Protein AF-A0A7X1JCR2-F1 (afdb_monomer_lite)

Organism: NCBI:txid2759956

InterPro domains:
  IPR043760 Pycsar effector protein domain [PF18967] (11-191)

Radius of gyration: 27.64 Å; chains: 1; bounding box: 79×39×82 Å

Secondary structure (DSSP, 8-state):
------HHHHHHHHHHHHHHHHHHHHHHHHHHHHHHHHHHHHHHHHHHSTTGGGGGPEEEETTEEE-HHHHHHHHHHHHHHHHHHHHHHHHTPPP--TTTSS-TTS-GGGSS-S--PPPSS-HHHHHH--HHHHHHHHTS-HHHHHHHHHHHHHHHHHHHHHHHHHHHHHHHHHHHHHHHHHHHHHHHHHHHHHHHHHS-TT-TT-PSPPEEE--HHHHHHHHHHHHHHHHHHHHHHHHHHHHS------THHHHHHHHHHHHHHHHHHHHHHHHHHHHGGGS-HHHHHHHHHHHHHHHHHHTHHHHTT-TTHHHHHHHHHHHHHHHHHHHHHHHHTT-HHHHHHHHHHHHHHHHHHHHHHHHHHHHHHHHHHHHH-

Sequence (377 aa):
EQKALSKFTLLEDSFDEVLDAIKHMDDKIGRLLTSVAFLTTAMLALGSLSAAQYLGYDFQVTPYELPVVLISITVFLLGVFMAVMLLLAGRAAPIGVPGVSGDPASNPLNSAGHPRKMSQLWFLKIAEATQDEWEGEWNRSIDEIREDRESDLRKETQNLARRATFKHDRIREAVAVLALALLAFSVAVVFASAAAGSCPAGADSCKLPITVPIETFHRFLLGALFAVYVFVQVGIPARHVNQSITPTVNEEECKVKKLIRFTSLYALFAALLVGALLLHPGLPDWIWLLLVSIFAAASMAIFPFSIRRGGGRGAMTCVVIALTCAVTVPAAYFGIDGKYAWQLTCAAGASGALLLSSLLRPTFDLLERQNRVAAAQ

Foldseek 3Di:
DPPPCPPLNVLVVLLVVLVVLVVVLLVVLVVVLVVLVVVVVVLVVCCVDPLVVLQPEWAPQPPDTHSLLVVLLVLLVVLSVVLNVLSVVLVPQDQPPVPPPPDPVVPPPVPDDDPDDQQPPDPVSVVPDDPVNVVVLVPDDPVVVVVSNSVSSVVNSVSSNVSSLSSVLSNQLSVLSNLSSVLSNVLSVLSSVQSCVVDPPPPPPPDPHDHRYCDLVSLLVNLLSLLVSLLCLQLVVLVVVVVPPDDDDDPVVVLSVVLSVLSNVLSNLLSNLLSCLSNLVVDDLVVNVVSLVVNLVSLVVNLVSQPVPDDPRNVVSVVLNVQLCVLSVVSSVVSVVSSSVSSVVSSCSNSVSSSVCVSCVSVVVVVVVVVVVVVVD

Structure (mmCIF, N/CA/C/O backbone):
data_AF-A0A7X1JCR2-F1
#
_entry.id   AF-A0A7X1JCR2-F1
#
loop_
_atom_site.group_PDB
_atom_site.id
_atom_site.type_symbol
_atom_site.label_atom_id
_atom_site.label_alt_id
_atom_site.label_comp_id
_atom_site.label_asym_id
_atom_site.label_entity_id
_atom_site.label_seq_id
_atom_site.pdbx_PDB_ins_code
_atom_site.Cartn_x
_atom_site.Cartn_y
_atom_site.Cartn_z
_atom_site.occupancy
_atom_site.B_iso_or_equiv
_atom_site.auth_seq_id
_atom_site.auth_comp_id
_atom_site.auth_asym_id
_atom_site.auth_atom_id
_atom_site.pdbx_PDB_model_num
ATOM 1 N N . GLU A 1 1 ? -43.286 -18.211 19.568 1.00 40.16 1 GLU A N 1
ATOM 2 C CA . GLU A 1 1 ? -42.828 -17.197 20.539 1.00 40.16 1 GLU A CA 1
ATOM 3 C C . GLU A 1 1 ? -41.505 -16.608 20.074 1.00 40.16 1 GLU A C 1
ATOM 5 O O . GLU A 1 1 ? -40.504 -17.313 20.033 1.00 40.16 1 GLU A O 1
ATOM 10 N N . GLN A 1 2 ? -41.499 -15.343 19.651 1.00 40.94 2 GLN A N 1
ATOM 11 C CA . GLN A 1 2 ? -40.256 -14.589 19.491 1.00 40.94 2 GLN A CA 1
ATOM 12 C C . GLN A 1 2 ? -39.737 -14.298 20.897 1.00 40.94 2 GLN A C 1
ATOM 14 O O . GLN A 1 2 ? -40.298 -13.462 21.602 1.00 40.94 2 GLN A O 1
ATOM 19 N N . LYS A 1 3 ? -38.704 -15.027 21.328 1.00 46.34 3 LYS A N 1
ATOM 20 C CA . LYS A 1 3 ? -37.957 -14.708 22.545 1.00 46.34 3 LYS A CA 1
ATOM 21 C C . LYS A 1 3 ? -37.415 -13.295 22.338 1.00 46.34 3 LYS A C 1
ATOM 23 O O . LYS A 1 3 ? -36.527 -13.109 21.510 1.00 46.34 3 LYS A O 1
ATOM 28 N N . ALA A 1 4 ? -38.026 -12.301 22.982 1.00 50.16 4 ALA A N 1
ATOM 29 C CA . ALA A 1 4 ? -37.570 -10.922 22.898 1.00 50.16 4 ALA A CA 1
ATOM 30 C C . ALA A 1 4 ? -36.086 -10.920 23.280 1.00 50.16 4 ALA A C 1
ATOM 32 O O . ALA A 1 4 ? -35.740 -11.260 24.413 1.00 50.16 4 ALA A O 1
ATOM 33 N N . LEU A 1 5 ? -35.218 -10.651 22.301 1.00 56.91 5 LEU A N 1
ATOM 34 C CA . LEU A 1 5 ? -33.778 -10.622 22.506 1.00 56.91 5 LEU A CA 1
ATOM 35 C C . LEU A 1 5 ? -33.513 -9.568 23.575 1.00 56.91 5 LEU A C 1
ATOM 37 O O . LEU A 1 5 ? -33.782 -8.381 23.378 1.00 56.91 5 LEU A O 1
ATOM 41 N N . SER A 1 6 ? -33.075 -10.018 24.750 1.00 76.44 6 SER A N 1
ATOM 42 C CA . SER A 1 6 ? -32.748 -9.093 25.822 1.00 76.44 6 SER A CA 1
ATOM 43 C C . SER A 1 6 ? -31.582 -8.226 25.344 1.00 76.44 6 SER A C 1
ATOM 45 O O . SER A 1 6 ? -30.675 -8.727 24.678 1.00 76.44 6 SER A O 1
ATOM 47 N N . LYS A 1 7 ? -31.595 -6.926 25.662 1.00 77.81 7 LYS A N 1
ATOM 48 C CA . LYS A 1 7 ? -30.511 -5.996 25.283 1.00 77.81 7 LYS A CA 1
ATOM 49 C C . LYS A 1 7 ? -29.128 -6.522 25.682 1.00 77.81 7 LYS A C 1
ATOM 51 O O . LYS A 1 7 ? -28.161 -6.295 24.969 1.00 77.81 7 LYS A O 1
ATOM 56 N N . PHE A 1 8 ? -29.073 -7.262 26.787 1.00 78.06 8 PHE A N 1
ATOM 57 C CA . PHE A 1 8 ? -27.877 -7.934 27.275 1.00 78.06 8 PHE A CA 1
ATOM 58 C C . PHE A 1 8 ? -27.354 -9.002 26.302 1.00 78.06 8 PHE A C 1
ATOM 60 O O . PHE A 1 8 ? -26.171 -9.009 25.999 1.00 78.06 8 PHE A O 1
ATOM 67 N N . THR A 1 9 ? -28.231 -9.844 25.749 1.00 81.94 9 THR A N 1
ATOM 68 C CA . THR A 1 9 ? -27.855 -10.880 24.768 1.00 81.94 9 THR A CA 1
ATOM 69 C C . THR A 1 9 ? -27.312 -10.259 23.480 1.00 81.94 9 THR A C 1
ATOM 71 O O . THR A 1 9 ? -26.286 -10.691 22.984 1.00 81.94 9 THR A O 1
ATOM 74 N N . LEU A 1 10 ? -27.934 -9.178 22.989 1.00 82.44 10 LEU A N 1
ATOM 75 C CA . LEU A 1 10 ? -27.420 -8.437 21.825 1.00 82.44 10 LEU A CA 1
ATOM 76 C C . LEU A 1 10 ? -26.024 -7.848 22.071 1.00 82.44 10 LEU A C 1
ATOM 78 O O . LEU A 1 10 ? -25.205 -7.771 21.157 1.00 82.44 10 LEU A O 1
ATOM 82 N N . LEU A 1 11 ? -25.777 -7.382 23.294 1.00 79.69 11 LEU A N 1
ATOM 83 C CA . LEU A 1 11 ? -24.492 -6.831 23.705 1.00 79.69 11 LEU A CA 1
ATOM 84 C C . LEU A 1 11 ? -23.421 -7.925 23.810 1.00 79.69 11 LEU A C 1
ATOM 86 O O . LEU A 1 11 ? -22.307 -7.704 23.346 1.00 79.69 11 LEU A O 1
ATOM 90 N N . GLU A 1 12 ? -23.762 -9.088 24.366 1.00 82.88 12 GLU A N 1
ATOM 91 C CA . GLU A 1 12 ? -22.891 -10.269 24.436 1.00 82.88 12 GLU A CA 1
ATOM 92 C C . GLU A 1 12 ? -22.517 -10.769 23.033 1.00 82.88 12 GLU A C 1
ATOM 94 O O . GLU A 1 12 ? -21.331 -10.866 22.723 1.00 82.88 12 GLU A O 1
ATOM 99 N N . ASP A 1 13 ? -23.502 -10.924 22.142 1.00 84.44 13 ASP A N 1
ATOM 100 C CA . ASP A 1 13 ? -23.270 -11.295 20.740 1.00 84.44 13 ASP A CA 1
ATOM 101 C C . ASP A 1 13 ? -22.346 -10.279 20.033 1.00 84.44 13 ASP A C 1
ATOM 103 O O . ASP A 1 13 ? -21.427 -10.652 19.303 1.00 84.44 13 ASP A O 1
ATOM 107 N N . SER A 1 14 ? -22.548 -8.978 20.284 1.00 81.75 14 SER A N 1
ATOM 108 C CA . SER A 1 14 ? -21.704 -7.913 19.716 1.00 81.75 14 SER A CA 1
ATOM 109 C C . SER A 1 14 ? -20.273 -7.951 20.259 1.00 81.75 14 SER A C 1
ATOM 111 O O . SER A 1 14 ? -19.321 -7.658 19.534 1.00 81.75 14 SER A O 1
ATOM 113 N N . PHE A 1 15 ? -20.107 -8.270 21.544 1.00 84.06 15 PHE A N 1
ATOM 114 C CA . PHE A 1 15 ? -18.798 -8.399 22.174 1.00 84.06 15 PHE A CA 1
ATOM 115 C C . PHE A 1 15 ? -18.012 -9.560 21.557 1.00 84.06 15 PHE A C 1
ATOM 117 O O . PHE A 1 15 ? -16.859 -9.369 21.161 1.00 84.06 15 PHE A O 1
ATOM 124 N N . ASP A 1 16 ? -18.651 -10.721 21.409 1.00 84.88 16 ASP A N 1
ATOM 125 C CA . ASP A 1 16 ? -18.048 -11.909 20.806 1.00 84.88 16 ASP A CA 1
ATOM 126 C C . ASP A 1 16 ? -17.671 -11.678 19.337 1.00 84.88 16 ASP A C 1
ATOM 128 O O . ASP A 1 16 ? -16.571 -12.049 18.919 1.00 84.88 16 ASP A O 1
ATOM 132 N N . GLU A 1 17 ? -18.518 -10.989 18.563 1.00 83.06 17 GLU A N 1
ATOM 133 C CA . GLU A 1 17 ? -18.213 -10.632 17.172 1.00 83.06 17 GLU A CA 1
ATOM 134 C C . GLU A 1 17 ? -16.964 -9.741 17.070 1.00 83.06 17 GLU A C 1
ATOM 136 O O . GLU A 1 17 ? -16.073 -9.979 16.247 1.00 83.06 17 GLU A O 1
ATOM 141 N N . VAL A 1 18 ? -16.851 -8.723 17.929 1.00 81.12 18 VAL A N 1
ATOM 142 C CA . VAL A 1 18 ? -15.681 -7.834 17.940 1.00 81.12 18 VAL A CA 1
ATOM 143 C C . VAL A 1 18 ? -14.428 -8.579 18.408 1.00 81.12 18 VAL A C 1
ATOM 145 O O . VAL A 1 18 ? -13.338 -8.354 17.870 1.00 81.12 18 VAL A O 1
ATOM 148 N N . LEU A 1 19 ? -14.560 -9.471 19.390 1.00 83.81 19 LEU A N 1
ATOM 149 C CA . LEU A 1 19 ? -13.455 -10.282 19.887 1.00 83.81 19 LEU A CA 1
ATOM 150 C C . LEU A 1 19 ? -12.924 -11.229 18.799 1.00 83.81 19 LEU A C 1
ATOM 152 O O . LEU A 1 19 ? -11.709 -11.283 18.575 1.00 83.81 19 LEU A O 1
ATOM 156 N N . ASP A 1 20 ? -13.816 -11.915 18.080 1.00 86.81 20 ASP A N 1
ATOM 157 C CA . ASP A 1 20 ? -13.447 -12.777 16.954 1.00 86.81 20 ASP A CA 1
ATOM 158 C C . ASP A 1 20 ? -12.802 -11.970 15.819 1.00 86.81 20 ASP A C 1
ATOM 160 O O . ASP A 1 20 ? -11.748 -12.348 15.298 1.00 86.81 20 ASP A O 1
ATOM 164 N N . ALA A 1 21 ? -13.338 -10.784 15.511 1.00 81.19 21 ALA A N 1
ATOM 165 C CA . ALA A 1 21 ? -12.742 -9.887 14.528 1.00 81.19 21 ALA A CA 1
ATOM 166 C C . ALA A 1 21 ? -11.300 -9.497 14.899 1.00 81.19 21 ALA A C 1
ATOM 168 O O . ALA A 1 21 ? -10.415 -9.515 14.039 1.00 81.19 21 ALA A O 1
ATOM 169 N N . ILE A 1 22 ? -11.018 -9.184 16.169 1.00 84.44 22 ILE A N 1
ATOM 170 C CA . ILE A 1 22 ? -9.654 -8.868 16.627 1.00 84.44 22 ILE A CA 1
ATOM 171 C C . ILE A 1 22 ? -8.732 -10.078 16.476 1.00 84.44 22 ILE A C 1
ATOM 173 O O . ILE A 1 22 ? -7.619 -9.929 15.963 1.00 84.44 22 ILE A O 1
ATOM 177 N N . LYS A 1 23 ? -9.188 -11.264 16.886 1.00 88.00 23 LYS A N 1
ATOM 178 C CA . LYS A 1 23 ? -8.419 -12.507 16.761 1.00 88.00 23 LYS A CA 1
ATOM 179 C C . LYS A 1 23 ? -8.079 -12.801 15.301 1.00 88.00 23 LYS A C 1
ATOM 181 O O . LYS A 1 23 ? -6.919 -13.032 14.963 1.00 88.00 23 LYS A O 1
ATOM 186 N N . HIS A 1 24 ? -9.066 -12.696 14.416 1.00 89.06 24 HIS A N 1
ATOM 187 C CA . HIS A 1 24 ? -8.880 -12.880 12.982 1.00 89.06 24 HIS A CA 1
ATOM 188 C C . HIS A 1 24 ? -7.870 -11.881 12.388 1.00 89.06 24 HIS A C 1
ATOM 190 O O . HIS A 1 24 ? -7.113 -12.209 11.470 1.00 89.06 24 HIS A O 1
ATOM 196 N N . MET A 1 25 ? -7.818 -10.656 12.916 1.00 83.00 25 MET A N 1
ATOM 197 C CA . MET A 1 25 ? -6.839 -9.650 12.502 1.00 83.00 25 MET A CA 1
ATOM 198 C C . MET A 1 25 ? -5.422 -9.958 13.000 1.00 83.00 25 MET A C 1
ATOM 200 O O . MET A 1 25 ? -4.465 -9.769 12.246 1.00 83.00 25 MET A O 1
ATOM 204 N N . ASP A 1 26 ? -5.264 -10.493 14.211 1.00 85.44 26 ASP A N 1
ATOM 205 C CA . ASP A 1 26 ? -3.956 -10.924 14.721 1.00 85.44 26 ASP A CA 1
ATOM 206 C C . ASP A 1 26 ? -3.386 -12.114 13.933 1.00 85.44 26 ASP A C 1
ATOM 208 O O . ASP A 1 26 ? -2.179 -12.134 13.645 1.00 85.44 26 ASP A O 1
ATOM 212 N N . ASP A 1 27 ? -4.249 -13.039 13.505 1.00 89.44 27 ASP A N 1
ATOM 213 C CA . ASP A 1 27 ? -3.905 -14.137 12.596 1.00 89.44 27 ASP A CA 1
ATOM 214 C C . ASP A 1 27 ? -3.438 -13.615 11.230 1.00 89.44 27 ASP A C 1
ATOM 216 O O . ASP A 1 27 ? -2.429 -14.080 10.691 1.00 89.44 27 ASP A O 1
ATOM 220 N N . LYS A 1 28 ? -4.124 -12.607 10.669 1.00 86.38 28 LYS A N 1
ATOM 221 C CA . LYS A 1 28 ? -3.699 -11.952 9.419 1.00 86.38 28 LYS A CA 1
ATOM 222 C C . LYS A 1 28 ? -2.333 -11.294 9.552 1.00 86.38 28 LYS A C 1
ATOM 224 O O . LYS A 1 28 ? -1.506 -11.470 8.660 1.00 86.38 28 LYS A O 1
ATOM 229 N N . ILE A 1 29 ? -2.075 -10.579 10.653 1.00 85.94 29 ILE A N 1
ATOM 230 C CA . ILE A 1 29 ? -0.750 -10.000 10.921 1.00 85.94 29 ILE A CA 1
ATOM 231 C C . ILE A 1 29 ? 0.309 -11.105 10.945 1.00 85.94 29 ILE A C 1
ATOM 233 O O . ILE A 1 29 ? 1.359 -10.948 10.328 1.00 85.94 29 ILE A O 1
ATOM 237 N N . GLY A 1 30 ? 0.026 -12.232 11.607 1.00 85.00 30 GLY A N 1
ATOM 238 C CA . GLY A 1 30 ? 0.935 -13.379 11.648 1.00 85.00 30 GLY A CA 1
ATOM 239 C C . GLY A 1 30 ? 1.284 -13.890 10.249 1.00 85.00 30 GLY A C 1
ATOM 240 O O . GLY A 1 30 ? 2.459 -13.981 9.902 1.00 85.00 30 GLY A O 1
ATOM 241 N N . ARG A 1 31 ? 0.271 -14.126 9.405 1.00 89.25 31 ARG A N 1
ATOM 242 C CA . ARG A 1 31 ? 0.462 -14.579 8.014 1.00 89.25 31 ARG A CA 1
ATOM 243 C C . ARG A 1 31 ? 1.237 -13.569 7.162 1.00 89.25 31 ARG A C 1
ATOM 245 O O . ARG A 1 31 ? 2.079 -13.970 6.355 1.00 89.25 31 ARG A O 1
ATOM 252 N N . LEU A 1 32 ? 0.974 -12.271 7.339 1.00 87.75 32 LEU A N 1
ATOM 253 C CA . LEU A 1 32 ? 1.703 -11.206 6.646 1.00 87.75 32 LEU A CA 1
ATOM 254 C C . LEU A 1 32 ? 3.178 -11.190 7.055 1.00 87.75 32 LEU A C 1
ATOM 256 O O . LEU A 1 32 ? 4.036 -11.200 6.180 1.00 87.75 32 LEU A O 1
ATOM 260 N N . LEU A 1 33 ? 3.483 -11.244 8.354 1.00 87.06 33 LEU A N 1
ATOM 261 C CA . LEU A 1 33 ? 4.862 -11.279 8.851 1.00 87.06 33 LEU A CA 1
ATOM 262 C C . LEU A 1 33 ? 5.632 -12.499 8.331 1.00 87.06 33 LEU A C 1
ATOM 264 O O . LEU A 1 33 ? 6.770 -12.357 7.891 1.00 87.06 33 LEU A O 1
ATOM 268 N N . THR A 1 34 ? 5.010 -13.680 8.310 1.00 89.81 34 THR A N 1
ATOM 269 C CA . THR A 1 34 ? 5.627 -14.882 7.728 1.00 89.81 34 THR A CA 1
ATOM 270 C C . THR A 1 34 ? 5.915 -14.705 6.237 1.00 89.81 34 THR A C 1
ATOM 272 O O . THR A 1 34 ? 7.005 -15.036 5.778 1.00 89.81 34 THR A O 1
ATOM 275 N N . SER A 1 35 ? 4.973 -14.138 5.479 1.00 88.56 35 SER A N 1
ATOM 276 C CA . SER A 1 35 ? 5.161 -13.871 4.045 1.00 88.56 35 SER A CA 1
ATOM 277 C C . SER A 1 35 ? 6.305 -12.882 3.800 1.00 88.56 35 SER A C 1
ATOM 279 O O . SER A 1 35 ? 7.118 -13.082 2.901 1.00 88.56 35 SER A O 1
ATOM 281 N N . VAL A 1 36 ? 6.404 -11.841 4.633 1.00 89.12 36 VAL A N 1
ATOM 282 C CA . VAL A 1 36 ? 7.502 -10.868 4.597 1.00 89.12 36 VAL A CA 1
ATOM 283 C C . VAL A 1 36 ? 8.843 -11.539 4.879 1.00 89.12 36 VAL A C 1
ATOM 285 O O . VAL A 1 36 ? 9.790 -11.304 4.137 1.00 89.12 36 VAL A O 1
ATOM 288 N N . ALA A 1 37 ? 8.918 -12.421 5.878 1.00 88.50 37 ALA A N 1
ATOM 289 C CA . ALA A 1 37 ? 10.140 -13.167 6.171 1.00 88.50 37 ALA A CA 1
ATOM 290 C C . ALA A 1 37 ? 10.598 -14.004 4.964 1.00 88.50 37 ALA A C 1
ATOM 292 O O . ALA A 1 37 ? 11.763 -13.920 4.579 1.00 88.50 37 ALA A O 1
ATOM 293 N N . PHE A 1 38 ? 9.682 -14.727 4.305 1.00 90.31 38 PHE A N 1
ATOM 294 C CA . PHE A 1 38 ? 9.996 -15.474 3.079 1.00 90.31 38 PHE A CA 1
ATOM 295 C C . PHE A 1 38 ? 10.503 -14.573 1.947 1.00 90.31 38 PHE A C 1
ATOM 297 O O . PHE A 1 38 ? 11.463 -14.930 1.267 1.00 90.31 38 PHE A O 1
ATOM 304 N N . LEU A 1 39 ? 9.898 -13.397 1.757 1.00 87.12 39 LEU A N 1
ATOM 305 C CA . LEU A 1 39 ? 10.335 -12.424 0.751 1.00 87.12 39 LEU A CA 1
ATOM 306 C C . LEU A 1 39 ? 11.732 -11.876 1.053 1.00 87.12 39 LEU A C 1
ATOM 308 O O . LEU A 1 39 ? 12.556 -11.757 0.147 1.00 87.12 39 LEU A O 1
ATOM 312 N N . THR A 1 40 ? 12.029 -11.579 2.318 1.00 87.06 40 THR A N 1
ATOM 313 C CA . THR A 1 40 ? 13.371 -11.164 2.738 1.00 87.06 40 THR A CA 1
ATOM 314 C C . THR A 1 40 ? 14.386 -12.279 2.509 1.00 87.06 40 THR A C 1
ATOM 316 O O . THR A 1 40 ? 15.457 -12.012 1.976 1.00 87.06 40 THR A O 1
ATOM 319 N N . THR A 1 41 ? 14.053 -13.535 2.825 1.00 87.50 41 THR A N 1
ATOM 320 C CA . THR A 1 41 ? 14.924 -14.684 2.535 1.00 87.50 41 THR A CA 1
ATOM 321 C C . THR A 1 41 ? 15.161 -14.856 1.036 1.00 87.50 41 THR A C 1
ATOM 323 O O . THR A 1 41 ? 16.301 -15.061 0.631 1.00 87.50 41 THR A O 1
ATOM 326 N N . ALA A 1 42 ? 14.126 -14.725 0.201 1.00 83.94 42 ALA A N 1
ATOM 327 C CA . ALA A 1 42 ? 14.264 -14.795 -1.253 1.00 83.94 42 ALA A CA 1
ATOM 328 C C . ALA A 1 42 ? 15.179 -13.685 -1.795 1.00 83.94 42 ALA A C 1
ATOM 330 O O . ALA A 1 42 ? 16.016 -13.932 -2.661 1.00 83.94 42 ALA A O 1
ATOM 331 N N . MET A 1 43 ? 15.066 -12.473 -1.248 1.00 83.88 43 MET A N 1
ATOM 332 C CA . MET A 1 43 ? 15.938 -11.358 -1.607 1.00 83.88 43 MET A CA 1
ATOM 333 C C . MET A 1 43 ? 17.385 -11.579 -1.152 1.00 83.88 43 MET A C 1
ATOM 335 O O . MET A 1 43 ? 18.308 -11.342 -1.929 1.00 83.88 43 MET A O 1
ATOM 339 N N . LEU A 1 44 ? 17.597 -12.084 0.066 1.00 83.62 44 LEU A N 1
ATOM 340 C CA . LEU A 1 44 ? 18.932 -12.438 0.548 1.00 83.62 44 LEU A CA 1
ATOM 341 C C . LEU A 1 44 ? 19.552 -13.560 -0.285 1.00 83.62 44 LEU A C 1
ATOM 343 O O . LEU A 1 44 ? 20.732 -13.477 -0.595 1.00 83.62 44 LEU A O 1
ATOM 347 N N . ALA A 1 45 ? 18.767 -14.554 -0.710 1.00 82.50 45 ALA A N 1
ATOM 348 C CA . ALA A 1 45 ? 19.232 -15.599 -1.618 1.00 82.50 45 ALA A CA 1
ATOM 349 C C . ALA A 1 45 ? 19.668 -15.017 -2.972 1.00 82.50 45 ALA A C 1
ATOM 351 O O . ALA A 1 45 ? 20.712 -15.395 -3.500 1.00 82.50 45 ALA A O 1
ATOM 352 N N . LEU A 1 46 ? 18.916 -14.048 -3.504 1.00 74.38 46 LEU A N 1
ATOM 353 C CA . LEU A 1 46 ? 19.295 -13.320 -4.716 1.00 74.38 46 LEU A CA 1
ATOM 354 C C . LEU A 1 46 ? 20.593 -12.518 -4.513 1.00 74.38 46 LEU A C 1
ATOM 356 O O . LEU A 1 46 ? 21.410 -12.446 -5.424 1.00 74.38 46 LEU A O 1
ATOM 360 N N . GLY A 1 47 ? 20.817 -11.966 -3.318 1.00 69.94 47 GLY A N 1
ATOM 361 C CA . GLY A 1 47 ? 22.045 -11.246 -2.970 1.00 69.94 47 GLY A CA 1
ATOM 362 C C . GLY A 1 47 ? 23.251 -12.126 -2.610 1.00 69.94 47 GLY A C 1
ATOM 363 O O . GLY A 1 47 ? 24.380 -11.671 -2.758 1.00 69.94 47 GLY A O 1
ATOM 364 N N . SER A 1 48 ? 23.045 -13.362 -2.140 1.00 72.94 48 SER A N 1
ATOM 365 C CA . SER A 1 48 ? 24.116 -14.253 -1.663 1.00 72.94 48 SER A CA 1
ATOM 366 C C . SER A 1 48 ? 24.672 -15.190 -2.736 1.00 72.94 48 SER A C 1
ATOM 368 O O . SER A 1 48 ? 25.762 -15.732 -2.574 1.00 72.94 48 SER A O 1
ATOM 370 N N . LEU A 1 49 ? 23.909 -15.445 -3.801 1.00 60.09 49 LEU A N 1
ATOM 371 C CA . LEU A 1 49 ? 24.324 -16.290 -4.921 1.00 60.09 49 LEU A CA 1
ATOM 372 C C . LEU A 1 49 ? 25.138 -15.497 -5.954 1.00 60.09 49 LEU A C 1
ATOM 374 O O . LEU A 1 49 ? 25.338 -14.291 -5.827 1.00 60.09 49 LEU A O 1
ATOM 378 N N . SER A 1 50 ? 25.565 -16.184 -7.016 1.00 58.91 50 SER A N 1
ATOM 379 C CA . SER A 1 50 ? 26.243 -15.672 -8.222 1.00 58.91 50 SER A CA 1
ATOM 380 C C . SER A 1 50 ? 25.620 -14.423 -8.871 1.00 58.91 50 SER A C 1
ATOM 382 O O . SER A 1 50 ? 26.168 -13.918 -9.844 1.00 58.91 50 SER A O 1
ATOM 384 N N . ALA A 1 51 ? 24.505 -13.905 -8.357 1.00 60.16 51 ALA A N 1
ATOM 385 C CA . ALA A 1 51 ? 23.913 -12.638 -8.744 1.00 60.16 51 ALA A CA 1
ATOM 386 C C . ALA A 1 51 ? 24.466 -11.409 -7.998 1.00 60.16 51 ALA A C 1
ATOM 388 O O . ALA A 1 51 ? 24.233 -10.294 -8.457 1.00 60.16 51 ALA A O 1
ATOM 389 N N . ALA A 1 52 ? 25.268 -11.578 -6.937 1.00 65.38 52 ALA A N 1
ATOM 390 C CA . ALA A 1 52 ? 25.965 -10.472 -6.268 1.00 65.38 52 ALA A CA 1
ATOM 391 C C . ALA A 1 52 ? 26.812 -9.635 -7.243 1.00 65.38 52 ALA A C 1
ATOM 393 O O . ALA A 1 52 ? 26.865 -8.411 -7.132 1.00 65.38 52 ALA A O 1
ATOM 394 N N . GLN A 1 53 ? 27.411 -10.287 -8.248 1.00 70.12 53 GLN A N 1
ATOM 395 C CA . GLN A 1 53 ? 28.155 -9.602 -9.305 1.00 70.12 53 GLN A CA 1
ATOM 396 C C . GLN A 1 53 ? 27.262 -8.632 -10.093 1.00 70.12 53 GLN A C 1
ATOM 398 O O . GLN A 1 53 ? 27.712 -7.544 -10.426 1.00 70.12 53 GLN A O 1
ATOM 403 N N . TYR A 1 54 ? 25.987 -8.972 -10.316 1.00 71.38 54 TYR A N 1
ATOM 404 C CA . TYR A 1 54 ? 25.027 -8.165 -11.078 1.00 71.38 54 TYR A CA 1
ATOM 405 C C . TYR A 1 54 ? 24.479 -6.960 -10.303 1.00 71.38 54 TYR A C 1
ATOM 407 O O . TYR A 1 54 ? 23.908 -6.053 -10.902 1.00 71.38 54 TYR A O 1
ATOM 415 N N . LEU A 1 55 ? 24.670 -6.918 -8.980 1.00 71.25 55 LEU A N 1
ATOM 416 C CA . LEU A 1 55 ? 24.198 -5.816 -8.136 1.00 71.25 55 LEU A CA 1
ATOM 417 C C . LEU A 1 55 ? 24.995 -4.523 -8.342 1.00 71.25 55 LEU A C 1
ATOM 419 O O . LEU A 1 55 ? 24.459 -3.441 -8.110 1.00 71.25 55 LEU A O 1
ATOM 423 N N . GLY A 1 56 ? 26.262 -4.642 -8.752 1.00 70.00 56 GLY A N 1
ATOM 424 C CA . GLY A 1 56 ? 27.173 -3.516 -8.966 1.00 70.00 56 GLY A CA 1
ATOM 425 C C . GLY A 1 56 ? 27.157 -2.939 -10.382 1.00 70.00 56 GLY A C 1
ATOM 426 O O . GLY A 1 56 ? 27.994 -2.096 -10.680 1.00 70.00 56 GLY A O 1
ATOM 427 N N . TYR A 1 57 ? 26.268 -3.410 -11.261 1.00 76.81 57 TYR A N 1
ATOM 428 C CA . TYR A 1 57 ? 26.185 -2.912 -12.634 1.00 76.81 57 TYR A CA 1
ATOM 429 C C . TYR A 1 57 ? 25.420 -1.591 -12.688 1.00 76.81 57 TYR A C 1
ATOM 431 O O . TYR A 1 57 ? 24.335 -1.459 -12.110 1.00 76.81 57 TYR A O 1
ATOM 439 N N . ASP A 1 58 ? 25.969 -0.649 -13.449 1.00 81.50 58 ASP A N 1
ATOM 440 C CA . ASP A 1 58 ? 25.323 0.623 -13.723 1.00 81.50 58 ASP A CA 1
ATOM 441 C C . ASP A 1 58 ? 24.401 0.493 -14.939 1.00 81.50 58 ASP A C 1
ATOM 443 O O . ASP A 1 58 ? 24.749 -0.054 -15.988 1.00 81.50 58 ASP A O 1
ATOM 447 N N . PHE A 1 59 ? 23.183 1.004 -14.801 1.00 78.69 59 PHE A N 1
ATOM 448 C CA . PHE A 1 59 ? 22.213 1.048 -15.888 1.00 78.69 59 PHE A CA 1
ATOM 449 C C . PHE A 1 59 ? 22.216 2.428 -16.517 1.00 78.69 59 PHE A C 1
ATOM 451 O O . PHE A 1 59 ? 22.159 3.441 -15.812 1.00 78.69 59 PHE A O 1
ATOM 458 N N . GLN A 1 60 ? 22.230 2.466 -17.850 1.00 79.25 60 GLN A N 1
ATOM 459 C CA . GLN A 1 60 ? 22.168 3.721 -18.585 1.00 79.25 60 GLN A CA 1
ATOM 460 C C . GLN A 1 60 ? 20.721 4.230 -18.596 1.00 79.25 60 GLN A C 1
ATOM 462 O O . GLN A 1 60 ? 19.884 3.839 -19.413 1.00 79.25 60 GLN A O 1
ATOM 467 N N . VAL A 1 61 ? 20.419 5.113 -17.649 1.00 71.31 61 VAL A N 1
ATOM 468 C CA . VAL A 1 61 ? 19.133 5.791 -17.491 1.00 71.31 61 VAL A CA 1
ATOM 469 C C . VAL A 1 61 ? 19.337 7.237 -17.932 1.00 71.31 61 VAL A C 1
ATOM 471 O O . VAL A 1 61 ? 19.547 8.116 -17.102 1.00 71.31 61 VAL A O 1
ATOM 474 N N . THR A 1 62 ? 19.296 7.505 -19.241 1.00 69.38 62 THR A N 1
ATOM 475 C CA . THR A 1 62 ? 19.639 8.821 -19.810 1.00 69.38 62 THR A CA 1
ATOM 476 C C . THR A 1 62 ? 19.011 9.985 -19.018 1.00 69.38 62 THR A C 1
ATOM 478 O O . THR A 1 62 ? 17.782 10.009 -18.849 1.00 69.38 62 THR A O 1
ATOM 481 N N . PRO A 1 63 ? 19.814 10.959 -18.540 1.00 65.38 63 PRO A N 1
ATOM 482 C CA . PRO A 1 63 ? 21.245 11.177 -18.818 1.00 65.38 63 PRO A CA 1
ATOM 483 C C . PRO A 1 63 ? 22.234 10.545 -17.813 1.00 65.38 63 PRO A C 1
ATOM 485 O O . PRO A 1 63 ? 23.423 10.827 -17.899 1.00 65.38 63 PRO A O 1
ATOM 488 N N . TYR A 1 64 ? 21.771 9.747 -16.853 1.00 75.12 64 TYR A N 1
ATOM 489 C CA . TYR A 1 64 ? 22.578 9.241 -15.742 1.00 75.12 64 TYR A CA 1
ATOM 490 C C . TYR A 1 64 ? 22.938 7.759 -15.887 1.00 75.12 64 TYR A C 1
ATOM 492 O O . TYR A 1 64 ? 22.243 6.983 -16.543 1.00 75.12 64 TYR A O 1
ATOM 500 N N . GLU A 1 65 ? 24.002 7.367 -15.200 1.00 79.44 65 GLU A N 1
ATOM 501 C CA . GLU A 1 65 ? 24.377 5.977 -14.957 1.00 79.44 65 GLU A CA 1
ATOM 502 C C . GLU A 1 65 ? 24.126 5.703 -13.478 1.00 79.44 65 GLU A C 1
ATOM 504 O O . GLU A 1 65 ? 24.607 6.441 -12.615 1.00 79.44 65 GLU A O 1
ATOM 509 N N . LEU A 1 66 ? 23.260 4.733 -13.186 1.00 79.75 66 LEU A N 1
ATOM 510 C CA . LEU A 1 66 ? 22.782 4.495 -11.826 1.00 79.75 66 LEU A CA 1
ATOM 511 C C . LEU A 1 66 ? 22.819 3.000 -11.489 1.00 79.75 66 LEU A C 1
ATOM 513 O O . LEU A 1 66 ? 22.340 2.193 -12.294 1.00 79.75 66 LEU A O 1
ATOM 517 N N . PRO A 1 67 ? 23.241 2.624 -10.267 1.00 83.44 67 PRO A N 1
ATOM 518 C CA . PRO A 1 67 ? 23.141 1.255 -9.772 1.00 83.44 67 PRO A CA 1
ATOM 519 C C . PRO A 1 67 ? 21.697 0.972 -9.326 1.00 83.44 67 PRO A C 1
ATOM 521 O O . PRO A 1 67 ? 21.378 0.855 -8.138 1.00 83.44 67 PRO A O 1
ATOM 524 N N . VAL A 1 68 ? 20.778 0.910 -10.297 1.00 82.62 68 VAL A N 1
ATOM 525 C CA . VAL A 1 68 ? 19.324 0.834 -10.066 1.00 82.62 68 VAL A CA 1
ATOM 526 C C . VAL A 1 68 ? 18.942 -0.390 -9.233 1.00 82.62 68 VAL A C 1
ATOM 528 O O . VAL A 1 68 ? 18.045 -0.302 -8.392 1.00 82.62 68 VAL A O 1
ATOM 531 N N . VAL A 1 69 ? 19.638 -1.515 -9.416 1.00 83.88 69 VAL A N 1
ATOM 532 C CA . VAL A 1 69 ? 19.401 -2.751 -8.655 1.00 83.88 69 VAL A CA 1
ATOM 533 C C . VAL A 1 69 ? 19.679 -2.531 -7.166 1.00 83.88 69 VAL A C 1
ATOM 535 O O . VAL A 1 69 ? 18.826 -2.840 -6.334 1.00 83.88 69 VAL A O 1
ATOM 538 N N . LEU A 1 70 ? 20.826 -1.933 -6.827 1.00 85.00 70 LEU A N 1
ATOM 539 C CA . LEU A 1 70 ? 21.223 -1.657 -5.444 1.00 85.00 70 LEU A CA 1
ATOM 540 C C . LEU A 1 70 ? 20.268 -0.668 -4.762 1.00 85.00 70 LEU A C 1
ATOM 542 O O . LEU A 1 70 ? 19.837 -0.896 -3.628 1.00 85.00 70 LEU A O 1
ATOM 546 N N . ILE A 1 71 ? 19.896 0.406 -5.465 1.00 85.38 71 ILE A N 1
ATOM 547 C CA . ILE A 1 71 ? 18.928 1.393 -4.967 1.00 85.38 71 ILE A CA 1
ATOM 548 C C . ILE A 1 71 ? 17.583 0.710 -4.690 1.00 85.38 71 ILE A C 1
ATOM 550 O O . ILE A 1 71 ? 17.019 0.860 -3.607 1.00 85.38 71 ILE A O 1
ATOM 554 N N . SER A 1 72 ? 17.092 -0.092 -5.636 1.00 86.88 72 SER A N 1
ATOM 555 C CA . SER A 1 72 ? 15.796 -0.770 -5.533 1.00 86.88 72 SER A CA 1
ATOM 556 C C . SER A 1 72 ? 15.762 -1.793 -4.394 1.00 86.88 72 SER A C 1
ATOM 558 O O . SER A 1 72 ? 14.787 -1.857 -3.646 1.00 86.88 72 SER A O 1
ATOM 560 N N . ILE A 1 73 ? 16.850 -2.541 -4.197 1.00 87.31 73 ILE A N 1
ATOM 561 C CA . ILE A 1 73 ? 17.024 -3.444 -3.052 1.00 87.31 73 ILE A CA 1
ATOM 562 C C . ILE A 1 73 ? 17.009 -2.677 -1.729 1.00 87.31 73 ILE A C 1
ATOM 564 O O . ILE A 1 73 ? 16.346 -3.098 -0.782 1.00 87.31 73 ILE A O 1
ATOM 568 N N . THR A 1 74 ? 17.710 -1.545 -1.658 1.00 84.94 74 THR A N 1
ATOM 569 C CA . THR A 1 74 ? 17.767 -0.722 -0.443 1.00 84.94 74 THR A CA 1
ATOM 570 C C . THR A 1 74 ? 16.378 -0.198 -0.079 1.00 84.94 74 THR A C 1
ATOM 572 O O . THR A 1 74 ? 15.956 -0.299 1.073 1.00 84.94 74 THR A O 1
ATOM 575 N N . VAL A 1 75 ? 15.629 0.292 -1.073 1.00 86.50 75 VAL A N 1
ATOM 576 C CA . VAL A 1 75 ? 14.237 0.731 -0.899 1.00 86.50 75 VAL A CA 1
ATOM 577 C C . VAL A 1 75 ? 13.342 -0.429 -0.458 1.00 86.50 75 VAL A C 1
ATOM 579 O O . VAL A 1 75 ? 12.526 -0.250 0.444 1.00 86.50 75 VAL A O 1
ATOM 582 N N . PHE A 1 76 ? 13.508 -1.623 -1.036 1.00 89.69 76 PHE A N 1
ATOM 583 C CA . PHE A 1 76 ? 12.779 -2.817 -0.607 1.00 89.69 76 PHE A CA 1
ATOM 584 C C . PHE A 1 76 ? 13.056 -3.162 0.861 1.00 89.69 76 PHE A C 1
ATOM 586 O O . PHE A 1 76 ? 12.109 -3.326 1.627 1.00 89.69 76 PHE A O 1
ATOM 593 N N . LEU A 1 77 ? 14.325 -3.233 1.275 1.00 88.50 77 LEU A N 1
ATOM 594 C CA . LEU A 1 77 ? 14.704 -3.578 2.648 1.00 88.50 77 LEU A CA 1
ATOM 595 C C . LEU A 1 77 ? 14.180 -2.553 3.658 1.00 88.50 77 LEU A C 1
ATOM 597 O O . LEU A 1 77 ? 13.609 -2.933 4.682 1.00 88.50 77 LEU A O 1
ATOM 601 N N . LEU A 1 78 ? 14.313 -1.260 3.349 1.00 86.44 78 LEU A N 1
ATOM 602 C CA . LEU A 1 78 ? 13.775 -0.190 4.185 1.00 86.44 78 LEU A CA 1
ATOM 603 C C . LEU A 1 78 ? 12.244 -0.265 4.268 1.00 86.44 78 LEU A C 1
ATOM 605 O O . LEU A 1 78 ? 11.675 -0.151 5.353 1.00 86.44 78 LEU A O 1
ATOM 609 N N . GLY A 1 79 ? 11.570 -0.505 3.142 1.00 86.00 79 GLY A N 1
ATOM 610 C CA . GLY A 1 79 ? 10.118 -0.666 3.090 1.00 86.00 79 GLY A CA 1
ATOM 611 C C . GLY A 1 79 ? 9.633 -1.872 3.897 1.00 86.00 79 GLY A C 1
ATOM 612 O O . GLY A 1 79 ? 8.691 -1.748 4.676 1.00 86.00 79 GLY A O 1
ATOM 613 N N . VAL A 1 80 ? 10.309 -3.018 3.785 1.00 89.25 80 VAL A N 1
ATOM 614 C CA . VAL A 1 80 ? 10.032 -4.212 4.597 1.00 89.25 80 VAL A CA 1
ATOM 615 C C . VAL A 1 80 ? 10.204 -3.912 6.083 1.00 89.25 80 VAL A C 1
ATOM 617 O O . VAL A 1 80 ? 9.307 -4.217 6.868 1.00 89.25 80 VAL A O 1
ATOM 620 N N . PHE A 1 81 ? 11.308 -3.273 6.473 1.00 86.56 81 PHE A N 1
ATOM 621 C CA . PHE A 1 81 ? 11.552 -2.891 7.862 1.00 86.56 81 PHE A CA 1
ATOM 622 C C . PHE A 1 81 ? 10.433 -1.992 8.407 1.00 86.56 81 PHE A C 1
ATOM 624 O O . PHE A 1 81 ? 9.869 -2.274 9.465 1.00 86.56 81 PHE A O 1
ATOM 631 N N . MET A 1 82 ? 10.045 -0.960 7.654 1.00 82.88 82 MET A N 1
ATOM 632 C CA . MET A 1 82 ? 8.950 -0.064 8.031 1.00 82.88 82 MET A CA 1
ATOM 633 C C . MET A 1 82 ? 7.604 -0.795 8.119 1.00 82.88 82 MET A C 1
ATOM 635 O O . MET A 1 82 ? 6.854 -0.577 9.069 1.00 82.88 82 MET A O 1
ATOM 639 N N . ALA A 1 83 ? 7.302 -1.694 7.178 1.00 86.88 83 ALA A N 1
ATOM 640 C CA . ALA A 1 83 ? 6.083 -2.501 7.209 1.00 86.88 83 ALA A CA 1
ATOM 641 C C . ALA A 1 83 ? 6.041 -3.416 8.443 1.00 86.88 83 ALA A C 1
ATOM 643 O O . ALA A 1 83 ? 5.010 -3.496 9.110 1.00 86.88 83 ALA A O 1
ATOM 644 N N . VAL A 1 84 ? 7.161 -4.056 8.798 1.00 87.88 84 VAL A N 1
ATOM 645 C CA . VAL A 1 84 ? 7.274 -4.869 10.019 1.00 87.88 84 VAL A CA 1
ATOM 646 C C . VAL A 1 84 ? 7.068 -4.007 11.261 1.00 87.88 84 VAL A C 1
ATOM 648 O O . VAL A 1 84 ? 6.280 -4.385 12.125 1.00 87.88 84 VAL A O 1
ATOM 651 N N . MET A 1 85 ? 7.693 -2.829 11.337 1.00 84.38 85 MET A N 1
ATOM 652 C CA . MET A 1 85 ? 7.503 -1.911 12.465 1.00 84.38 85 MET A CA 1
ATOM 653 C C . MET A 1 85 ? 6.046 -1.456 12.602 1.00 84.38 85 MET A C 1
ATOM 655 O O . MET A 1 85 ? 5.516 -1.440 13.712 1.00 84.38 85 MET A O 1
ATOM 659 N N . LEU A 1 86 ? 5.357 -1.173 11.492 1.00 80.38 86 LEU A N 1
ATOM 660 C CA . LEU A 1 86 ? 3.926 -0.849 11.496 1.00 80.38 86 LEU A CA 1
ATOM 661 C C . LEU A 1 86 ? 3.055 -2.032 11.947 1.00 80.38 86 LEU A C 1
ATOM 663 O O . LEU A 1 86 ? 2.110 -1.833 12.711 1.00 80.38 86 LEU A O 1
ATOM 667 N N . LEU A 1 87 ? 3.371 -3.262 11.526 1.00 84.62 87 LEU A N 1
ATOM 668 C CA . LEU A 1 87 ? 2.659 -4.472 11.961 1.00 84.62 87 LEU A CA 1
ATOM 669 C C . LEU A 1 87 ? 2.876 -4.759 13.454 1.00 84.62 87 LEU A C 1
ATOM 671 O O . LEU A 1 87 ? 1.924 -5.110 14.155 1.00 84.62 87 LEU A O 1
ATOM 675 N N . LEU A 1 88 ? 4.100 -4.572 13.959 1.00 83.50 88 LEU A N 1
ATOM 676 C CA . LEU A 1 88 ? 4.422 -4.703 15.383 1.00 83.50 88 LEU A CA 1
ATOM 677 C C . LEU A 1 88 ? 3.720 -3.623 16.215 1.00 83.50 88 LEU A C 1
ATOM 679 O O . LEU A 1 88 ? 3.102 -3.944 17.230 1.00 83.50 88 LEU A O 1
ATOM 683 N N . ALA A 1 89 ? 3.719 -2.373 15.747 1.00 76.94 89 ALA A N 1
ATOM 684 C CA . ALA A 1 89 ? 2.957 -1.289 16.363 1.00 76.94 89 ALA A CA 1
ATOM 685 C C . ALA A 1 89 ? 1.444 -1.579 16.361 1.00 76.94 89 ALA A C 1
ATOM 687 O O . ALA A 1 89 ? 0.757 -1.301 17.341 1.00 76.94 89 ALA A O 1
ATOM 688 N N . GLY A 1 90 ? 0.927 -2.203 15.296 1.00 75.31 90 GLY A N 1
ATOM 689 C CA . GLY A 1 90 ? -0.454 -2.682 15.222 1.00 75.31 90 GLY A CA 1
ATOM 690 C C . GLY A 1 90 ? -0.776 -3.739 16.284 1.00 75.31 90 GLY A C 1
ATOM 691 O O . GLY A 1 90 ? -1.842 -3.689 16.898 1.00 75.31 90 GLY A O 1
ATOM 692 N N . ARG A 1 91 ? 0.150 -4.662 16.580 1.00 77.62 91 ARG A N 1
ATOM 693 C CA . ARG A 1 91 ? -0.026 -5.620 17.689 1.00 77.62 91 ARG A CA 1
ATOM 694 C C . ARG A 1 91 ? 0.011 -4.951 19.060 1.00 77.62 91 ARG A C 1
ATOM 696 O O . ARG A 1 91 ? -0.780 -5.319 19.928 1.00 77.62 91 ARG A O 1
ATOM 703 N N . ALA A 1 92 ? 0.865 -3.943 19.222 1.00 73.75 92 ALA A N 1
ATOM 704 C CA . ALA A 1 92 ? 1.019 -3.171 20.452 1.00 73.75 92 ALA A CA 1
ATOM 705 C C . ALA A 1 92 ? -0.094 -2.128 20.690 1.00 73.75 92 ALA A C 1
ATOM 707 O O . ALA A 1 92 ? 0.041 -1.308 21.596 1.00 73.75 92 ALA A O 1
ATOM 708 N N . ALA A 1 93 ? -1.184 -2.143 19.907 1.00 64.62 93 ALA A N 1
ATOM 709 C CA . ALA A 1 93 ? -2.294 -1.201 20.046 1.00 64.62 93 ALA A CA 1
ATOM 710 C C . ALA A 1 93 ? -2.752 -1.098 21.519 1.00 64.62 93 ALA A C 1
ATOM 712 O O . ALA A 1 93 ? -3.197 -2.119 22.070 1.00 64.62 93 ALA A O 1
ATOM 713 N N . PRO A 1 94 ? -2.636 0.091 22.146 1.00 57.06 94 PRO A N 1
ATOM 714 C CA . PRO A 1 94 ? -2.826 0.250 23.580 1.00 57.06 94 PRO A CA 1
ATOM 715 C C . PRO A 1 94 ? -4.260 -0.102 23.974 1.00 57.06 94 PRO A C 1
ATOM 717 O O . PRO A 1 94 ? -5.223 0.290 23.312 1.00 57.06 94 PRO A O 1
ATOM 720 N N . ILE A 1 95 ? -4.395 -0.859 25.060 1.00 54.03 95 ILE A N 1
ATOM 721 C CA . ILE A 1 95 ? -5.685 -1.148 25.683 1.00 54.03 95 ILE A CA 1
ATOM 722 C C . ILE A 1 95 ? -6.028 0.071 26.538 1.00 54.03 95 ILE A C 1
ATOM 724 O O . ILE A 1 95 ? -5.294 0.398 27.470 1.00 54.03 95 ILE A O 1
ATOM 728 N N . GLY A 1 96 ? -7.118 0.765 26.208 1.00 51.81 96 GLY A N 1
ATOM 729 C CA . GLY A 1 96 ? -7.668 1.780 27.101 1.00 51.81 96 GLY A CA 1
ATOM 730 C C . GLY A 1 96 ? -8.121 1.086 28.377 1.00 51.81 96 GLY A C 1
ATOM 731 O O . GLY A 1 96 ? -9.055 0.292 28.330 1.00 51.81 96 GLY A O 1
ATOM 732 N N . VAL A 1 97 ? -7.436 1.328 29.496 1.00 50.00 97 VAL A N 1
ATOM 733 C CA . VAL A 1 97 ? -7.797 0.704 30.772 1.00 50.00 97 VAL A CA 1
ATOM 734 C C . VAL A 1 97 ? -9.160 1.263 31.198 1.00 50.00 97 VAL A C 1
ATOM 736 O O . VAL A 1 97 ? -9.283 2.486 31.371 1.00 50.00 97 VAL A O 1
ATOM 739 N N . PRO A 1 98 ? -10.190 0.416 31.386 1.00 45.66 98 PRO A N 1
ATOM 740 C CA . PRO A 1 98 ? -11.487 0.864 31.874 1.00 45.66 98 PRO A CA 1
ATOM 741 C C . PRO A 1 98 ? -11.322 1.550 33.240 1.00 45.66 98 PRO A C 1
ATOM 743 O O . PRO A 1 98 ? -10.963 0.911 34.234 1.00 45.66 98 PRO A O 1
ATOM 746 N N . GLY A 1 99 ? -11.554 2.866 33.282 1.00 45.06 99 GLY A N 1
ATOM 747 C CA . GLY A 1 99 ? -11.424 3.703 34.484 1.00 45.06 99 GLY A CA 1
ATOM 748 C C . GLY A 1 99 ? -10.246 4.689 34.499 1.00 45.06 99 GLY A C 1
ATOM 749 O O . GLY A 1 99 ? -10.235 5.555 35.364 1.00 45.06 99 GLY A O 1
ATOM 750 N N . VAL A 1 100 ? -9.302 4.610 33.550 1.00 46.44 100 VAL A N 1
ATOM 751 C CA . VAL A 1 100 ? -8.185 5.581 33.423 1.00 46.44 100 VAL A CA 1
ATOM 752 C C . VAL A 1 100 ? -8.362 6.504 32.211 1.00 46.44 100 VAL A C 1
ATOM 754 O O . VAL A 1 100 ? -7.922 7.646 32.230 1.00 46.44 100 VAL A O 1
ATOM 757 N N . SER A 1 101 ? -9.041 6.036 31.158 1.00 39.22 101 SER A N 1
ATOM 758 C CA . SER A 1 101 ? -9.278 6.800 29.916 1.00 39.22 101 SER A CA 1
ATOM 759 C C . SER A 1 101 ? -10.662 7.460 29.839 1.00 39.22 101 SER A C 1
ATOM 761 O O . SER A 1 101 ? -11.057 7.941 28.778 1.00 39.22 101 SER A O 1
ATOM 763 N N . GLY A 1 102 ? -11.420 7.434 30.938 1.00 38.00 102 GLY A N 1
ATOM 764 C CA . GLY A 1 102 ? -12.648 8.208 31.075 1.00 38.00 102 GLY A CA 1
ATOM 765 C C . GLY A 1 102 ? -12.298 9.659 31.372 1.00 38.00 102 GLY A C 1
ATOM 766 O O . GLY A 1 102 ? -11.437 9.920 32.205 1.00 38.00 102 GLY A O 1
ATOM 767 N N . ASP A 1 103 ? -12.952 10.562 30.655 1.00 37.94 103 ASP A N 1
ATOM 768 C CA . ASP A 1 103 ? -13.010 11.998 30.894 1.00 37.94 103 ASP A CA 1
ATOM 769 C C . ASP A 1 103 ? -12.795 12.367 32.384 1.00 37.94 103 ASP A C 1
ATOM 771 O O . ASP A 1 103 ? -13.606 11.965 33.228 1.00 37.94 103 ASP A O 1
ATOM 775 N N . PRO A 1 104 ? -11.729 13.111 32.750 1.00 40.72 104 PRO A N 1
ATOM 776 C CA . PRO A 1 104 ? -11.556 13.585 34.123 1.00 40.72 104 PRO A CA 1
ATOM 777 C C . PRO A 1 104 ? -12.724 14.479 34.574 1.00 40.72 104 PRO A C 1
ATOM 779 O O . PRO A 1 104 ? -12.897 14.676 35.775 1.00 40.72 104 PRO A O 1
ATOM 782 N N . ALA A 1 105 ? -13.551 14.978 33.643 1.00 40.28 105 ALA A N 1
ATOM 783 C CA . ALA A 1 105 ? -14.751 15.748 33.944 1.00 40.28 105 ALA A CA 1
ATOM 784 C C . ALA A 1 105 ? -16.017 14.890 34.154 1.00 40.28 105 ALA A C 1
ATOM 786 O O . ALA A 1 105 ? -16.944 15.356 34.815 1.00 40.28 105 ALA A O 1
ATOM 787 N N . SER A 1 106 ? -16.076 13.638 33.674 1.00 38.56 106 SER A N 1
ATOM 788 C CA . SER A 1 106 ? -17.295 12.811 33.768 1.00 38.56 106 SER A CA 1
ATOM 789 C C . SER A 1 106 ? -17.337 11.878 34.983 1.00 38.56 106 SER A C 1
ATOM 791 O O . SER A 1 106 ? -18.290 11.113 35.122 1.00 38.56 106 SER A O 1
ATOM 793 N N . ASN A 1 107 ? -16.320 11.891 35.849 1.00 39.00 107 ASN A N 1
ATOM 794 C CA . ASN A 1 107 ? -16.345 11.162 37.120 1.00 39.00 107 ASN A CA 1
ATOM 795 C C . ASN A 1 107 ? -15.598 11.926 38.233 1.00 39.00 107 ASN A C 1
ATOM 797 O O . ASN A 1 107 ? -14.515 11.517 38.658 1.00 39.00 107 ASN A O 1
ATOM 801 N N . PRO A 1 108 ? -16.200 12.988 38.804 1.00 37.38 108 PRO A N 1
ATOM 802 C CA . PRO A 1 108 ? -15.722 13.588 40.057 1.00 37.38 108 PRO A CA 1
ATOM 803 C C . PRO A 1 108 ? -15.814 12.630 41.272 1.00 37.38 108 PRO A C 1
ATOM 805 O O . PRO A 1 108 ? -15.416 12.977 42.38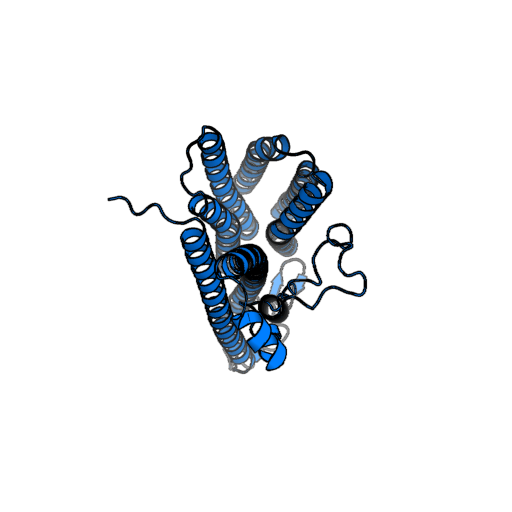2 1.00 37.38 108 PRO A O 1
ATOM 808 N N . LEU A 1 109 ? -16.304 11.399 41.078 1.00 40.16 109 LEU A N 1
ATOM 809 C CA . LEU A 1 109 ? -16.489 10.371 42.108 1.00 40.16 109 LEU A CA 1
ATOM 810 C C . LEU A 1 109 ? -15.252 9.504 42.405 1.00 40.16 109 LEU A C 1
ATOM 812 O O . LEU A 1 109 ? -15.307 8.694 43.323 1.00 40.16 109 LEU A O 1
ATOM 816 N N . ASN A 1 110 ? -14.103 9.742 41.759 1.00 39.38 110 ASN A N 1
ATOM 817 C CA . ASN A 1 110 ? -12.804 9.282 42.291 1.00 39.38 110 ASN A CA 1
ATOM 818 C C . ASN A 1 110 ? -12.320 10.137 43.490 1.00 39.38 110 ASN A C 1
ATOM 820 O O . ASN A 1 110 ? -11.154 10.086 43.882 1.00 39.38 110 ASN A O 1
ATOM 824 N N . SER A 1 111 ? -13.227 10.911 44.093 1.00 35.03 111 SER A N 1
ATOM 825 C CA . SER A 1 111 ? -13.079 11.519 45.412 1.00 35.03 111 SER A CA 1
ATOM 826 C C . SER A 1 111 ? -13.016 10.426 46.486 1.00 35.03 111 SER A C 1
ATOM 828 O O . SER A 1 111 ? -14.046 9.929 46.918 1.00 35.03 111 SER A O 1
ATOM 830 N N . ALA A 1 112 ? -11.803 10.028 46.876 1.00 37.25 112 ALA A N 1
ATOM 831 C CA . ALA A 1 112 ? -11.375 9.582 48.215 1.00 37.25 112 ALA A CA 1
ATOM 832 C C . ALA A 1 112 ? -12.267 8.642 49.079 1.00 37.25 112 ALA A C 1
ATOM 834 O O . ALA A 1 112 ? -12.021 8.543 50.278 1.00 37.25 112 ALA A O 1
ATOM 835 N N . GLY A 1 113 ? -13.261 7.931 48.537 1.00 35.41 113 GLY A N 1
ATOM 836 C CA . GLY A 1 113 ? -14.177 7.139 49.372 1.00 35.41 113 GLY A CA 1
ATOM 837 C C . GLY A 1 113 ? -15.094 6.137 48.671 1.00 35.41 113 GLY A C 1
ATOM 838 O O . GLY A 1 113 ? -15.863 5.471 49.360 1.00 35.41 113 GLY A O 1
ATOM 839 N N . HIS A 1 114 ? -15.029 5.980 47.344 1.00 37.41 114 HIS A N 1
ATOM 840 C CA . HIS A 1 114 ? -15.747 4.893 46.674 1.00 37.41 114 HIS A CA 1
ATOM 841 C C . HIS A 1 114 ? -14.838 3.678 46.453 1.00 37.41 114 HIS A C 1
ATOM 843 O O . HIS A 1 114 ? -13.732 3.841 45.928 1.00 37.41 114 HIS A O 1
ATOM 849 N N . PRO A 1 115 ? -15.280 2.467 46.848 1.00 44.22 115 PRO A N 1
ATOM 850 C CA . PRO A 1 115 ? -14.514 1.248 46.632 1.00 44.22 115 PRO A CA 1
ATOM 851 C C . PRO A 1 115 ? -14.253 1.073 45.135 1.00 44.22 115 PRO A C 1
ATOM 853 O O . PRO A 1 115 ? -15.125 1.338 44.301 1.00 44.22 115 PRO A O 1
ATOM 856 N N . ARG A 1 116 ? -13.029 0.657 44.787 1.00 51.38 116 ARG A N 1
ATOM 857 C CA . ARG A 1 116 ? -12.657 0.293 43.414 1.00 51.38 116 ARG A CA 1
ATOM 858 C C . ARG A 1 116 ? -13.679 -0.726 42.905 1.00 51.38 116 ARG A C 1
ATOM 860 O O . ARG A 1 116 ? -13.661 -1.870 43.338 1.00 51.38 116 ARG A O 1
ATOM 867 N N . LYS A 1 117 ? -14.565 -0.324 41.987 1.00 54.50 117 LYS A N 1
ATOM 868 C CA . LYS A 1 117 ? -15.500 -1.266 41.362 1.00 54.50 117 LYS A CA 1
ATOM 869 C C . LYS A 1 117 ? -14.707 -2.315 40.580 1.00 54.50 117 LYS A C 1
ATOM 871 O O . LYS A 1 117 ? -13.969 -1.984 39.641 1.00 54.50 117 LYS A O 1
ATOM 876 N N . MET A 1 118 ? -14.853 -3.563 41.005 1.00 51.34 118 MET A N 1
ATOM 877 C CA . MET A 1 118 ? -14.298 -4.739 40.354 1.00 51.34 118 MET A CA 1
ATOM 878 C C . MET A 1 118 ? -14.925 -4.879 38.963 1.00 51.34 118 MET A C 1
ATOM 880 O O . MET A 1 118 ? -16.144 -4.845 38.828 1.00 51.34 118 MET A O 1
ATOM 884 N N . SER A 1 119 ? -14.104 -4.997 37.915 1.00 55.66 119 SER A N 1
ATOM 885 C CA . SER A 1 119 ? -14.632 -5.243 36.569 1.00 55.66 119 SER A CA 1
ATOM 886 C C . SER A 1 119 ? -14.722 -6.740 36.329 1.00 55.66 119 SER A C 1
ATOM 888 O O . SER A 1 119 ? -13.712 -7.435 36.411 1.00 55.66 119 SER A O 1
ATOM 890 N N . GLN A 1 120 ? -15.916 -7.227 35.999 1.00 57.06 120 GLN A N 1
ATOM 891 C CA . GLN A 1 120 ? -16.205 -8.660 35.838 1.00 57.06 120 GLN A CA 1
ATOM 892 C C . GLN A 1 120 ? -15.723 -9.243 34.498 1.00 57.06 120 GLN A C 1
ATOM 894 O O . GLN A 1 120 ? -15.804 -10.448 34.280 1.00 57.06 120 GLN A O 1
ATOM 899 N N . LEU A 1 121 ? -15.232 -8.399 33.587 1.00 61.28 121 LEU A N 1
ATOM 900 C CA . LEU A 1 121 ? -14.768 -8.791 32.249 1.00 61.28 121 LEU A CA 1
ATOM 901 C C . LEU A 1 121 ? -13.254 -8.629 32.077 1.00 61.28 121 LEU A C 1
ATOM 903 O O . LEU A 1 121 ? -12.673 -9.165 31.134 1.00 61.28 121 LEU A O 1
ATOM 907 N N . TRP A 1 122 ? -12.594 -7.897 32.978 1.00 59.16 122 TRP A N 1
ATOM 908 C CA . TRP A 1 122 ? -11.184 -7.561 32.832 1.00 59.16 122 TRP A CA 1
ATOM 909 C C . TRP A 1 122 ? -10.313 -8.449 33.717 1.00 59.16 122 TRP A C 1
ATOM 911 O O . TRP A 1 122 ? -10.198 -8.226 34.920 1.00 59.16 122 TRP A O 1
ATOM 921 N N . PHE A 1 123 ? -9.658 -9.431 33.093 1.00 64.38 123 PHE A N 1
ATOM 922 C CA . PHE A 1 123 ? -8.852 -10.463 33.757 1.00 64.38 123 PHE A CA 1
ATOM 923 C C . PHE A 1 123 ? -7.898 -9.927 34.837 1.00 64.38 123 PHE A C 1
ATOM 925 O O . PHE A 1 123 ? -7.798 -10.516 35.905 1.00 64.38 123 PHE A O 1
ATOM 932 N N . LEU A 1 124 ? -7.233 -8.793 34.596 1.00 61.69 124 LEU A N 1
ATOM 933 C CA . LEU A 1 124 ? -6.301 -8.207 35.565 1.00 61.69 124 LEU A CA 1
ATOM 934 C C . LEU A 1 124 ? -7.007 -7.651 36.813 1.00 61.69 124 LEU A C 1
ATOM 936 O O . LEU A 1 124 ? -6.520 -7.869 37.912 1.00 61.69 124 LEU A O 1
ATOM 940 N N . LYS A 1 125 ? -8.189 -7.029 36.684 1.00 65.62 125 LYS A N 1
ATOM 941 C CA . LYS A 1 125 ? -8.987 -6.586 37.851 1.00 65.62 125 LYS A CA 1
ATOM 942 C C . LYS A 1 125 ? -9.565 -7.767 38.612 1.00 65.62 125 LYS A C 1
ATOM 944 O O . LYS A 1 125 ? -9.735 -7.677 39.818 1.00 65.62 125 LYS A O 1
ATOM 949 N N . ILE A 1 126 ? -9.869 -8.851 37.905 1.00 67.62 126 ILE A N 1
ATOM 950 C CA . ILE A 1 126 ? -10.323 -10.096 38.520 1.00 67.62 126 ILE A CA 1
ATOM 951 C C . ILE A 1 126 ? -9.186 -10.738 39.327 1.00 67.62 126 ILE A C 1
ATOM 953 O O . ILE A 1 126 ? -9.413 -11.204 40.438 1.00 67.62 126 ILE A O 1
ATOM 957 N N . ALA A 1 127 ? -7.968 -10.735 38.780 1.00 71.31 127 ALA A N 1
ATOM 958 C CA . ALA A 1 127 ? -6.781 -11.293 39.424 1.00 71.31 127 ALA A CA 1
ATOM 959 C C . ALA A 1 127 ? -6.252 -10.437 40.589 1.00 71.31 127 ALA A C 1
ATOM 961 O O . ALA A 1 127 ? -5.662 -10.980 41.517 1.00 71.31 127 ALA A O 1
ATOM 962 N N . GLU A 1 128 ? -6.440 -9.115 40.541 1.00 75.38 128 GLU A N 1
ATOM 963 C CA . GLU A 1 128 ? -6.046 -8.186 41.611 1.00 75.38 128 GLU A CA 1
ATOM 964 C C . GLU A 1 128 ? -7.029 -8.159 42.792 1.00 75.38 128 GLU A C 1
ATOM 966 O O . GLU A 1 128 ? -6.675 -7.642 43.852 1.00 75.38 128 GLU A O 1
ATOM 971 N N . ALA A 1 129 ? -8.243 -8.690 42.622 1.00 74.81 129 ALA A N 1
ATOM 972 C CA . ALA A 1 129 ? -9.274 -8.655 43.651 1.00 74.81 129 ALA A CA 1
ATOM 973 C C . ALA A 1 129 ? -8.950 -9.593 44.820 1.00 74.81 129 ALA A C 1
ATOM 975 O O . ALA A 1 129 ? -8.573 -10.755 44.642 1.00 74.81 129 ALA A O 1
ATOM 976 N N . THR A 1 130 ? -9.134 -9.083 46.032 1.00 80.62 130 THR A N 1
ATOM 977 C CA . THR A 1 130 ? -8.990 -9.849 47.273 1.00 80.62 130 THR A CA 1
ATOM 978 C C . THR A 1 130 ? -10.187 -10.776 47.498 1.00 80.62 130 THR A C 1
ATOM 980 O O . THR A 1 130 ? -11.258 -10.594 46.917 1.00 80.62 130 THR A O 1
ATOM 983 N N . GLN A 1 131 ? -10.020 -11.789 48.354 1.00 82.38 131 GLN A N 1
ATOM 984 C CA . GLN A 1 131 ? -11.108 -12.711 48.692 1.00 82.38 131 GLN A CA 1
ATOM 985 C C . GLN A 1 131 ? -12.311 -11.976 49.312 1.00 82.38 131 GLN A C 1
ATOM 987 O O . GLN A 1 131 ? -13.446 -12.265 48.949 1.00 82.38 131 GLN A O 1
ATOM 992 N N . ASP A 1 132 ? -12.063 -10.981 50.168 1.00 81.44 132 ASP A N 1
ATOM 993 C CA . ASP A 1 132 ? -13.116 -10.194 50.822 1.00 81.44 132 ASP A CA 1
ATOM 994 C C . ASP A 1 132 ? -13.923 -9.352 49.814 1.00 81.44 132 ASP A C 1
ATOM 996 O O . ASP A 1 132 ? -15.141 -9.225 49.936 1.00 81.44 132 ASP A O 1
ATOM 1000 N N . GLU A 1 133 ? -13.270 -8.804 48.781 1.00 79.50 133 GLU A N 1
ATOM 1001 C CA . GLU A 1 133 ? -13.943 -8.093 47.682 1.00 79.50 133 GLU A CA 1
ATOM 1002 C C . GLU A 1 133 ? -14.814 -9.043 46.849 1.00 79.50 133 GLU A C 1
ATOM 1004 O O . GLU A 1 133 ? -15.941 -8.698 46.491 1.00 79.50 133 GLU A O 1
ATOM 1009 N N . TRP A 1 134 ? -14.324 -10.258 46.589 1.00 78.81 134 TRP A N 1
ATOM 1010 C CA . TRP A 1 134 ? -15.079 -11.308 45.904 1.00 78.81 134 TRP A CA 1
ATOM 1011 C C . TRP A 1 134 ? -16.309 -11.761 46.698 1.00 78.81 134 TRP A C 1
ATOM 1013 O O . TRP A 1 134 ? -17.390 -11.899 46.125 1.00 78.81 134 TRP A O 1
ATOM 1023 N N . GLU A 1 135 ? -16.165 -11.978 48.006 1.00 80.75 135 GLU A N 1
ATOM 1024 C CA . GLU A 1 135 ? -17.276 -12.346 48.891 1.00 80.75 135 GLU A CA 1
ATOM 1025 C C . GLU A 1 135 ? -18.290 -11.201 49.024 1.00 80.75 135 GLU A C 1
ATOM 1027 O O . GLU A 1 135 ? -19.500 -11.438 49.022 1.00 80.75 135 GLU A O 1
ATOM 1032 N N . GLY A 1 136 ? -17.824 -9.950 49.070 1.00 80.81 136 GLY A N 1
ATOM 1033 C CA . GLY A 1 136 ? -18.681 -8.766 49.029 1.00 80.81 136 GLY A CA 1
ATOM 1034 C C . GLY A 1 136 ? -19.515 -8.689 47.749 1.00 80.81 136 GLY A C 1
ATOM 1035 O O . GLY A 1 136 ? -20.724 -8.466 47.816 1.00 80.81 136 GLY A O 1
ATOM 1036 N N . GLU A 1 137 ? -18.898 -8.942 46.595 1.00 75.19 137 GLU A N 1
ATOM 1037 C CA . GLU A 1 137 ? -19.578 -8.916 45.298 1.00 75.19 137 GLU A CA 1
ATOM 1038 C C . GLU A 1 137 ? -20.566 -10.081 45.134 1.00 75.19 137 GLU A C 1
ATOM 1040 O O . GLU A 1 137 ? -21.646 -9.903 44.572 1.00 75.19 137 GLU A O 1
ATOM 1045 N N . TRP A 1 138 ? -20.248 -11.256 45.691 1.00 81.06 138 TRP A N 1
ATOM 1046 C CA . TRP A 1 138 ? -21.137 -12.424 45.694 1.00 81.06 138 TRP A CA 1
ATOM 1047 C C . TRP A 1 138 ? -22.422 -12.206 46.506 1.00 81.06 138 TRP A C 1
ATOM 1049 O O . TRP A 1 138 ? -23.456 -12.805 46.213 1.00 81.06 138 TRP A O 1
ATOM 1059 N N . ASN A 1 139 ? -22.369 -11.330 47.513 1.00 84.31 139 ASN A N 1
ATOM 1060 C CA . ASN A 1 139 ? -23.504 -10.993 48.372 1.00 84.31 139 ASN A CA 1
ATOM 1061 C C . ASN A 1 139 ? -24.382 -9.850 47.823 1.00 84.31 139 ASN A C 1
ATOM 1063 O O . ASN A 1 139 ? -25.400 -9.518 48.438 1.00 84.31 139 ASN A O 1
ATOM 1067 N N . ARG A 1 140 ? -24.019 -9.233 46.687 1.00 81.25 140 ARG A N 1
ATOM 1068 C CA . ARG A 1 140 ? -24.821 -8.172 46.051 1.00 81.25 140 ARG A CA 1
ATOM 1069 C C . ARG A 1 140 ? -26.078 -8.720 45.378 1.00 81.25 140 ARG A C 1
ATOM 1071 O O . ARG A 1 140 ? -26.188 -9.901 45.054 1.00 81.25 140 ARG A O 1
ATOM 1078 N N . SER A 1 141 ? -27.045 -7.833 45.141 1.00 85.62 141 SER A N 1
ATOM 1079 C CA . SER A 1 141 ? -28.269 -8.196 44.430 1.00 85.62 141 SER A CA 1
ATOM 1080 C C . SER A 1 141 ? -27.977 -8.535 42.959 1.00 85.62 141 SER A C 1
ATOM 1082 O O . SER A 1 141 ? -27.140 -7.912 42.304 1.00 85.62 141 SER A O 1
ATOM 1084 N N . ILE A 1 142 ? -28.692 -9.529 42.418 1.00 81.75 142 ILE A N 1
ATOM 1085 C CA . ILE A 1 142 ? -28.516 -9.982 41.026 1.00 81.75 142 ILE A CA 1
ATOM 1086 C C . ILE A 1 142 ? -28.781 -8.840 40.032 1.00 81.75 142 ILE A C 1
ATOM 1088 O O . ILE A 1 142 ? -28.108 -8.750 39.005 1.00 81.75 142 ILE A O 1
ATOM 1092 N N . ASP A 1 143 ? -29.736 -7.960 40.336 1.00 80.75 143 ASP A N 1
ATOM 1093 C CA . ASP A 1 143 ? -30.092 -6.836 39.467 1.00 80.75 143 ASP A CA 1
ATOM 1094 C C . ASP A 1 143 ? -28.980 -5.778 39.405 1.00 80.75 143 ASP A C 1
ATOM 1096 O O . ASP A 1 143 ? -28.645 -5.314 38.315 1.00 80.75 143 ASP A O 1
ATOM 1100 N N . GLU A 1 144 ? -28.330 -5.468 40.531 1.00 77.88 144 GLU A N 1
ATOM 1101 C CA . GLU A 1 144 ? -27.167 -4.572 40.557 1.00 77.88 144 GLU A CA 1
ATOM 1102 C C . GLU A 1 144 ? -25.969 -5.152 39.799 1.00 77.88 144 GLU A C 1
ATOM 1104 O O . GLU A 1 144 ? -25.323 -4.448 39.021 1.00 77.88 144 GLU A O 1
ATOM 1109 N N . ILE A 1 145 ? -25.692 -6.447 39.991 1.00 77.56 145 ILE A N 1
ATOM 1110 C CA . ILE A 1 145 ? -24.634 -7.168 39.271 1.00 77.56 145 ILE A CA 1
ATOM 1111 C C . ILE A 1 145 ? -24.900 -7.115 37.764 1.00 77.56 145 ILE A C 1
ATOM 1113 O O . ILE A 1 145 ? -23.984 -6.901 36.969 1.00 77.56 145 ILE A O 1
ATOM 1117 N N . ARG A 1 146 ? -26.159 -7.294 37.352 1.00 77.69 146 ARG A N 1
ATOM 1118 C CA . ARG A 1 146 ? -26.560 -7.262 35.945 1.00 77.69 146 ARG A CA 1
ATOM 1119 C C . ARG A 1 146 ? -26.371 -5.880 35.323 1.00 77.69 146 ARG A C 1
ATOM 1121 O O . ARG A 1 146 ? -25.884 -5.802 34.196 1.00 77.69 146 ARG A O 1
ATOM 1128 N N . GLU A 1 147 ? -26.740 -4.813 36.028 1.00 79.00 147 GLU A N 1
ATOM 1129 C CA . GLU A 1 147 ? -26.578 -3.437 35.547 1.00 79.00 147 GLU A CA 1
ATOM 1130 C C . GLU A 1 147 ? -25.096 -3.047 35.426 1.00 79.00 147 GLU A C 1
ATOM 1132 O O . GLU A 1 147 ? -24.673 -2.523 34.389 1.00 79.00 147 GLU A O 1
ATOM 1137 N N . ASP A 1 148 ? -24.285 -3.377 36.437 1.00 75.25 148 ASP A N 1
ATOM 1138 C CA . ASP A 1 148 ? -22.837 -3.149 36.404 1.00 75.25 148 ASP A CA 1
ATOM 1139 C C . ASP A 1 148 ? -22.180 -3.953 35.262 1.00 75.25 148 ASP A C 1
ATOM 1141 O O . ASP A 1 148 ? -21.391 -3.398 34.490 1.00 75.25 148 ASP A O 1
ATOM 1145 N N . ARG A 1 149 ? -22.574 -5.221 35.063 1.00 76.81 149 ARG A N 1
ATOM 1146 C CA . ARG A 1 149 ? -22.076 -6.065 33.964 1.00 76.81 149 ARG A CA 1
ATOM 1147 C C . ARG A 1 149 ? -22.462 -5.523 32.589 1.00 76.81 149 ARG A C 1
ATOM 1149 O O . ARG A 1 149 ? -21.631 -5.540 31.684 1.00 76.81 149 ARG A O 1
ATOM 1156 N N . GLU A 1 150 ? -23.686 -5.026 32.406 1.00 79.94 150 GLU A N 1
ATOM 1157 C CA . GLU A 1 150 ? -24.110 -4.419 31.136 1.00 79.94 150 GLU A CA 1
ATOM 1158 C C . GLU A 1 150 ? -23.305 -3.142 30.827 1.00 79.94 150 GLU A C 1
ATOM 1160 O O . GLU A 1 150 ? -22.883 -2.922 29.686 1.00 79.94 150 GLU A O 1
ATOM 1165 N N . SER A 1 151 ? -23.062 -2.309 31.843 1.00 78.50 151 SER A N 1
ATOM 1166 C CA . SER A 1 151 ? -22.263 -1.083 31.727 1.00 78.50 151 SER A CA 1
ATOM 1167 C C . SER A 1 151 ? -20.810 -1.378 31.346 1.00 78.50 151 SER A C 1
ATOM 1169 O O . SER A 1 151 ? -20.270 -0.757 30.421 1.00 78.50 151 SER A O 1
ATOM 1171 N N . ASP A 1 152 ? -20.190 -2.355 32.008 1.00 76.25 152 ASP A N 1
ATOM 1172 C CA . ASP A 1 152 ? -18.825 -2.792 31.718 1.00 76.25 152 ASP A CA 1
ATOM 1173 C C . ASP A 1 152 ? -18.714 -3.412 30.324 1.00 76.25 152 ASP A C 1
ATOM 1175 O O . ASP A 1 152 ? -17.819 -3.043 29.560 1.00 76.25 152 ASP A O 1
ATOM 1179 N N . LEU A 1 153 ? -19.661 -4.274 29.940 1.00 78.50 153 LEU A N 1
ATOM 1180 C CA . LEU A 1 153 ? -19.655 -4.915 28.627 1.00 78.50 153 LEU A CA 1
ATOM 1181 C C . LEU A 1 153 ? -19.819 -3.893 27.498 1.00 78.50 153 LEU A C 1
ATOM 1183 O O . LEU A 1 153 ? -19.141 -3.983 26.474 1.00 78.50 153 LEU A O 1
ATOM 1187 N N . ARG A 1 154 ? -20.640 -2.856 27.694 1.00 77.94 154 ARG A N 1
ATOM 1188 C CA . ARG A 1 154 ? -20.778 -1.752 26.734 1.00 77.94 154 ARG A CA 1
ATOM 1189 C C . ARG A 1 154 ? -19.468 -0.983 26.553 1.00 77.94 154 ARG A C 1
ATOM 1191 O O . ARG A 1 154 ? -19.071 -0.719 25.417 1.00 77.94 154 ARG A O 1
ATOM 1198 N N . LYS A 1 155 ? -18.799 -0.618 27.653 1.00 75.56 155 LYS A N 1
ATOM 1199 C CA . LYS A 1 155 ? -17.516 0.108 27.616 1.00 75.56 155 LYS A CA 1
ATOM 1200 C C . LYS A 1 155 ? -16.423 -0.736 26.970 1.00 75.56 155 LYS A C 1
ATOM 1202 O O . LYS A 1 155 ? -15.689 -0.234 26.120 1.00 75.56 155 LYS A O 1
ATOM 1207 N N . GLU A 1 156 ? -16.350 -2.014 27.322 1.00 75.12 156 GLU A N 1
ATOM 1208 C CA . GLU A 1 156 ? -15.329 -2.911 26.792 1.00 75.12 156 GLU A CA 1
ATOM 1209 C C . GLU A 1 156 ? -15.556 -3.218 25.311 1.00 75.12 156 GLU A C 1
ATOM 1211 O O . GLU A 1 156 ? -14.619 -3.127 24.523 1.00 75.12 156 GLU A O 1
ATOM 1216 N N . THR A 1 157 ? -16.804 -3.444 24.888 1.00 77.50 157 THR A N 1
ATOM 1217 C CA . THR A 1 157 ? -17.143 -3.603 23.462 1.00 77.50 157 THR A CA 1
ATOM 1218 C C . THR A 1 157 ? -16.714 -2.375 22.657 1.00 77.50 157 THR A C 1
ATOM 1220 O O . THR A 1 157 ? -16.117 -2.502 21.589 1.00 77.50 157 THR A O 1
ATOM 1223 N N . GLN A 1 158 ? -16.940 -1.163 23.179 1.00 75.44 158 GLN A N 1
ATOM 1224 C CA . GLN A 1 158 ? -16.483 0.069 22.528 1.00 75.44 158 GLN A CA 1
ATOM 1225 C C . GLN A 1 158 ? -14.952 0.181 22.482 1.00 75.44 158 GLN A C 1
ATOM 1227 O O . GLN A 1 158 ? -14.402 0.583 21.453 1.00 75.44 158 GLN A O 1
ATOM 1232 N N . ASN A 1 159 ? -14.253 -0.182 23.560 1.00 73.19 159 ASN A N 1
ATOM 1233 C CA . ASN A 1 159 ? -12.789 -0.195 23.601 1.00 73.19 159 ASN A CA 1
ATOM 1234 C C . ASN A 1 159 ? -12.204 -1.201 22.602 1.00 73.19 159 ASN A C 1
ATOM 1236 O O . ASN A 1 159 ? -11.296 -0.859 21.838 1.00 73.19 159 ASN A O 1
ATOM 1240 N N . LEU A 1 160 ? -12.757 -2.413 22.552 1.00 75.75 160 LEU A N 1
ATOM 1241 C CA . LEU A 1 160 ? -12.367 -3.449 21.604 1.00 75.75 160 LEU A CA 1
ATOM 1242 C C . LEU A 1 160 ? -12.654 -3.016 20.164 1.00 75.75 160 LEU A C 1
ATOM 1244 O O . LEU A 1 160 ? -11.772 -3.127 19.316 1.00 75.75 160 LEU A O 1
ATOM 1248 N N . ALA A 1 161 ? -13.815 -2.422 19.882 1.00 73.94 161 ALA A N 1
ATOM 1249 C CA . ALA A 1 161 ? -14.144 -1.928 18.545 1.00 73.94 161 ALA A CA 1
ATOM 1250 C C . ALA A 1 161 ? -13.184 -0.812 18.087 1.00 73.94 161 ALA A C 1
ATOM 1252 O O . ALA A 1 161 ? -12.711 -0.809 16.943 1.00 73.94 161 ALA A O 1
ATOM 1253 N N . ARG A 1 162 ? -12.821 0.114 18.989 1.00 71.00 162 ARG A N 1
ATOM 1254 C CA . ARG A 1 162 ? -11.796 1.141 18.724 1.00 71.00 162 ARG A CA 1
ATOM 1255 C C . ARG A 1 162 ? -10.438 0.504 18.429 1.00 71.00 162 ARG A C 1
ATOM 1257 O O . ARG A 1 162 ? -9.785 0.886 17.458 1.00 71.00 162 ARG A O 1
ATOM 1264 N N . ARG A 1 163 ? -10.039 -0.505 19.207 1.00 77.06 163 ARG A N 1
ATOM 1265 C CA . ARG A 1 163 ? -8.791 -1.250 19.000 1.00 77.06 163 ARG A CA 1
ATOM 1266 C C . ARG A 1 163 ? -8.782 -2.003 17.671 1.00 77.06 163 ARG A C 1
ATOM 1268 O O . ARG A 1 163 ? -7.786 -1.944 16.956 1.00 77.06 163 ARG A O 1
ATOM 1275 N N . ALA A 1 164 ? -9.876 -2.675 17.324 1.00 78.50 164 ALA A N 1
ATOM 1276 C CA . ALA A 1 164 ? -10.033 -3.383 16.058 1.00 78.50 164 ALA A CA 1
ATOM 1277 C C . ALA A 1 164 ? -9.873 -2.426 14.869 1.00 78.50 164 ALA A C 1
ATOM 1279 O O . ALA A 1 164 ? -9.139 -2.724 13.928 1.00 78.50 164 ALA A O 1
ATOM 1280 N N . THR A 1 165 ? -10.481 -1.239 14.958 1.00 74.31 165 THR A N 1
ATOM 1281 C CA . THR A 1 165 ? -10.356 -0.190 13.936 1.00 74.31 165 THR A CA 1
ATOM 1282 C C . THR A 1 165 ? -8.908 0.285 13.804 1.00 74.31 165 THR A C 1
ATOM 1284 O O . THR A 1 165 ? -8.364 0.285 12.703 1.00 74.31 165 THR A O 1
ATOM 1287 N N . PHE A 1 166 ? -8.241 0.595 14.921 1.00 71.38 166 PHE A N 1
ATOM 1288 C CA . PHE A 1 166 ? -6.835 1.009 14.909 1.00 71.38 166 PHE A CA 1
ATOM 1289 C C . PHE A 1 166 ? -5.914 -0.068 14.313 1.00 71.38 166 PHE A C 1
ATOM 1291 O O . PHE A 1 166 ? -5.064 0.235 13.475 1.00 71.38 166 PHE A O 1
ATOM 1298 N N . LYS A 1 167 ? -6.103 -1.341 14.693 1.00 79.50 167 LYS A N 1
ATOM 1299 C CA . LYS A 1 167 ? -5.362 -2.474 14.116 1.00 79.50 167 LYS A CA 1
ATOM 1300 C C . LYS A 1 167 ? -5.565 -2.562 12.607 1.00 79.50 167 LYS A C 1
ATOM 1302 O O . LYS A 1 167 ? -4.599 -2.738 11.868 1.00 79.50 167 LYS A O 1
ATOM 1307 N N . HIS A 1 168 ? -6.806 -2.424 12.150 1.00 81.50 168 HIS A N 1
ATOM 1308 C CA . HIS A 1 168 ? -7.147 -2.469 10.731 1.00 81.50 168 HIS A CA 1
ATOM 1309 C C . HIS A 1 168 ? -6.466 -1.360 9.931 1.00 81.50 168 HIS A C 1
ATOM 1311 O O . HIS A 1 168 ? -5.903 -1.631 8.870 1.00 81.50 168 HIS A O 1
ATOM 1317 N N . ASP A 1 169 ? -6.450 -0.139 10.461 1.00 73.81 169 ASP A N 1
ATOM 1318 C CA . ASP A 1 169 ? -5.789 0.995 9.815 1.00 73.81 169 ASP A CA 1
ATOM 1319 C C . ASP A 1 169 ? -4.268 0.788 9.740 1.00 73.81 169 ASP A C 1
ATOM 1321 O O . ASP A 1 169 ? -3.678 0.936 8.668 1.00 73.81 169 ASP A O 1
ATOM 1325 N N . ARG A 1 170 ? -3.634 0.321 10.826 1.00 77.69 170 ARG A N 1
ATOM 1326 C CA . ARG A 1 170 ? -2.196 -0.013 10.831 1.00 77.69 170 ARG A CA 1
ATOM 1327 C C . ARG A 1 170 ? -1.847 -1.136 9.853 1.00 77.69 170 ARG A C 1
ATOM 1329 O O . ARG A 1 170 ? -0.835 -1.045 9.163 1.00 77.69 170 ARG A O 1
ATOM 1336 N N . ILE A 1 171 ? -2.677 -2.178 9.757 1.00 83.75 171 ILE A N 1
ATOM 1337 C CA . ILE A 1 171 ? -2.484 -3.262 8.781 1.00 83.75 171 ILE A CA 1
ATOM 1338 C C . ILE A 1 171 ? -2.588 -2.723 7.357 1.00 83.75 171 ILE A C 1
ATOM 1340 O O . ILE A 1 171 ? -1.767 -3.079 6.517 1.00 83.75 171 ILE A O 1
ATOM 1344 N N . ARG A 1 172 ? -3.562 -1.854 7.068 1.00 81.25 172 ARG A N 1
ATOM 1345 C CA . ARG A 1 172 ? -3.700 -1.238 5.741 1.00 81.25 172 ARG A CA 1
ATOM 1346 C C . ARG A 1 172 ? -2.478 -0.411 5.366 1.00 81.25 172 ARG A C 1
ATOM 1348 O O . ARG A 1 172 ? -1.986 -0.541 4.248 1.00 81.25 172 ARG A O 1
ATOM 1355 N N . GLU A 1 173 ? -1.970 0.392 6.295 1.00 75.69 173 GLU A N 1
ATOM 1356 C CA . GLU A 1 173 ? -0.744 1.162 6.081 1.00 75.69 173 GLU A CA 1
ATOM 1357 C C . GLU A 1 173 ? 0.459 0.251 5.841 1.00 75.69 173 GLU A C 1
ATOM 1359 O O . GLU A 1 173 ? 1.191 0.441 4.870 1.00 75.69 173 GLU A O 1
ATOM 1364 N N . ALA A 1 174 ? 0.626 -0.787 6.662 1.00 84.19 174 ALA A N 1
ATOM 1365 C CA . ALA A 1 174 ? 1.703 -1.753 6.492 1.00 84.19 174 ALA A CA 1
ATOM 1366 C C . ALA A 1 174 ? 1.623 -2.487 5.147 1.00 84.19 174 ALA A C 1
ATOM 1368 O O . ALA A 1 174 ? 2.643 -2.657 4.485 1.00 84.19 174 ALA A O 1
ATOM 1369 N N . VAL A 1 175 ? 0.426 -2.889 4.711 1.00 85.00 175 VAL A N 1
ATOM 1370 C CA . VAL A 1 175 ? 0.210 -3.528 3.404 1.00 85.00 175 VAL A CA 1
ATOM 1371 C C . VAL A 1 175 ? 0.557 -2.573 2.262 1.00 85.00 175 VAL A C 1
ATOM 1373 O O . VAL A 1 175 ? 1.180 -3.000 1.293 1.00 85.00 175 VAL A O 1
ATOM 1376 N N . ALA A 1 176 ? 0.214 -1.288 2.367 1.00 79.44 176 ALA A N 1
ATOM 1377 C CA . ALA A 1 176 ? 0.574 -0.294 1.357 1.00 79.44 176 ALA A CA 1
ATOM 1378 C C . ALA A 1 176 ? 2.097 -0.074 1.277 1.00 79.44 176 ALA A C 1
ATOM 1380 O O . ALA A 1 176 ? 2.657 -0.064 0.180 1.00 79.44 176 ALA A O 1
ATOM 1381 N N . VAL A 1 177 ? 2.779 0.031 2.424 1.00 81.12 177 VAL A N 1
ATOM 1382 C CA . VAL A 1 177 ? 4.249 0.122 2.485 1.00 81.12 177 VAL A CA 1
ATOM 1383 C C . VAL A 1 177 ? 4.902 -1.147 1.930 1.00 81.12 177 VAL A C 1
ATOM 1385 O O . VAL A 1 177 ? 5.830 -1.065 1.128 1.00 81.12 177 VAL A O 1
ATOM 1388 N N . LEU A 1 178 ? 4.388 -2.325 2.294 1.00 86.94 178 LEU A N 1
ATOM 1389 C CA . LEU A 1 178 ? 4.887 -3.608 1.801 1.00 86.94 178 LEU A CA 1
ATOM 1390 C C . LEU A 1 178 ? 4.707 -3.746 0.287 1.00 86.94 178 LEU A C 1
ATOM 1392 O O . LEU A 1 178 ? 5.588 -4.254 -0.397 1.00 86.94 178 LEU A O 1
ATOM 1396 N N . ALA A 1 179 ? 3.588 -3.276 -0.254 1.00 85.50 179 ALA A N 1
ATOM 1397 C CA . ALA A 1 179 ? 3.351 -3.294 -1.687 1.00 85.50 179 ALA A CA 1
ATOM 1398 C C . ALA A 1 179 ? 4.348 -2.392 -2.439 1.00 85.50 179 ALA A C 1
ATOM 1400 O O . ALA A 1 179 ? 4.836 -2.789 -3.496 1.00 85.50 179 ALA A O 1
ATOM 1401 N N . LEU A 1 180 ? 4.708 -1.226 -1.887 1.00 81.38 180 LEU A N 1
ATOM 1402 C CA . LEU A 1 180 ? 5.775 -0.384 -2.443 1.00 81.38 180 LEU A CA 1
ATOM 1403 C C . LEU A 1 180 ? 7.139 -1.079 -2.367 1.00 81.38 180 LEU A C 1
ATOM 1405 O O . LEU A 1 180 ? 7.912 -1.025 -3.321 1.00 81.38 180 LEU A O 1
ATOM 1409 N N . ALA A 1 181 ? 7.424 -1.775 -1.267 1.00 87.00 181 ALA A N 1
ATOM 1410 C CA . ALA A 1 181 ? 8.638 -2.571 -1.157 1.00 87.00 181 ALA A CA 1
ATOM 1411 C C . ALA A 1 181 ? 8.674 -3.660 -2.246 1.00 87.00 181 ALA A C 1
ATOM 1413 O O . ALA A 1 181 ? 9.665 -3.787 -2.960 1.00 87.00 181 ALA A O 1
ATOM 1414 N N . LEU A 1 182 ? 7.579 -4.401 -2.435 1.00 88.81 182 LEU A N 1
ATOM 1415 C CA . LEU A 1 182 ? 7.453 -5.431 -3.471 1.00 88.81 182 LEU A CA 1
ATOM 1416 C C . LEU A 1 182 ? 7.602 -4.874 -4.891 1.00 88.81 182 LEU A C 1
ATOM 1418 O O . LEU A 1 182 ? 8.193 -5.536 -5.747 1.00 88.81 182 LEU A O 1
ATOM 1422 N N . LEU A 1 183 ? 7.105 -3.660 -5.139 1.00 87.44 183 LEU A N 1
ATOM 1423 C CA . LEU A 1 183 ? 7.327 -2.941 -6.391 1.00 87.44 183 LEU A CA 1
ATOM 1424 C C . LEU A 1 183 ? 8.829 -2.728 -6.621 1.00 87.44 183 LEU A C 1
ATOM 1426 O O . LEU A 1 183 ? 9.347 -3.118 -7.664 1.00 87.44 183 LEU A O 1
ATOM 1430 N N . ALA A 1 184 ? 9.537 -2.186 -5.626 1.00 86.69 184 ALA A N 1
ATOM 1431 C CA . ALA A 1 184 ? 10.981 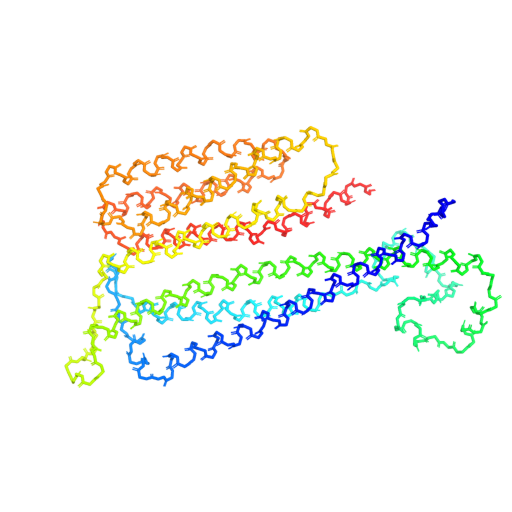-1.976 -5.696 1.00 86.69 184 ALA A CA 1
ATOM 1432 C C . ALA A 1 184 ? 11.751 -3.297 -5.873 1.00 86.69 184 ALA A C 1
ATOM 1434 O O . ALA A 1 184 ? 12.654 -3.382 -6.702 1.00 86.69 184 ALA A O 1
ATOM 1435 N N . PHE A 1 185 ? 11.353 -4.363 -5.176 1.00 88.69 185 PHE A N 1
ATOM 1436 C CA . PHE A 1 185 ? 11.945 -5.688 -5.360 1.00 88.69 185 PHE A CA 1
ATOM 1437 C C . PHE A 1 185 ? 11.750 -6.216 -6.783 1.00 88.69 185 PHE A C 1
ATOM 1439 O O . PHE A 1 185 ? 12.691 -6.712 -7.395 1.00 88.69 185 PHE A O 1
ATOM 1446 N N . SER A 1 186 ? 10.553 -6.058 -7.347 1.00 87.31 186 SER A N 1
ATOM 1447 C CA . SER A 1 186 ? 10.276 -6.490 -8.718 1.00 87.31 186 SER A CA 1
ATOM 1448 C C . SER A 1 186 ? 11.120 -5.716 -9.732 1.00 87.31 186 SER A C 1
ATOM 1450 O O . SER A 1 186 ? 11.676 -6.313 -10.650 1.00 87.31 186 SER A O 1
ATOM 1452 N N . VAL A 1 187 ? 11.285 -4.403 -9.531 1.00 86.75 187 VAL A N 1
ATOM 1453 C CA . VAL A 1 187 ? 12.200 -3.570 -10.325 1.00 86.75 187 VAL A CA 1
ATOM 1454 C C . VAL A 1 187 ? 13.635 -4.100 -10.228 1.00 86.75 187 VAL A C 1
ATOM 1456 O O . VAL A 1 187 ? 14.285 -4.281 -11.256 1.00 86.75 187 VAL A O 1
ATOM 1459 N N . ALA A 1 188 ? 14.109 -4.428 -9.021 1.00 87.19 188 ALA A N 1
ATOM 1460 C CA . ALA A 1 188 ? 15.437 -5.005 -8.822 1.00 87.19 188 ALA A CA 1
ATOM 1461 C C . ALA A 1 188 ? 15.623 -6.325 -9.589 1.00 87.19 188 ALA A C 1
ATOM 1463 O O . ALA A 1 188 ? 16.654 -6.508 -10.225 1.00 87.19 188 ALA A O 1
ATOM 1464 N N . VAL A 1 189 ? 14.625 -7.216 -9.582 1.00 86.44 189 VAL A N 1
ATOM 1465 C CA . VAL A 1 189 ? 14.664 -8.494 -10.318 1.00 86.44 189 VAL A CA 1
ATOM 1466 C C . VAL A 1 189 ? 14.713 -8.274 -11.834 1.00 86.44 189 VAL A C 1
ATOM 1468 O O . VAL A 1 189 ? 15.500 -8.927 -12.522 1.00 86.44 189 VAL A O 1
ATOM 1471 N N . VAL A 1 190 ? 13.918 -7.340 -12.369 1.00 86.12 190 VAL A N 1
ATOM 1472 C CA . VAL A 1 190 ? 13.930 -7.006 -13.805 1.00 86.12 190 VAL A CA 1
ATOM 1473 C C . VAL A 1 190 ? 15.305 -6.499 -14.233 1.00 86.12 190 VAL A C 1
ATOM 1475 O O . VAL A 1 190 ? 15.851 -6.969 -15.225 1.00 86.12 190 VAL A O 1
ATOM 1478 N N . PHE A 1 191 ? 15.909 -5.594 -13.466 1.00 84.56 191 PHE A N 1
ATOM 1479 C CA . PHE A 1 191 ? 17.237 -5.087 -13.797 1.00 84.56 191 PHE A CA 1
ATOM 1480 C C . PHE A 1 191 ? 18.342 -6.129 -13.564 1.00 84.56 191 PHE A C 1
ATOM 1482 O O . PHE A 1 191 ? 19.205 -6.298 -14.418 1.00 84.56 191 PHE A O 1
ATOM 1489 N N . ALA A 1 192 ? 18.295 -6.907 -12.480 1.00 83.62 192 ALA A N 1
ATOM 1490 C CA . ALA A 1 192 ? 19.274 -7.967 -12.234 1.00 83.62 192 ALA A CA 1
ATOM 1491 C C . ALA A 1 192 ? 19.249 -9.049 -13.330 1.00 83.62 192 ALA A C 1
ATOM 1493 O O . ALA A 1 192 ? 20.302 -9.507 -13.771 1.00 83.62 192 ALA A O 1
ATOM 1494 N N . SER A 1 193 ? 18.061 -9.428 -13.812 1.00 83.56 193 SER A N 1
ATOM 1495 C CA . SER A 1 193 ? 17.923 -10.362 -14.939 1.00 83.56 193 SER A CA 1
ATOM 1496 C C . SER A 1 193 ? 18.416 -9.765 -16.262 1.00 83.56 193 SER A C 1
ATOM 1498 O O . SER A 1 193 ? 19.087 -10.464 -17.020 1.00 83.56 193 SER A O 1
ATOM 1500 N N . ALA A 1 194 ? 18.182 -8.472 -16.505 1.00 82.56 194 ALA A N 1
ATOM 1501 C CA . ALA A 1 194 ? 18.735 -7.758 -17.658 1.00 82.56 194 ALA A CA 1
ATOM 1502 C C . ALA A 1 194 ? 20.277 -7.736 -17.651 1.00 82.56 194 ALA A C 1
ATOM 1504 O O . ALA A 1 194 ? 20.913 -7.979 -18.681 1.00 82.56 194 ALA A O 1
ATOM 1505 N N . ALA A 1 195 ? 20.886 -7.510 -16.481 1.00 81.31 195 ALA A N 1
ATOM 1506 C CA . ALA A 1 195 ? 22.338 -7.586 -16.310 1.00 81.31 195 ALA A CA 1
ATOM 1507 C C . ALA A 1 195 ? 22.866 -9.007 -16.562 1.00 81.31 195 ALA A C 1
ATOM 1509 O O . ALA A 1 195 ? 23.846 -9.176 -17.286 1.00 81.31 195 ALA A O 1
ATOM 1510 N N . ALA A 1 196 ? 22.187 -10.030 -16.033 1.00 79.69 196 ALA A N 1
ATOM 1511 C CA . ALA A 1 196 ? 22.572 -11.425 -16.239 1.00 79.69 196 ALA A CA 1
ATOM 1512 C C . ALA A 1 196 ? 22.486 -11.862 -17.714 1.00 79.69 196 ALA A C 1
ATOM 1514 O O . ALA A 1 196 ? 23.335 -12.623 -18.175 1.00 79.69 196 ALA A O 1
ATOM 1515 N N . GLY A 1 197 ? 21.494 -11.364 -18.462 1.00 78.81 197 GLY A N 1
ATOM 1516 C CA . GLY A 1 197 ? 21.363 -11.616 -19.901 1.00 78.81 197 GLY A CA 1
ATOM 1517 C C . GLY A 1 197 ? 22.445 -10.930 -20.741 1.00 78.81 197 GLY A C 1
ATOM 1518 O O . GLY A 1 197 ? 22.896 -11.493 -21.734 1.00 78.81 197 GLY A O 1
ATOM 1519 N N . SER A 1 198 ? 22.890 -9.742 -20.322 1.00 75.25 198 SER A N 1
ATOM 1520 C CA . SER A 1 198 ? 23.937 -8.977 -21.015 1.00 75.25 198 SER A CA 1
ATOM 1521 C C . SER A 1 198 ? 25.352 -9.508 -20.750 1.00 75.25 198 SER A C 1
ATOM 1523 O O . SER A 1 198 ? 26.228 -9.370 -21.600 1.00 75.25 198 SER A O 1
ATOM 1525 N N . CYS A 1 199 ? 25.581 -10.126 -19.587 1.00 72.94 199 CYS A N 1
ATOM 1526 C CA . CYS A 1 199 ? 26.875 -10.676 -19.180 1.00 72.94 199 CYS A CA 1
ATOM 1527 C C . CYS A 1 199 ? 26.707 -12.046 -18.496 1.00 72.94 199 CYS A C 1
ATOM 1529 O O . CYS A 1 199 ? 26.521 -12.117 -17.273 1.00 72.94 199 CYS A O 1
ATOM 1531 N N . PRO A 1 200 ? 26.790 -13.161 -19.248 1.00 69.06 200 PRO A N 1
ATOM 1532 C CA . PRO A 1 200 ? 26.704 -14.491 -18.661 1.00 69.06 200 PRO A CA 1
ATOM 1533 C C . PRO A 1 200 ? 27.886 -14.753 -17.714 1.00 69.06 200 PRO A C 1
ATOM 1535 O O . PRO A 1 200 ? 29.033 -14.403 -18.002 1.00 69.06 200 PRO A O 1
ATOM 1538 N N . ALA A 1 201 ? 27.598 -15.367 -16.564 1.00 59.59 201 ALA A N 1
ATOM 1539 C CA . ALA A 1 201 ? 28.591 -15.683 -15.541 1.00 59.59 201 ALA A CA 1
ATOM 1540 C C . ALA A 1 201 ? 29.713 -16.565 -16.123 1.00 59.59 201 ALA A C 1
ATOM 1542 O O . ALA A 1 201 ? 29.455 -17.689 -16.549 1.00 59.59 201 ALA A O 1
ATOM 1543 N N . GLY A 1 202 ? 30.949 -16.053 -16.137 1.00 58.88 202 GLY A N 1
ATOM 1544 C CA . GLY A 1 202 ? 32.135 -16.766 -16.637 1.00 58.88 202 GLY A CA 1
ATOM 1545 C C . GLY A 1 202 ? 32.835 -16.118 -17.836 1.00 58.88 202 GLY A C 1
ATOM 1546 O O . GLY A 1 202 ? 33.877 -16.607 -18.259 1.00 58.88 202 GLY A O 1
ATOM 1547 N N . ALA A 1 203 ? 32.307 -15.019 -18.378 1.00 59.28 203 ALA A N 1
ATOM 1548 C CA . ALA A 1 203 ? 33.028 -14.238 -19.374 1.00 59.28 203 ALA A CA 1
ATOM 1549 C C . ALA A 1 203 ? 34.034 -13.296 -18.682 1.00 59.28 203 ALA A C 1
ATOM 1551 O O . ALA A 1 203 ? 33.651 -12.244 -18.171 1.00 59.28 203 ALA A O 1
ATOM 1552 N N . ASP A 1 204 ? 35.329 -13.636 -18.712 1.00 58.69 204 ASP A N 1
ATOM 1553 C CA . ASP A 1 204 ? 36.449 -12.793 -18.230 1.00 58.69 204 ASP A CA 1
ATOM 1554 C C . ASP A 1 204 ? 36.486 -11.382 -18.868 1.00 58.69 204 ASP A C 1
ATOM 1556 O O . ASP A 1 204 ? 37.229 -10.493 -18.440 1.00 58.69 204 ASP A O 1
ATOM 1560 N N . SER A 1 205 ? 35.672 -11.161 -19.904 1.00 55.47 205 SER A N 1
ATOM 1561 C CA . SER A 1 205 ? 35.474 -9.890 -20.593 1.00 55.47 205 SER A CA 1
ATOM 1562 C C . SER A 1 205 ? 34.518 -8.923 -19.889 1.00 55.47 205 SER A C 1
ATOM 1564 O O . SER A 1 205 ? 34.509 -7.749 -20.252 1.00 55.47 205 SER A O 1
ATOM 1566 N N . CYS A 1 206 ? 33.733 -9.353 -18.893 1.00 60.75 206 CYS A N 1
ATOM 1567 C CA . CYS A 1 206 ? 32.815 -8.459 -18.181 1.00 60.75 206 CYS A CA 1
ATOM 1568 C C . CYS A 1 206 ? 33.527 -7.711 -17.039 1.00 60.75 206 CYS A C 1
ATOM 1570 O O . CYS A 1 206 ? 33.256 -7.920 -15.858 1.00 60.75 206 CYS A O 1
ATOM 1572 N N . LYS A 1 207 ? 34.485 -6.842 -17.390 1.00 56.16 207 LYS A N 1
ATOM 1573 C CA . LYS A 1 207 ? 35.118 -5.912 -16.441 1.00 56.16 207 LYS A CA 1
ATOM 1574 C C . LYS A 1 207 ? 34.220 -4.688 -16.249 1.00 56.16 207 LYS A C 1
ATOM 1576 O O . LYS A 1 207 ? 33.841 -4.055 -17.228 1.00 56.16 207 LYS A O 1
ATOM 1581 N N . LEU A 1 208 ? 33.901 -4.357 -14.994 1.00 63.16 208 LEU A N 1
ATOM 1582 C CA . LEU A 1 208 ? 33.200 -3.119 -14.639 1.00 63.16 208 LEU A CA 1
ATOM 1583 C C . LEU A 1 208 ? 33.976 -1.870 -15.115 1.00 63.16 208 LEU A C 1
ATOM 1585 O O . LEU A 1 208 ? 35.210 -1.902 -15.123 1.00 63.16 208 LEU A O 1
ATOM 1589 N N . PRO A 1 209 ? 33.285 -0.751 -15.409 1.00 59.03 209 PRO A N 1
ATOM 1590 C CA . PRO A 1 209 ? 31.829 -0.578 -15.392 1.00 59.03 209 PRO A CA 1
ATOM 1591 C C . PRO A 1 209 ? 31.198 -0.955 -16.743 1.00 59.03 209 PRO A C 1
ATOM 1593 O O . PRO A 1 209 ? 31.594 -0.447 -17.789 1.00 59.03 209 PRO A O 1
ATOM 1596 N N . ILE A 1 210 ? 30.203 -1.847 -16.722 1.00 65.56 210 ILE A N 1
ATOM 1597 C CA . ILE A 1 210 ? 29.384 -2.160 -17.899 1.00 65.56 210 ILE A CA 1
ATOM 1598 C C . ILE A 1 210 ? 28.074 -1.412 -17.760 1.00 65.56 210 ILE A C 1
ATOM 1600 O O . ILE A 1 210 ? 27.330 -1.638 -16.807 1.00 65.56 210 ILE A O 1
ATOM 1604 N N . THR A 1 211 ? 27.798 -0.558 -18.735 1.00 69.06 211 THR A N 1
ATOM 1605 C CA . THR A 1 211 ? 26.530 0.142 -18.865 1.00 69.06 211 THR A CA 1
ATOM 1606 C C . THR A 1 211 ? 25.551 -0.718 -19.653 1.00 69.06 211 THR A C 1
ATOM 1608 O O . THR A 1 211 ? 25.751 -1.001 -20.834 1.00 69.06 211 THR A O 1
ATOM 1611 N N . VAL A 1 212 ? 24.481 -1.168 -18.994 1.00 73.56 212 VAL A N 1
ATOM 1612 C CA . VAL A 1 212 ? 23.426 -1.952 -19.657 1.00 73.56 212 VAL A CA 1
ATOM 1613 C C . VAL A 1 212 ? 22.386 -0.991 -20.248 1.00 73.56 212 VAL A C 1
ATOM 1615 O O . VAL A 1 212 ? 21.773 -0.224 -19.490 1.00 73.56 212 VAL A O 1
ATOM 1618 N N . PRO A 1 213 ? 22.161 -0.993 -21.579 1.00 77.50 213 PRO A N 1
ATOM 1619 C CA . PRO A 1 213 ? 21.130 -0.167 -22.189 1.00 77.50 213 PRO A CA 1
ATOM 1620 C C . PRO A 1 213 ? 19.739 -0.703 -21.835 1.00 77.50 213 PRO A C 1
ATOM 1622 O O . PRO A 1 213 ? 19.466 -1.901 -21.891 1.00 77.50 213 PRO A O 1
ATOM 1625 N N . ILE A 1 214 ? 18.821 0.198 -21.492 1.00 76.38 214 ILE A N 1
ATOM 1626 C CA . ILE A 1 214 ? 17.436 -0.177 -21.191 1.00 76.38 214 ILE A CA 1
ATOM 1627 C C . ILE A 1 214 ? 16.671 -0.377 -22.500 1.00 76.38 214 ILE A C 1
ATOM 1629 O O . ILE A 1 214 ? 16.231 0.590 -23.127 1.00 76.38 214 ILE A O 1
ATOM 1633 N N . GLU A 1 215 ? 16.482 -1.637 -22.892 1.00 80.44 215 GLU A N 1
ATOM 1634 C CA . GLU A 1 215 ? 15.684 -1.985 -24.072 1.00 80.44 215 GLU A CA 1
ATOM 1635 C C . GLU A 1 215 ? 14.187 -1.678 -23.894 1.00 80.44 215 GLU A C 1
ATOM 1637 O O . GLU A 1 215 ? 13.651 -1.641 -22.781 1.00 80.44 215 GLU A O 1
ATOM 1642 N N . THR A 1 216 ? 13.477 -1.540 -25.016 1.00 80.31 216 THR A N 1
ATOM 1643 C CA . THR A 1 216 ? 12.024 -1.300 -25.072 1.00 80.31 216 THR A CA 1
ATOM 1644 C C . THR A 1 216 ? 11.219 -2.334 -24.280 1.00 80.31 216 THR A C 1
ATOM 1646 O O . THR A 1 216 ? 10.221 -1.982 -23.653 1.00 80.31 216 THR A O 1
ATOM 1649 N N . PHE A 1 217 ? 11.668 -3.593 -24.246 1.00 81.25 217 PHE A N 1
ATOM 1650 C CA . PHE A 1 217 ? 11.019 -4.651 -23.470 1.00 81.25 217 PHE A CA 1
ATOM 1651 C C . PHE A 1 217 ? 11.030 -4.365 -21.958 1.00 81.25 217 PHE A C 1
ATOM 1653 O O . PHE A 1 217 ? 9.992 -4.466 -21.306 1.00 81.25 217 PHE A O 1
ATOM 1660 N N . HIS A 1 218 ? 12.165 -3.921 -21.406 1.00 79.88 218 HIS A N 1
ATOM 1661 C CA . HIS A 1 218 ? 12.284 -3.552 -19.991 1.00 79.88 218 HIS A CA 1
ATOM 1662 C C . HIS A 1 218 ? 11.375 -2.368 -19.642 1.00 79.88 218 HIS A C 1
ATOM 1664 O O . HIS A 1 218 ? 10.724 -2.370 -18.598 1.00 79.88 218 HIS A O 1
ATOM 1670 N N . ARG A 1 219 ? 11.275 -1.383 -20.544 1.00 81.00 219 ARG A N 1
ATOM 1671 C CA . ARG A 1 219 ? 10.364 -0.236 -20.399 1.00 81.00 219 ARG A CA 1
ATOM 1672 C C . ARG A 1 219 ? 8.901 -0.666 -20.388 1.00 81.00 219 ARG A C 1
ATOM 1674 O O . ARG A 1 219 ? 8.144 -0.216 -19.533 1.00 81.00 219 ARG A O 1
ATOM 1681 N N . PHE A 1 220 ? 8.516 -1.576 -21.284 1.00 83.44 220 PHE A N 1
ATOM 1682 C CA . PHE A 1 220 ? 7.169 -2.145 -21.309 1.00 83.44 220 PHE A CA 1
ATOM 1683 C C . PHE A 1 220 ? 6.855 -2.906 -20.021 1.00 83.44 220 PHE A C 1
ATOM 1685 O O . PHE A 1 220 ? 5.799 -2.691 -19.427 1.00 83.44 220 PHE A O 1
ATOM 1692 N N . LEU A 1 221 ? 7.781 -3.748 -19.555 1.00 83.25 221 LEU A N 1
ATOM 1693 C CA . LEU A 1 221 ? 7.594 -4.528 -18.337 1.00 83.25 221 LEU A CA 1
ATOM 1694 C C . LEU A 1 221 ? 7.455 -3.625 -17.105 1.00 83.25 221 LEU A C 1
ATOM 1696 O O . LEU A 1 221 ? 6.525 -3.807 -16.323 1.00 83.25 221 LEU A O 1
ATOM 1700 N N . LEU A 1 222 ? 8.316 -2.612 -16.964 1.00 81.50 222 LEU A N 1
ATOM 1701 C CA . LEU A 1 222 ? 8.220 -1.611 -15.897 1.00 81.50 222 LEU A CA 1
ATOM 1702 C C . LEU A 1 222 ? 6.913 -0.814 -15.987 1.00 81.50 222 LEU A C 1
ATOM 1704 O O . LEU A 1 222 ? 6.227 -0.651 -14.979 1.00 81.50 222 LEU A O 1
ATOM 1708 N N . GLY A 1 223 ? 6.529 -0.373 -17.188 1.00 81.38 223 GLY A N 1
ATOM 1709 C CA . GLY A 1 223 ? 5.270 0.326 -17.438 1.00 81.38 223 GLY A CA 1
ATOM 1710 C C . GLY A 1 223 ? 4.050 -0.490 -17.019 1.00 81.38 223 GLY A C 1
ATOM 1711 O O . GLY A 1 223 ? 3.205 -0.003 -16.267 1.00 81.38 223 GLY A O 1
ATOM 1712 N N . ALA A 1 224 ? 3.983 -1.754 -17.439 1.00 83.94 224 ALA A N 1
ATOM 1713 C CA . ALA A 1 224 ? 2.914 -2.671 -17.059 1.00 83.94 224 ALA A CA 1
ATOM 1714 C C . ALA A 1 224 ? 2.877 -2.899 -15.541 1.00 83.94 224 ALA A C 1
ATOM 1716 O O . ALA A 1 224 ? 1.808 -2.874 -14.933 1.00 83.94 224 ALA A O 1
ATOM 1717 N N . LEU A 1 225 ? 4.043 -3.070 -14.919 1.00 82.94 225 LEU A N 1
ATOM 1718 C CA . LEU A 1 225 ? 4.162 -3.344 -13.493 1.00 82.94 225 LEU A CA 1
ATOM 1719 C C . LEU A 1 225 ? 3.688 -2.150 -12.648 1.00 82.94 225 LEU A C 1
ATOM 1721 O O . LEU A 1 225 ? 2.872 -2.325 -11.742 1.00 82.94 225 LEU A O 1
ATOM 1725 N N . PHE A 1 226 ? 4.104 -0.928 -12.992 1.00 81.50 226 PHE A N 1
ATOM 1726 C CA . PHE A 1 226 ? 3.617 0.291 -12.341 1.00 81.50 226 PHE A CA 1
ATOM 1727 C C . PHE A 1 226 ? 2.126 0.547 -12.609 1.00 81.50 226 PHE A C 1
ATOM 1729 O O . PHE A 1 226 ? 1.406 0.953 -11.698 1.00 81.50 226 PHE A O 1
ATOM 1736 N N . ALA A 1 227 ? 1.633 0.279 -13.821 1.00 81.56 227 ALA A N 1
ATOM 1737 C CA . ALA A 1 22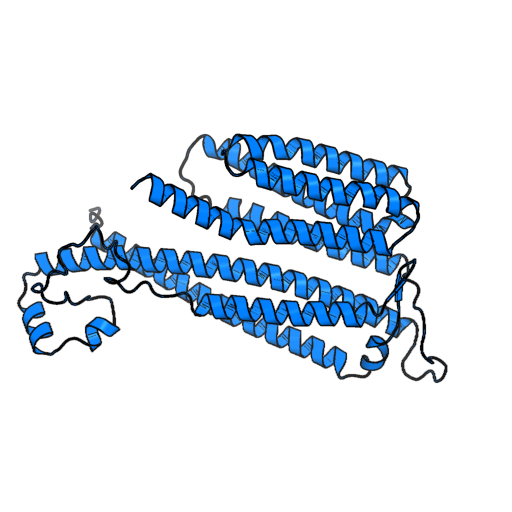7 ? 0.214 0.418 -14.143 1.00 81.56 227 ALA A CA 1
ATOM 1738 C C . ALA A 1 227 ? -0.650 -0.531 -13.297 1.00 81.56 227 ALA A C 1
ATOM 1740 O O . ALA A 1 227 ? -1.599 -0.095 -12.643 1.00 81.56 227 ALA A O 1
ATOM 1741 N N . VAL A 1 228 ? -0.295 -1.820 -13.249 1.00 83.62 228 VAL A N 1
ATOM 1742 C CA . VAL A 1 228 ? -0.977 -2.816 -12.406 1.00 83.62 228 VAL A CA 1
ATOM 1743 C C . VAL A 1 228 ? -0.911 -2.400 -10.941 1.00 83.62 228 VAL A C 1
ATOM 1745 O O . VAL A 1 228 ? -1.925 -2.449 -10.248 1.00 83.62 228 VAL A O 1
ATOM 1748 N N . TYR A 1 229 ? 0.247 -1.928 -10.480 1.00 81.50 229 TYR A N 1
ATOM 1749 C CA . TYR A 1 229 ? 0.415 -1.450 -9.115 1.00 81.50 229 TYR A CA 1
ATOM 1750 C C . TYR A 1 229 ? -0.537 -0.295 -8.777 1.00 81.50 229 TYR A C 1
ATOM 1752 O O . TYR A 1 229 ? -1.295 -0.387 -7.811 1.00 81.50 229 TYR A O 1
ATOM 1760 N N . VAL A 1 230 ? -0.562 0.764 -9.590 1.00 79.19 230 VAL A N 1
ATOM 1761 C CA . VAL A 1 230 ? -1.459 1.916 -9.396 1.00 79.19 230 VAL A CA 1
ATOM 1762 C C . VAL A 1 230 ? -2.924 1.482 -9.452 1.00 79.19 230 VAL A C 1
ATOM 1764 O O . VAL A 1 230 ? -3.724 1.896 -8.610 1.00 79.19 230 VAL A O 1
ATOM 1767 N N . PHE A 1 231 ? -3.278 0.600 -10.389 1.00 80.19 231 PHE A N 1
ATOM 1768 C CA . PHE A 1 231 ? -4.634 0.072 -10.505 1.00 80.19 231 PHE A CA 1
ATOM 1769 C C . PHE A 1 231 ? -5.063 -0.687 -9.247 1.00 80.19 231 PHE A C 1
ATOM 1771 O O . PHE A 1 231 ? -6.163 -0.475 -8.743 1.00 80.19 231 PHE A O 1
ATOM 1778 N N . VAL A 1 232 ? -4.198 -1.552 -8.717 1.00 76.75 232 VAL A N 1
ATOM 1779 C CA . VAL A 1 232 ? -4.454 -2.324 -7.495 1.00 76.75 232 VAL A CA 1
ATOM 1780 C C . VAL A 1 232 ? -4.583 -1.388 -6.292 1.00 76.75 232 VAL A C 1
ATOM 1782 O O . VAL A 1 232 ? -5.551 -1.497 -5.538 1.00 76.75 232 VAL A O 1
ATOM 1785 N N . GLN A 1 233 ? -3.671 -0.426 -6.148 1.00 77.31 233 GLN A N 1
ATOM 1786 C CA . GLN A 1 233 ? -3.646 0.495 -5.009 1.00 77.31 233 GLN A CA 1
ATOM 1787 C C . GLN A 1 233 ? -4.847 1.433 -4.963 1.00 77.31 233 GLN A C 1
ATOM 1789 O O . GLN A 1 233 ? -5.397 1.671 -3.893 1.00 77.31 233 GLN A O 1
ATOM 1794 N N . VAL A 1 234 ? -5.294 1.954 -6.106 1.00 73.56 234 VAL A N 1
ATOM 1795 C CA . VAL A 1 234 ? -6.455 2.857 -6.153 1.00 73.56 234 VAL A CA 1
ATOM 1796 C C . VAL A 1 234 ? -7.768 2.064 -6.273 1.00 73.56 234 VAL A C 1
ATOM 1798 O O . VAL A 1 234 ? -8.801 2.456 -5.725 1.00 73.56 234 VAL A O 1
ATOM 1801 N N . GLY A 1 235 ? -7.741 0.912 -6.946 1.00 70.31 235 GLY A N 1
ATOM 1802 C CA . GLY A 1 235 ? -8.911 0.081 -7.227 1.00 70.31 235 GLY A CA 1
ATOM 1803 C C . GLY A 1 235 ? -9.388 -0.774 -6.050 1.00 70.31 235 GLY A C 1
ATOM 1804 O O . GLY A 1 235 ? -10.599 -0.904 -5.854 1.00 70.31 235 GLY A O 1
ATOM 1805 N N . ILE A 1 236 ? -8.484 -1.340 -5.238 1.00 68.75 236 ILE A N 1
ATOM 1806 C CA . ILE A 1 236 ? -8.865 -2.169 -4.078 1.00 68.75 236 ILE A CA 1
ATOM 1807 C C . ILE A 1 236 ? -9.617 -1.360 -3.011 1.00 68.75 236 ILE A C 1
ATOM 1809 O O . ILE A 1 236 ? -10.679 -1.819 -2.583 1.00 68.75 236 ILE A O 1
ATOM 1813 N N . PRO A 1 237 ? -9.175 -0.155 -2.601 1.00 65.50 237 PRO A N 1
ATOM 1814 C CA . PRO A 1 237 ? -9.935 0.670 -1.667 1.00 65.50 237 PRO A CA 1
ATOM 1815 C C . PRO A 1 237 ? -11.341 0.992 -2.182 1.00 65.50 237 PRO A C 1
ATOM 1817 O O . PRO A 1 237 ? -12.304 0.904 -1.421 1.00 65.50 237 PRO A O 1
ATOM 1820 N N . ALA A 1 238 ? -11.491 1.279 -3.481 1.00 62.31 238 ALA A N 1
ATOM 1821 C CA . ALA A 1 238 ? -12.800 1.505 -4.096 1.00 62.31 238 ALA A CA 1
ATOM 1822 C C . ALA A 1 238 ? -13.708 0.261 -4.004 1.00 62.31 238 ALA A C 1
ATOM 1824 O O . ALA A 1 238 ? -14.905 0.382 -3.738 1.00 62.31 238 ALA A O 1
ATOM 1825 N N . ARG A 1 239 ? -13.142 -0.945 -4.159 1.00 59.62 239 ARG A N 1
ATOM 1826 C CA . ARG A 1 239 ? -13.870 -2.213 -3.974 1.00 59.62 239 ARG A CA 1
ATOM 1827 C C . ARG A 1 239 ? -14.221 -2.494 -2.517 1.00 59.62 239 ARG A C 1
ATOM 1829 O O . ARG A 1 239 ? -15.326 -2.955 -2.254 1.00 59.62 239 ARG A O 1
ATOM 1836 N N . HIS A 1 240 ? -13.334 -2.195 -1.575 1.00 60.19 240 HIS A N 1
ATOM 1837 C CA . HIS A 1 240 ? -13.626 -2.394 -0.157 1.00 60.19 240 HIS A CA 1
ATOM 1838 C C . HIS A 1 240 ? -14.763 -1.498 0.328 1.00 60.19 240 HIS A C 1
ATOM 1840 O O . HIS A 1 240 ? -15.623 -1.975 1.061 1.00 60.19 240 HIS A O 1
ATOM 1846 N N . VAL A 1 241 ? -14.826 -0.246 -0.136 1.00 57.06 241 VAL A N 1
ATOM 1847 C CA . VAL A 1 241 ? -15.963 0.641 0.154 1.00 57.06 241 VAL A CA 1
ATOM 1848 C C . VAL A 1 241 ? -17.271 0.067 -0.407 1.00 57.06 241 VAL A C 1
ATOM 1850 O O . VAL A 1 241 ? -18.296 0.161 0.254 1.00 57.06 241 VAL A O 1
ATOM 1853 N N . ASN A 1 242 ? -17.252 -0.592 -1.575 1.00 55.53 242 ASN A N 1
ATOM 1854 C CA . ASN A 1 242 ? -18.439 -1.282 -2.107 1.00 55.53 242 ASN A CA 1
ATOM 1855 C C . ASN A 1 242 ? -18.899 -2.463 -1.239 1.00 55.53 242 ASN A C 1
ATOM 1857 O O . ASN A 1 242 ? -20.079 -2.796 -1.267 1.00 55.53 242 ASN A O 1
ATOM 1861 N N . GLN A 1 243 ? -17.985 -3.118 -0.521 1.00 51.12 243 GLN A N 1
ATOM 1862 C CA . GLN A 1 243 ? -18.284 -4.307 0.283 1.00 51.12 243 GLN A CA 1
ATOM 1863 C C . GLN A 1 243 ? -18.651 -3.975 1.733 1.00 51.12 243 GLN A C 1
ATOM 1865 O O . GLN A 1 243 ? -19.348 -4.757 2.367 1.00 51.12 243 GLN A O 1
ATOM 1870 N N . SER A 1 244 ? -18.199 -2.833 2.263 1.00 49.22 244 SER A N 1
ATOM 1871 C CA . SER A 1 244 ? -18.480 -2.416 3.643 1.00 49.22 244 SER A CA 1
ATOM 1872 C C . SER A 1 244 ? -19.798 -1.658 3.815 1.00 49.22 244 SER A C 1
ATOM 1874 O O . SER A 1 244 ? -20.129 -1.279 4.934 1.00 49.22 244 SER A O 1
ATOM 1876 N N . ILE A 1 245 ? -20.529 -1.374 2.733 1.00 49.12 245 ILE A N 1
ATOM 1877 C CA . ILE A 1 245 ? -21.859 -0.765 2.823 1.00 49.12 245 ILE A CA 1
ATOM 1878 C C . ILE A 1 245 ? -22.852 -1.899 3.075 1.00 49.12 245 ILE A C 1
ATOM 1880 O O . ILE A 1 245 ? -23.333 -2.549 2.148 1.00 49.12 245 ILE A O 1
ATOM 1884 N N . THR A 1 246 ? -23.119 -2.159 4.353 1.00 44.31 246 THR A N 1
ATOM 1885 C CA . THR A 1 246 ? -24.285 -2.923 4.793 1.00 44.31 246 THR A CA 1
ATOM 1886 C C . THR A 1 246 ? -25.553 -2.254 4.241 1.00 44.31 246 THR A C 1
ATOM 1888 O O . THR A 1 246 ? -25.637 -1.023 4.237 1.00 44.31 246 THR A O 1
ATOM 1891 N N . PRO A 1 247 ? -26.533 -3.027 3.742 1.00 42.16 247 PRO A N 1
ATOM 1892 C CA . PRO A 1 247 ? -27.704 -2.497 3.056 1.00 42.16 247 PRO A CA 1
ATOM 1893 C C . PRO A 1 247 ? -28.682 -1.898 4.070 1.00 42.16 247 PRO A C 1
ATOM 1895 O O . PRO A 1 247 ? -29.624 -2.551 4.508 1.00 42.16 247 PRO A O 1
ATOM 1898 N N . THR A 1 248 ? -28.479 -0.642 4.449 1.00 43.88 248 THR A N 1
ATOM 1899 C CA . THR A 1 248 ? -29.503 0.159 5.130 1.00 43.88 248 THR A CA 1
ATOM 1900 C C . THR A 1 248 ? -29.880 1.333 4.235 1.00 43.88 248 THR A C 1
ATOM 1902 O O . THR A 1 248 ? -29.341 2.431 4.335 1.00 43.88 248 THR A O 1
ATOM 1905 N N . VAL A 1 249 ? -30.782 0.997 3.310 1.00 49.19 249 VAL A N 1
ATOM 1906 C CA . VAL A 1 249 ? -31.678 1.796 2.460 1.00 49.19 249 VAL A CA 1
ATOM 1907 C C . VAL A 1 249 ? -31.641 3.317 2.693 1.00 49.19 249 VAL A C 1
ATOM 1909 O O . VAL A 1 249 ? -32.187 3.796 3.682 1.00 49.19 249 VAL A O 1
ATOM 1912 N N . ASN A 1 250 ? -31.082 4.081 1.739 1.00 59.81 250 ASN A N 1
ATOM 1913 C CA . ASN A 1 250 ? -31.453 5.484 1.472 1.00 59.81 250 ASN A CA 1
ATOM 1914 C C . ASN A 1 250 ? -30.890 6.017 0.136 1.00 59.81 250 ASN A C 1
ATOM 1916 O O . ASN A 1 250 ? -29.884 5.521 -0.372 1.00 59.81 250 ASN A O 1
ATOM 1920 N N . GLU A 1 251 ? -31.506 7.074 -0.419 1.00 58.50 251 GLU A N 1
ATOM 1921 C CA . GLU A 1 251 ? -31.121 7.760 -1.678 1.00 58.50 251 GLU A CA 1
ATOM 1922 C C . GLU A 1 251 ? -29.642 8.190 -1.751 1.00 58.50 251 GLU A C 1
ATOM 1924 O O . GLU A 1 251 ? -29.075 8.356 -2.841 1.00 58.50 251 GLU A O 1
ATOM 1929 N N . GLU A 1 252 ? -28.981 8.333 -0.602 1.00 59.75 252 GLU A N 1
ATOM 1930 C CA . GLU A 1 252 ? -27.545 8.588 -0.527 1.00 59.75 252 GLU A CA 1
ATOM 1931 C C . GLU A 1 252 ? -26.704 7.465 -1.163 1.00 59.75 252 GLU A C 1
ATOM 1933 O O . GLU A 1 252 ? -25.638 7.749 -1.722 1.00 59.75 252 GLU A O 1
ATOM 1938 N N . GLU A 1 253 ? -27.203 6.223 -1.203 1.00 59.78 253 GLU A N 1
ATOM 1939 C CA . GLU A 1 253 ? -26.534 5.092 -1.855 1.00 59.78 253 GLU A CA 1
ATOM 1940 C C . GLU A 1 253 ? -26.366 5.285 -3.365 1.00 59.78 253 GLU A C 1
ATOM 1942 O O . GLU A 1 253 ? -25.350 4.874 -3.928 1.00 59.78 253 GLU A O 1
ATOM 1947 N N . CYS A 1 254 ? -27.321 5.924 -4.053 1.00 63.56 254 CYS A N 1
ATOM 1948 C CA . CYS A 1 254 ? -27.224 6.121 -5.504 1.00 63.56 254 CYS A CA 1
ATOM 1949 C C . CYS A 1 254 ? -26.076 7.083 -5.852 1.00 63.56 254 CYS A C 1
ATOM 1951 O O . CYS A 1 254 ? -25.307 6.851 -6.793 1.00 63.56 254 CYS A O 1
ATOM 1953 N N . LYS A 1 255 ? -25.893 8.130 -5.035 1.00 67.19 255 LYS A N 1
ATOM 1954 C CA . LYS A 1 255 ? -24.766 9.066 -5.162 1.00 67.19 255 LYS A CA 1
ATOM 1955 C C . LYS A 1 255 ? -23.437 8.384 -4.819 1.00 67.19 255 LYS A C 1
ATOM 1957 O O . LYS A 1 255 ? -22.453 8.596 -5.525 1.00 67.19 255 LYS A O 1
ATOM 1962 N N . VAL A 1 256 ? -23.413 7.527 -3.795 1.00 64.94 256 VAL A N 1
ATOM 1963 C CA . VAL A 1 256 ? -22.216 6.768 -3.390 1.00 64.94 256 VAL A CA 1
ATOM 1964 C C . VAL A 1 256 ? -21.815 5.731 -4.449 1.00 64.94 256 VAL A C 1
ATOM 1966 O O . VAL A 1 256 ? -20.655 5.703 -4.849 1.00 64.94 256 VAL A O 1
ATOM 1969 N N . LYS A 1 257 ? -22.756 4.961 -5.013 1.00 68.75 257 LYS A N 1
ATOM 1970 C CA . LYS A 1 257 ? -22.481 3.998 -6.100 1.00 68.75 257 LYS A CA 1
ATOM 1971 C C . LYS A 1 257 ? -21.918 4.673 -7.352 1.00 68.75 257 LYS A C 1
ATOM 1973 O O . LYS A 1 257 ? -20.975 4.153 -7.951 1.00 68.75 257 LYS A O 1
ATOM 1978 N N . LYS A 1 258 ? -22.454 5.840 -7.743 1.00 72.88 258 LYS A N 1
ATOM 1979 C CA . LYS A 1 258 ? -21.887 6.635 -8.848 1.00 72.88 258 LYS A CA 1
ATOM 1980 C C . LYS A 1 258 ? -20.453 7.064 -8.533 1.00 72.88 258 LYS A C 1
ATOM 1982 O O . LYS A 1 258 ? -19.571 6.834 -9.354 1.00 72.88 258 LYS A O 1
ATOM 1987 N N . LEU A 1 259 ? -20.203 7.602 -7.337 1.00 69.62 259 LEU A N 1
ATOM 1988 C CA . LEU A 1 259 ? -18.869 8.034 -6.906 1.00 69.62 259 LEU A CA 1
ATOM 1989 C C . LEU A 1 259 ? -17.845 6.887 -6.927 1.00 69.62 259 LEU A C 1
ATOM 1991 O O . LEU A 1 259 ? -16.709 7.076 -7.364 1.00 69.62 259 LEU A O 1
ATOM 1995 N N . ILE A 1 260 ? -18.246 5.683 -6.517 1.00 68.12 260 ILE A N 1
ATOM 1996 C CA . ILE A 1 260 ? -17.349 4.524 -6.510 1.00 68.12 260 ILE A CA 1
ATOM 1997 C C . ILE A 1 260 ? -17.004 4.080 -7.938 1.00 68.12 260 ILE A C 1
ATOM 1999 O O . ILE A 1 260 ? -15.833 3.833 -8.223 1.00 68.12 260 ILE A O 1
ATOM 2003 N N . ARG A 1 261 ? -17.974 4.066 -8.867 1.00 76.31 261 ARG A N 1
ATOM 2004 C CA . ARG A 1 261 ? -17.701 3.790 -10.292 1.00 76.31 261 ARG A CA 1
ATOM 2005 C C . ARG A 1 261 ? -16.704 4.786 -10.886 1.00 76.31 261 ARG A C 1
ATOM 2007 O O . ARG A 1 261 ? -15.769 4.365 -11.561 1.00 76.31 261 ARG A O 1
ATOM 2014 N N . PHE A 1 262 ? -16.862 6.079 -10.595 1.00 78.00 262 PHE A N 1
ATOM 2015 C CA . PHE A 1 262 ? -15.902 7.100 -11.026 1.00 78.00 262 PHE A CA 1
ATOM 2016 C C . PHE A 1 262 ? -14.514 6.885 -10.416 1.00 78.00 262 PHE A C 1
ATOM 2018 O O . PHE A 1 262 ? -13.518 7.028 -11.113 1.00 78.00 262 PHE A O 1
ATOM 2025 N N . THR A 1 263 ? -14.434 6.466 -9.152 1.00 72.94 263 THR A N 1
ATOM 2026 C CA . THR A 1 263 ? -13.150 6.183 -8.487 1.00 72.94 263 THR A CA 1
ATOM 2027 C C . THR A 1 263 ? -12.417 5.003 -9.135 1.00 72.94 263 THR A C 1
ATOM 2029 O O . THR A 1 263 ? -11.214 5.076 -9.371 1.00 72.94 263 THR A O 1
ATOM 2032 N N . SER A 1 264 ? -13.127 3.924 -9.485 1.00 76.94 264 SER A N 1
ATOM 2033 C CA . SER A 1 264 ? -12.533 2.797 -10.223 1.00 76.94 264 SER A CA 1
ATOM 2034 C C . SER A 1 264 ? -12.092 3.189 -11.636 1.00 76.94 264 SER A C 1
ATOM 2036 O O . SER A 1 264 ? -11.060 2.721 -12.108 1.00 76.94 264 SER A O 1
ATOM 2038 N N . LEU A 1 265 ? -12.845 4.069 -12.300 1.00 81.44 265 LEU A N 1
ATOM 2039 C CA . LEU A 1 265 ? -12.477 4.601 -13.610 1.00 81.44 265 LEU A CA 1
ATOM 2040 C C . LEU A 1 265 ? -11.219 5.485 -13.524 1.00 81.44 265 LEU A C 1
ATOM 2042 O O . LEU A 1 265 ? -10.324 5.362 -14.353 1.00 81.44 265 LEU A O 1
ATOM 2046 N N . TYR A 1 266 ? -11.107 6.316 -12.483 1.00 78.88 266 TYR A N 1
ATOM 2047 C CA . TYR A 1 266 ? -9.898 7.092 -12.193 1.00 78.88 266 TYR A CA 1
ATOM 2048 C C . TYR A 1 266 ? -8.678 6.197 -11.974 1.00 78.88 266 TYR A C 1
ATOM 2050 O O . TYR A 1 266 ? -7.624 6.464 -12.539 1.00 78.88 266 TYR A O 1
ATOM 2058 N N . ALA A 1 267 ? -8.827 5.118 -11.196 1.00 79.44 267 ALA A N 1
ATOM 2059 C CA . ALA A 1 267 ? -7.760 4.143 -10.968 1.00 79.44 267 ALA A CA 1
ATOM 2060 C C . ALA A 1 267 ? -7.219 3.576 -12.287 1.00 79.44 267 ALA A C 1
ATOM 2062 O O . ALA A 1 267 ? -6.008 3.482 -12.472 1.00 79.44 267 ALA A O 1
ATOM 2063 N N . LEU A 1 268 ? -8.124 3.235 -13.212 1.00 82.94 268 LEU A N 1
ATOM 2064 C CA . LEU A 1 268 ? -7.770 2.749 -14.541 1.00 82.94 268 LEU A CA 1
ATOM 2065 C C . LEU A 1 268 ? -7.021 3.815 -15.350 1.00 82.94 268 LEU A C 1
ATOM 2067 O O . LEU A 1 268 ? -5.973 3.520 -15.913 1.00 82.94 268 LEU A O 1
ATOM 2071 N N . PHE A 1 269 ? -7.512 5.056 -15.380 1.00 82.12 269 PHE A N 1
ATOM 2072 C CA . PHE A 1 269 ? -6.842 6.136 -16.108 1.00 82.12 269 PHE A CA 1
ATOM 2073 C C . PHE A 1 269 ? -5.475 6.496 -15.518 1.00 82.12 269 PHE A C 1
ATOM 2075 O O . PHE A 1 269 ? -4.533 6.713 -16.274 1.00 82.12 269 PHE A O 1
ATOM 2082 N N . ALA A 1 270 ? -5.337 6.513 -14.192 1.00 78.25 270 ALA A N 1
ATOM 2083 C CA . ALA A 1 270 ? -4.058 6.736 -13.522 1.00 78.25 270 ALA A CA 1
ATOM 2084 C C . ALA A 1 270 ? -3.055 5.620 -13.841 1.00 78.25 270 ALA A C 1
ATOM 2086 O O . ALA A 1 270 ? -1.900 5.900 -14.154 1.00 78.25 270 ALA A O 1
ATOM 2087 N N . ALA A 1 271 ? -3.503 4.362 -13.827 1.00 82.25 271 ALA A N 1
ATOM 2088 C CA . ALA A 1 271 ? -2.685 3.220 -14.216 1.00 82.25 271 ALA A CA 1
ATOM 2089 C C . ALA A 1 271 ? -2.215 3.316 -15.673 1.00 82.25 271 ALA A C 1
ATOM 2091 O O . ALA A 1 271 ? -1.026 3.159 -15.948 1.00 82.25 271 ALA A O 1
ATOM 2092 N N . LEU A 1 272 ? -3.132 3.623 -16.596 1.00 82.88 272 LEU A N 1
ATOM 2093 C CA . LEU A 1 272 ? -2.817 3.798 -18.015 1.00 82.88 272 LEU A CA 1
ATOM 2094 C C . LEU A 1 272 ? -1.835 4.949 -18.243 1.00 82.88 272 LEU A C 1
ATOM 2096 O O . LEU A 1 272 ? -0.906 4.794 -19.029 1.00 82.88 272 LEU A O 1
ATOM 2100 N N . LEU A 1 273 ? -2.000 6.070 -17.535 1.00 80.69 273 LEU A N 1
ATOM 2101 C CA . LEU A 1 273 ? -1.084 7.203 -17.620 1.00 80.69 273 LEU A CA 1
ATOM 2102 C C . LEU A 1 273 ? 0.324 6.811 -17.173 1.00 80.69 273 LEU A C 1
ATOM 2104 O O . LEU A 1 273 ? 1.275 7.043 -17.909 1.00 80.69 273 LEU A O 1
ATOM 2108 N N . VAL A 1 274 ? 0.464 6.218 -15.983 1.00 78.69 274 VAL A N 1
ATOM 2109 C CA . VAL A 1 274 ? 1.778 5.844 -15.440 1.00 78.69 274 VAL A CA 1
ATOM 2110 C C . VAL A 1 274 ? 2.452 4.793 -16.324 1.00 78.69 274 VAL A C 1
ATOM 2112 O O . VAL A 1 274 ? 3.646 4.907 -16.598 1.00 78.69 274 VAL A O 1
ATOM 2115 N N . GLY A 1 275 ? 1.693 3.818 -16.832 1.00 80.38 275 GLY A N 1
ATOM 2116 C CA . GLY A 1 275 ? 2.205 2.843 -17.793 1.00 80.38 275 GLY A CA 1
ATOM 2117 C C . GLY A 1 275 ? 2.689 3.502 -19.084 1.00 80.38 275 GLY A C 1
ATOM 2118 O O . GLY A 1 275 ? 3.808 3.246 -19.523 1.00 80.38 275 GLY A O 1
ATOM 2119 N N . ALA A 1 276 ? 1.888 4.402 -19.658 1.00 77.81 276 ALA A N 1
ATOM 2120 C CA . ALA A 1 276 ? 2.244 5.136 -20.868 1.00 77.81 276 ALA A CA 1
ATOM 2121 C C . ALA A 1 276 ? 3.482 6.031 -20.682 1.00 77.81 276 ALA A C 1
ATOM 2123 O O . ALA A 1 276 ? 4.286 6.154 -21.602 1.00 77.81 276 ALA A O 1
ATOM 2124 N N . LEU A 1 277 ? 3.663 6.607 -19.489 1.00 74.88 277 LEU A N 1
ATOM 2125 C CA . LEU A 1 277 ? 4.787 7.491 -19.144 1.00 74.88 277 LEU A CA 1
ATOM 2126 C C . LEU A 1 277 ? 6.125 6.759 -19.236 1.00 74.88 277 LEU A C 1
ATOM 2128 O O . LEU A 1 277 ? 7.116 7.325 -19.683 1.00 74.88 277 LEU A O 1
ATOM 2132 N N . LEU A 1 278 ? 6.129 5.478 -18.873 1.00 77.94 278 LEU A N 1
ATOM 2133 C CA . LEU A 1 278 ? 7.303 4.611 -18.956 1.00 77.94 278 LEU A CA 1
ATOM 2134 C C . LEU A 1 278 ? 7.505 4.013 -20.361 1.00 77.94 278 LEU A C 1
ATOM 2136 O O . LEU A 1 278 ? 8.607 3.581 -20.691 1.00 77.94 278 LEU A O 1
ATOM 2140 N N . LEU A 1 279 ? 6.469 4.031 -21.206 1.00 80.44 279 LEU A N 1
ATOM 2141 C CA . LEU A 1 279 ? 6.483 3.532 -22.587 1.00 80.44 279 LEU A CA 1
ATOM 2142 C C . LEU A 1 279 ? 6.897 4.584 -23.629 1.00 80.44 279 LEU A C 1
ATOM 2144 O O . LEU A 1 279 ? 7.104 4.220 -24.785 1.00 80.44 279 LEU A O 1
ATOM 2148 N N . HIS A 1 280 ? 7.016 5.862 -23.248 1.00 67.50 280 HIS A N 1
ATOM 2149 C CA . HIS A 1 280 ? 7.011 7.006 -24.170 1.00 67.50 280 HIS A CA 1
ATOM 2150 C C . HIS A 1 280 ? 8.000 6.957 -25.351 1.00 67.50 280 HIS A C 1
ATOM 2152 O O . HIS A 1 280 ? 7.605 7.364 -26.434 1.00 67.50 280 HIS A O 1
ATOM 2158 N N . PRO A 1 281 ? 9.222 6.398 -25.271 1.00 62.97 281 PRO A N 1
ATOM 2159 C CA . PRO A 1 281 ? 10.062 6.321 -26.471 1.00 62.97 281 PRO A CA 1
ATOM 2160 C C . PRO A 1 281 ? 9.517 5.366 -27.552 1.00 62.97 281 PRO A C 1
ATOM 2162 O O . PRO A 1 281 ? 9.970 5.413 -28.689 1.00 62.97 281 PRO A O 1
ATOM 2165 N N . GLY A 1 282 ? 8.585 4.471 -27.202 1.00 64.56 282 GLY A N 1
ATOM 2166 C CA . GLY A 1 282 ? 7.940 3.525 -28.118 1.00 64.56 282 GLY A CA 1
ATOM 2167 C C . GLY A 1 282 ? 6.544 3.946 -28.586 1.00 64.56 282 GLY A C 1
ATOM 2168 O O . GLY A 1 282 ? 5.929 3.211 -29.358 1.00 64.56 282 GLY A O 1
ATOM 2169 N N . LEU A 1 283 ? 6.025 5.088 -28.122 1.00 72.69 283 LEU A N 1
ATOM 2170 C CA . LEU A 1 283 ? 4.710 5.602 -28.505 1.00 72.69 283 LEU A CA 1
ATOM 2171 C C . LEU A 1 283 ? 4.862 6.865 -29.367 1.00 72.69 283 LEU A C 1
ATOM 2173 O O . LEU A 1 283 ? 5.700 7.705 -29.063 1.00 72.69 283 LEU A O 1
ATOM 2177 N N . PRO A 1 284 ? 4.040 7.044 -30.414 1.00 82.44 284 PRO A N 1
ATOM 2178 C CA . PRO A 1 284 ? 3.953 8.311 -31.129 1.00 82.44 284 PRO A CA 1
ATOM 2179 C C . PRO A 1 284 ? 3.543 9.469 -30.203 1.00 82.44 284 PRO A C 1
ATOM 2181 O O . PRO A 1 284 ? 2.596 9.325 -29.423 1.00 82.44 284 PRO A O 1
ATOM 2184 N N . ASP A 1 285 ? 4.162 10.641 -30.374 1.00 80.25 285 ASP A N 1
ATOM 2185 C CA . ASP A 1 285 ? 3.924 11.843 -29.551 1.00 80.25 285 ASP A CA 1
ATOM 2186 C C . ASP A 1 285 ? 2.439 12.244 -29.455 1.00 80.25 285 ASP A C 1
ATOM 2188 O O . ASP A 1 285 ? 1.969 12.744 -28.432 1.00 80.25 285 ASP A O 1
ATOM 2192 N N . TRP A 1 286 ? 1.650 11.995 -30.504 1.00 81.50 286 TRP A N 1
ATOM 2193 C CA . TRP A 1 286 ? 0.219 12.309 -30.505 1.00 81.50 286 TRP A CA 1
ATOM 2194 C C . TRP A 1 286 ? -0.600 11.390 -29.583 1.00 81.50 286 TRP A C 1
ATOM 2196 O O . TRP A 1 286 ? -1.555 11.856 -28.959 1.00 81.50 286 TRP A O 1
ATOM 2206 N N . ILE A 1 287 ? -0.224 10.108 -29.450 1.00 79.94 287 ILE A N 1
ATOM 2207 C CA . ILE A 1 287 ? -0.865 9.169 -28.510 1.00 79.94 287 ILE A CA 1
ATOM 2208 C C . ILE A 1 287 ? -0.569 9.611 -27.079 1.00 79.94 287 ILE A C 1
ATOM 2210 O O . ILE A 1 287 ? -1.448 9.587 -26.217 1.00 79.94 287 ILE A O 1
ATOM 2214 N N . TRP A 1 288 ? 0.663 10.059 -26.843 1.00 73.19 288 TRP A N 1
ATOM 2215 C CA . TRP A 1 288 ? 1.095 10.587 -25.560 1.00 73.19 288 TRP A CA 1
ATOM 2216 C C . TRP A 1 288 ? 0.311 11.832 -25.140 1.00 73.19 288 TRP A C 1
ATOM 2218 O O . TRP A 1 288 ? -0.283 11.853 -24.059 1.00 73.19 288 TRP A O 1
ATOM 2228 N N . LEU A 1 289 ? 0.235 12.838 -26.016 1.00 78.00 289 LEU A N 1
ATOM 2229 C CA . LEU A 1 289 ? -0.533 14.059 -25.764 1.00 78.00 289 LEU A CA 1
ATOM 2230 C C . LEU A 1 289 ? -2.012 13.752 -25.500 1.00 78.00 289 LEU A C 1
ATOM 2232 O O . LEU A 1 289 ? -2.594 14.297 -24.560 1.00 78.00 289 LEU A O 1
ATOM 2236 N N . LEU A 1 290 ? -2.601 12.832 -26.271 1.00 82.62 290 LEU A N 1
ATOM 2237 C CA . LEU A 1 290 ? -3.982 12.392 -26.086 1.00 82.62 290 LEU A CA 1
ATOM 2238 C C . LEU A 1 290 ? -4.199 11.742 -24.709 1.00 82.62 290 LEU A C 1
ATOM 2240 O O . LEU A 1 290 ? -5.160 12.088 -24.022 1.00 82.62 290 LEU A O 1
ATOM 2244 N N . LEU A 1 291 ? -3.305 10.853 -24.268 1.00 78.00 291 LEU A N 1
ATOM 2245 C CA . LEU A 1 291 ? -3.391 10.210 -22.951 1.00 78.00 291 LEU A CA 1
ATOM 2246 C C . LEU A 1 291 ? -3.274 11.218 -21.804 1.00 78.00 291 LEU A C 1
ATOM 2248 O O . LEU A 1 291 ? -4.072 11.168 -20.864 1.00 78.00 291 LEU A O 1
ATOM 2252 N N . VAL A 1 292 ? -2.337 12.166 -21.898 1.00 75.31 292 VAL A N 1
ATOM 2253 C CA . VAL A 1 292 ? -2.177 13.237 -20.904 1.00 75.31 292 VAL A CA 1
ATOM 2254 C C . VAL A 1 292 ? -3.422 14.133 -20.863 1.00 75.31 292 VAL A C 1
ATOM 2256 O O . VAL A 1 292 ? -3.916 14.440 -19.777 1.00 75.31 292 VAL A O 1
ATOM 2259 N N . SER A 1 293 ? -3.985 14.505 -22.019 1.00 78.44 293 SER A N 1
ATOM 2260 C CA . SER A 1 293 ? -5.218 15.304 -22.093 1.00 78.44 293 SER A CA 1
ATOM 2261 C C . SER A 1 293 ? -6.434 14.572 -21.521 1.00 78.44 293 SER A C 1
ATOM 2263 O O . SER A 1 293 ? -7.182 15.156 -20.735 1.00 78.44 293 SER A O 1
ATOM 2265 N N . ILE A 1 294 ? -6.623 13.291 -21.860 1.00 80.38 294 ILE A N 1
ATOM 2266 C CA . ILE A 1 294 ? -7.712 12.465 -21.315 1.00 80.38 294 ILE A CA 1
ATOM 2267 C C . ILE A 1 294 ? -7.582 12.364 -19.798 1.00 80.38 294 ILE A C 1
ATOM 2269 O O . ILE A 1 294 ? -8.571 12.521 -19.085 1.00 80.38 294 ILE A O 1
ATOM 2273 N N . PHE A 1 295 ? -6.372 12.142 -19.287 1.00 76.56 295 PHE A N 1
ATOM 2274 C CA . PHE A 1 295 ? -6.141 12.049 -17.853 1.00 76.56 295 PHE A CA 1
ATOM 2275 C C . PHE A 1 295 ? -6.393 13.379 -17.126 1.00 76.56 295 PHE A C 1
ATOM 2277 O O . PHE A 1 295 ? -7.024 13.389 -16.065 1.00 76.56 295 PHE A O 1
ATOM 2284 N N . ALA A 1 296 ? -5.956 14.506 -17.696 1.00 73.56 296 ALA A N 1
ATOM 2285 C CA . ALA A 1 296 ? -6.235 15.832 -17.150 1.00 73.56 296 ALA A CA 1
ATOM 2286 C C . ALA A 1 296 ? -7.749 16.104 -17.093 1.00 73.56 296 ALA A C 1
ATOM 2288 O O . ALA A 1 296 ? -8.265 16.522 -16.054 1.00 73.56 296 ALA A O 1
ATOM 2289 N N . ALA A 1 297 ? -8.477 15.776 -18.165 1.00 76.88 297 ALA A N 1
ATOM 2290 C CA . ALA A 1 297 ? -9.930 15.901 -18.222 1.00 76.88 297 ALA A CA 1
ATOM 2291 C C . ALA A 1 297 ? -10.638 14.966 -17.223 1.00 76.88 297 ALA A C 1
ATOM 2293 O O . ALA A 1 297 ? -11.543 15.397 -16.509 1.00 76.88 297 ALA A O 1
ATOM 2294 N N . ALA A 1 298 ? -10.203 13.706 -17.118 1.00 76.88 298 ALA A N 1
ATOM 2295 C CA . ALA A 1 298 ? -10.742 12.737 -16.165 1.00 76.88 298 ALA A CA 1
ATOM 2296 C C . ALA A 1 298 ? -10.514 13.183 -14.713 1.00 76.88 298 ALA A C 1
ATOM 2298 O O . ALA A 1 298 ? -11.427 13.103 -13.892 1.00 76.88 298 ALA A O 1
ATOM 2299 N N . SER A 1 299 ? -9.331 13.722 -14.411 1.00 70.31 299 SER A N 1
ATOM 2300 C CA . SER A 1 299 ? -9.026 14.320 -13.110 1.00 70.31 299 SER A CA 1
ATOM 2301 C C . SER A 1 299 ? -9.994 15.473 -12.825 1.00 70.31 299 SER A C 1
ATOM 2303 O O . SER A 1 299 ? -10.721 15.446 -11.830 1.00 70.31 299 SER A O 1
ATOM 2305 N N . MET A 1 300 ? -10.110 16.436 -13.744 1.00 71.00 300 MET A N 1
ATOM 2306 C CA . MET A 1 300 ? -11.025 17.573 -13.597 1.00 71.00 300 MET A CA 1
ATOM 2307 C C . MET A 1 300 ? -12.503 17.179 -13.481 1.00 71.00 300 MET A C 1
ATOM 2309 O O . MET A 1 300 ? -13.251 17.883 -12.812 1.00 71.00 300 MET A O 1
ATOM 2313 N N . ALA A 1 301 ? -12.944 16.070 -14.079 1.00 72.69 301 ALA A N 1
ATOM 2314 C CA . ALA A 1 301 ? -14.331 15.610 -13.991 1.00 72.69 301 ALA A CA 1
ATOM 2315 C C . ALA A 1 301 ? -14.666 14.944 -12.643 1.00 72.69 301 ALA A C 1
ATOM 2317 O O . ALA A 1 301 ? -15.797 15.032 -12.160 1.00 72.69 301 ALA A O 1
ATOM 2318 N N . ILE A 1 302 ? -13.694 14.274 -12.022 1.00 66.69 302 ILE A N 1
ATOM 2319 C CA . ILE A 1 302 ? -13.906 13.460 -10.816 1.00 66.69 302 ILE A CA 1
ATOM 2320 C C . ILE A 1 302 ? -13.771 14.302 -9.539 1.00 66.69 302 ILE A C 1
ATOM 2322 O O . ILE A 1 302 ? -14.483 14.078 -8.557 1.00 66.69 302 ILE A O 1
ATOM 2326 N N . PHE A 1 303 ? -12.923 15.330 -9.555 1.00 62.72 303 PHE A N 1
ATOM 2327 C CA . PHE A 1 303 ? -12.636 16.156 -8.379 1.00 62.72 303 PHE A CA 1
ATOM 2328 C C . PHE A 1 303 ? -13.748 17.117 -7.890 1.00 62.72 303 PHE A C 1
ATOM 2330 O O . PHE A 1 303 ? -13.882 17.260 -6.669 1.00 62.72 303 PHE A O 1
ATOM 2337 N N . PRO A 1 304 ? -14.609 17.719 -8.736 1.00 58.50 304 PRO A N 1
ATOM 2338 C CA . PRO A 1 304 ? -15.710 18.585 -8.295 1.00 58.50 304 PRO A CA 1
ATOM 2339 C C . PRO A 1 304 ? -16.705 17.860 -7.380 1.00 58.50 304 PRO A C 1
ATOM 2341 O O . PRO A 1 304 ? -17.298 18.465 -6.486 1.00 58.50 304 PRO A O 1
ATOM 2344 N N . PHE A 1 305 ? -16.850 16.543 -7.557 1.00 56.62 305 PHE A N 1
ATOM 2345 C CA . PHE A 1 305 ? -17.681 15.697 -6.701 1.00 56.62 305 PHE A CA 1
ATOM 2346 C C . PHE A 1 305 ? -17.056 15.428 -5.321 1.00 56.62 305 PHE A C 1
ATOM 2348 O O . PHE A 1 305 ? -17.794 15.169 -4.371 1.00 56.62 305 PHE A O 1
ATOM 2355 N N . SER A 1 306 ? -15.728 15.528 -5.188 1.00 53.00 306 SER A N 1
ATOM 2356 C CA . SER A 1 306 ? -15.005 15.366 -3.916 1.00 53.00 306 SER A CA 1
ATOM 2357 C C . SER A 1 306 ? -15.075 16.629 -3.046 1.00 53.00 306 SER A C 1
ATOM 2359 O O . SER A 1 306 ? -15.350 16.554 -1.849 1.00 53.00 306 SER A O 1
ATOM 2361 N N . ILE A 1 307 ? -14.898 17.808 -3.657 1.00 52.34 307 ILE A N 1
ATOM 2362 C CA . ILE A 1 307 ? -14.814 19.104 -2.953 1.00 52.34 307 ILE A CA 1
ATOM 2363 C C . ILE A 1 307 ? -16.157 19.509 -2.327 1.00 52.34 307 ILE A C 1
ATOM 2365 O O . ILE A 1 307 ? -16.196 20.115 -1.258 1.00 52.34 307 ILE A O 1
ATOM 2369 N N . ARG A 1 308 ? -17.282 19.131 -2.944 1.00 50.94 308 ARG A N 1
ATOM 2370 C CA . ARG A 1 308 ? -18.621 19.574 -2.522 1.00 50.94 308 ARG A CA 1
ATOM 2371 C C . ARG A 1 308 ? -19.126 18.950 -1.208 1.00 50.94 308 ARG A C 1
ATOM 2373 O O . ARG A 1 308 ? -20.226 19.289 -0.787 1.00 50.94 308 ARG A O 1
ATOM 2380 N N . ARG A 1 309 ? -18.377 18.034 -0.569 1.00 50.53 309 ARG A N 1
ATOM 2381 C CA . ARG A 1 309 ? -18.881 17.188 0.537 1.00 50.53 309 ARG A CA 1
ATOM 2382 C C . ARG A 1 309 ? -18.240 17.399 1.923 1.00 50.53 309 ARG A C 1
ATOM 2384 O O . ARG A 1 309 ? -18.529 16.610 2.815 1.00 50.53 309 ARG A O 1
ATOM 2391 N N . GLY A 1 310 ? -17.433 18.441 2.156 1.00 46.19 310 GLY A N 1
ATOM 2392 C CA . GLY A 1 310 ? -17.004 18.797 3.524 1.00 46.19 310 GLY A CA 1
ATOM 2393 C C . GLY A 1 310 ? -15.797 19.737 3.597 1.00 46.19 310 GLY A C 1
ATOM 2394 O O . GLY A 1 310 ? -14.770 19.475 2.973 1.00 46.19 310 GLY A O 1
ATOM 2395 N N . GLY A 1 311 ? -15.917 20.812 4.384 1.00 48.81 311 GLY A N 1
ATOM 2396 C CA . GLY A 1 311 ? -15.040 21.997 4.389 1.00 48.81 311 GLY A CA 1
ATOM 2397 C C . GLY A 1 311 ? -13.544 21.794 4.675 1.00 48.81 311 GLY A C 1
ATOM 2398 O O . GLY A 1 311 ? -12.774 22.712 4.431 1.00 48.81 311 GLY A O 1
ATOM 2399 N N . GLY A 1 312 ? -13.100 20.612 5.116 1.00 56.88 312 GLY A N 1
ATOM 2400 C CA . GLY A 1 312 ? -11.673 20.301 5.317 1.00 56.88 312 GLY A CA 1
ATOM 2401 C C . GLY A 1 312 ? -11.006 19.527 4.169 1.00 56.88 312 GLY A C 1
ATOM 2402 O O . GLY A 1 312 ? -9.794 19.604 3.986 1.00 56.88 312 GLY A O 1
ATOM 2403 N N . ARG A 1 313 ? -11.777 18.802 3.343 1.00 58.22 313 ARG A N 1
ATOM 2404 C CA . ARG A 1 313 ? -11.229 17.913 2.294 1.00 58.22 313 ARG A CA 1
ATOM 2405 C C . ARG A 1 313 ? -10.815 18.648 1.015 1.00 58.22 313 ARG A C 1
ATOM 2407 O O . ARG A 1 313 ? -10.079 18.090 0.199 1.00 58.22 313 ARG A O 1
ATOM 2414 N N . GLY A 1 314 ? -11.240 19.902 0.849 1.00 62.38 314 GLY A N 1
ATOM 2415 C CA . GLY A 1 314 ? -10.912 20.727 -0.316 1.00 62.38 314 GLY A CA 1
ATOM 2416 C C . GLY A 1 314 ? -9.412 20.993 -0.457 1.00 62.38 314 GLY A C 1
ATOM 2417 O O . GLY A 1 314 ? -8.864 20.794 -1.536 1.00 62.38 314 GLY A O 1
ATOM 2418 N N . ALA A 1 315 ? -8.727 21.344 0.637 1.00 65.25 315 ALA A N 1
ATOM 2419 C CA . ALA A 1 315 ? -7.304 21.691 0.606 1.00 65.25 315 ALA A CA 1
ATOM 2420 C C . ALA A 1 315 ? -6.416 20.508 0.187 1.00 65.25 315 ALA A C 1
ATOM 2422 O O . ALA A 1 315 ? -5.595 20.645 -0.714 1.00 65.25 315 ALA A O 1
ATOM 2423 N N . MET A 1 316 ? -6.628 19.323 0.768 1.00 62.31 316 MET A N 1
ATOM 2424 C CA . MET A 1 316 ? -5.870 18.116 0.410 1.00 62.31 316 MET A CA 1
ATOM 2425 C C . MET A 1 316 ? -6.131 17.695 -1.040 1.00 62.31 316 MET A C 1
ATOM 2427 O O . MET A 1 316 ? -5.217 17.278 -1.745 1.00 62.31 316 MET A O 1
ATOM 2431 N N . THR A 1 317 ? -7.367 17.865 -1.509 1.00 62.62 317 THR A N 1
ATOM 2432 C CA . THR A 1 317 ? -7.726 17.599 -2.904 1.00 62.62 317 THR A CA 1
ATOM 2433 C C . THR A 1 317 ? -7.000 18.561 -3.849 1.00 62.62 317 THR A C 1
ATOM 2435 O O . THR A 1 317 ? -6.416 18.118 -4.834 1.00 62.62 317 THR A O 1
ATOM 2438 N N . CYS A 1 318 ? -6.949 19.857 -3.521 1.00 63.59 318 CYS A N 1
ATOM 2439 C CA . CYS A 1 318 ? -6.174 20.846 -4.273 1.00 63.59 318 CYS A CA 1
ATOM 2440 C C . CYS A 1 318 ? -4.674 20.536 -4.264 1.00 63.59 318 CYS A C 1
ATOM 2442 O O . CYS A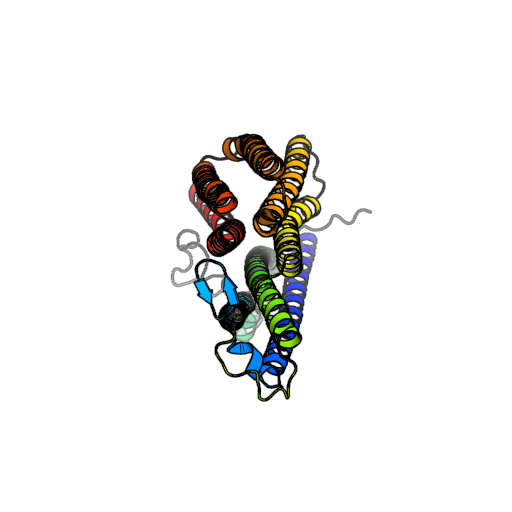 1 318 ? -4.028 20.690 -5.295 1.00 63.59 318 CYS A O 1
ATOM 2444 N N . VAL A 1 319 ? -4.127 20.051 -3.143 1.00 67.88 319 VAL A N 1
ATOM 2445 C CA . VAL A 1 319 ? -2.726 19.613 -3.059 1.00 67.88 319 VAL A CA 1
ATOM 2446 C C . VAL A 1 319 ? -2.480 18.421 -3.977 1.00 67.88 319 VAL A C 1
ATOM 2448 O O . VAL A 1 319 ? -1.540 18.469 -4.757 1.00 67.88 319 VAL A O 1
ATOM 2451 N N . VAL A 1 320 ? -3.331 17.389 -3.960 1.00 66.94 320 VAL A N 1
ATOM 2452 C CA . VAL A 1 320 ? -3.187 16.225 -4.855 1.00 66.94 320 VAL A CA 1
ATOM 2453 C C . VAL A 1 320 ? -3.296 16.640 -6.322 1.00 66.94 320 VAL A C 1
ATOM 2455 O O . VAL A 1 320 ? -2.504 16.168 -7.131 1.00 66.94 320 VAL A O 1
ATOM 2458 N N . ILE A 1 321 ? -4.211 17.549 -6.674 1.00 65.88 321 ILE A N 1
ATOM 2459 C CA . ILE A 1 321 ? -4.331 18.093 -8.038 1.00 65.88 321 ILE A CA 1
ATOM 2460 C C . ILE A 1 321 ? -3.069 18.859 -8.424 1.00 65.88 321 ILE A C 1
ATOM 2462 O O . ILE A 1 321 ? -2.495 18.583 -9.473 1.00 65.88 321 ILE A O 1
ATOM 2466 N N . ALA A 1 322 ? -2.610 19.780 -7.577 1.00 70.00 322 ALA A N 1
ATOM 2467 C CA . ALA A 1 322 ? -1.403 20.554 -7.827 1.00 70.00 322 ALA A CA 1
ATOM 2468 C C . ALA A 1 322 ? -0.190 19.634 -8.000 1.00 70.00 322 ALA A C 1
ATOM 2470 O O . ALA A 1 322 ? 0.581 19.831 -8.931 1.00 70.00 322 ALA A O 1
ATOM 2471 N N . LEU A 1 323 ? -0.068 18.589 -7.176 1.00 66.81 323 LEU A N 1
ATOM 2472 C CA . LEU A 1 323 ? 1.014 17.611 -7.265 1.00 66.81 323 LEU A CA 1
ATOM 2473 C C . LEU A 1 323 ? 0.903 16.754 -8.528 1.00 66.81 323 LEU A C 1
ATOM 2475 O O . LEU A 1 323 ? 1.898 16.525 -9.202 1.00 66.81 323 LEU A O 1
ATOM 2479 N N . THR A 1 324 ? -0.306 16.324 -8.889 1.00 67.12 324 THR A N 1
ATOM 2480 C CA . THR A 1 324 ? -0.540 15.535 -10.104 1.00 67.12 324 THR A CA 1
ATOM 2481 C C . THR A 1 324 ? -0.210 16.370 -11.340 1.00 67.12 324 THR A C 1
ATOM 2483 O O . THR A 1 324 ? 0.570 15.928 -12.173 1.00 67.12 324 THR A O 1
ATOM 2486 N N . CYS A 1 325 ? -0.702 17.610 -11.418 1.00 66.44 325 CYS A N 1
ATOM 2487 C CA . CYS A 1 325 ? -0.386 18.551 -12.493 1.00 66.44 325 CYS A CA 1
ATOM 2488 C C . CYS A 1 325 ? 1.111 18.890 -12.548 1.00 66.44 325 CYS A C 1
ATOM 2490 O O . CYS A 1 325 ? 1.703 18.886 -13.628 1.00 66.44 325 CYS A O 1
ATOM 2492 N N . ALA A 1 326 ? 1.734 19.131 -11.392 1.00 68.94 326 ALA A N 1
ATOM 2493 C CA . ALA A 1 326 ? 3.162 19.408 -11.276 1.00 68.94 326 ALA A CA 1
ATOM 2494 C C . ALA A 1 326 ? 4.035 18.210 -11.661 1.00 68.94 326 ALA A C 1
ATOM 2496 O O . ALA A 1 326 ? 5.194 18.409 -11.995 1.00 68.94 326 ALA A O 1
ATOM 2497 N N . VAL A 1 327 ? 3.503 16.984 -11.649 1.00 65.50 327 VAL A N 1
ATOM 2498 C CA . VAL A 1 327 ? 4.208 15.786 -12.122 1.00 65.50 327 VAL A CA 1
ATOM 2499 C C . VAL A 1 327 ? 3.917 15.510 -13.601 1.00 65.50 327 VAL A C 1
ATOM 2501 O O . VAL A 1 327 ? 4.829 15.143 -14.340 1.00 65.50 327 VAL A O 1
ATOM 2504 N N . THR A 1 328 ? 2.687 15.734 -14.074 1.00 65.25 328 THR A N 1
ATOM 2505 C CA . THR A 1 328 ? 2.306 15.472 -15.472 1.00 65.25 328 THR A CA 1
ATOM 2506 C C . THR A 1 328 ? 2.892 16.474 -16.461 1.00 65.25 328 THR A C 1
ATOM 2508 O O . THR A 1 328 ? 3.241 16.086 -17.572 1.00 65.25 328 THR A O 1
ATOM 2511 N N . VAL A 1 329 ? 3.022 17.752 -16.085 1.00 69.69 329 VAL A N 1
ATOM 2512 C CA . VAL A 1 329 ? 3.554 18.795 -16.984 1.00 69.69 329 VAL A CA 1
ATOM 2513 C C . VAL A 1 329 ? 5.046 18.578 -17.284 1.00 69.69 329 VAL A C 1
ATOM 2515 O O . VAL A 1 329 ? 5.407 18.539 -18.462 1.00 69.69 329 VAL A O 1
ATOM 2518 N N . PRO A 1 330 ? 5.920 18.338 -16.287 1.00 68.56 330 PRO A N 1
ATOM 2519 C CA . PRO A 1 330 ? 7.309 17.982 -16.556 1.00 68.56 330 PRO A CA 1
ATOM 2520 C C . PRO A 1 330 ? 7.439 16.630 -17.252 1.00 68.56 330 PRO A C 1
ATOM 2522 O O . PRO A 1 330 ? 8.293 16.487 -18.117 1.00 68.56 330 PRO A O 1
ATOM 2525 N N . ALA A 1 331 ? 6.576 15.654 -16.947 1.00 63.78 331 ALA A N 1
ATOM 2526 C CA . ALA A 1 331 ? 6.582 14.376 -17.655 1.00 63.78 331 ALA A CA 1
ATOM 2527 C C . ALA A 1 331 ? 6.272 14.527 -19.152 1.00 63.78 331 ALA A C 1
ATOM 2529 O O . ALA A 1 331 ? 6.875 13.833 -19.964 1.00 63.78 331 ALA A O 1
ATOM 2530 N N . ALA A 1 332 ? 5.379 15.447 -19.532 1.00 64.56 332 ALA A N 1
ATOM 2531 C CA . ALA A 1 332 ? 5.114 15.747 -20.936 1.00 64.56 332 ALA A CA 1
ATOM 2532 C C . ALA A 1 332 ? 6.336 16.374 -21.624 1.00 64.56 332 ALA A C 1
ATOM 2534 O O . ALA A 1 332 ? 6.701 15.963 -22.720 1.00 64.56 332 ALA A O 1
ATOM 2535 N N . TYR A 1 333 ? 7.003 17.311 -20.948 1.00 71.25 333 TYR A N 1
ATOM 2536 C CA . TYR A 1 333 ? 8.188 17.994 -21.467 1.00 71.25 333 TYR A CA 1
ATOM 2537 C C . TYR A 1 333 ? 9.408 17.060 -21.580 1.00 71.25 333 TYR A C 1
ATOM 2539 O O . TYR A 1 333 ? 10.027 16.945 -22.633 1.00 71.25 333 TYR A O 1
ATOM 2547 N N . PHE A 1 334 ? 9.725 16.322 -20.514 1.00 69.25 334 PHE A N 1
ATOM 2548 C CA . PHE A 1 334 ? 10.857 15.390 -20.478 1.00 69.25 334 PHE A CA 1
ATOM 2549 C C . PHE A 1 334 ? 10.592 14.079 -21.227 1.00 69.25 334 PHE A C 1
ATOM 2551 O O . PHE A 1 334 ? 11.536 13.385 -21.612 1.00 69.25 334 PHE A O 1
ATOM 2558 N N . GLY A 1 335 ? 9.314 13.755 -21.444 1.00 61.72 335 GLY A N 1
ATOM 2559 C CA . GLY A 1 335 ? 8.838 12.718 -22.350 1.00 61.72 335 GLY A CA 1
ATOM 2560 C C . GLY A 1 335 ? 9.442 12.875 -23.741 1.00 61.72 335 GLY A C 1
ATOM 2561 O O . GLY A 1 335 ? 10.128 11.974 -24.228 1.00 61.72 335 GLY A O 1
ATOM 2562 N N . ILE A 1 336 ? 9.217 14.055 -24.319 1.00 63.81 336 ILE A N 1
ATOM 2563 C CA . ILE A 1 336 ? 9.615 14.444 -25.677 1.00 63.81 336 ILE A CA 1
ATOM 2564 C C . ILE A 1 336 ? 11.143 14.497 -25.816 1.00 63.81 336 ILE A C 1
ATOM 2566 O O . ILE A 1 336 ? 11.692 14.032 -26.808 1.00 63.81 336 ILE A O 1
ATOM 2570 N N . ASP A 1 337 ? 11.846 14.958 -24.779 1.00 66.69 337 ASP A N 1
ATOM 2571 C CA . ASP A 1 337 ? 13.316 15.001 -24.749 1.00 66.69 337 ASP A CA 1
ATOM 2572 C C . ASP A 1 337 ? 13.989 13.612 -24.638 1.00 66.69 337 ASP A C 1
ATOM 2574 O O . ASP A 1 337 ? 15.218 13.522 -24.605 1.00 66.69 337 ASP A O 1
ATOM 2578 N N . GLY A 1 338 ? 13.222 12.523 -24.493 1.00 63.88 338 GLY A N 1
ATOM 2579 C CA . GLY A 1 338 ? 13.764 11.166 -24.339 1.00 63.88 338 GLY A CA 1
ATOM 2580 C C . GLY A 1 338 ? 14.519 10.929 -23.021 1.00 63.88 338 GLY A C 1
ATOM 2581 O O . GLY A 1 338 ? 15.236 9.935 -22.880 1.00 63.88 338 GLY A O 1
ATOM 2582 N N . LYS A 1 339 ? 14.366 11.817 -22.029 1.00 77.12 339 LYS A N 1
ATOM 2583 C CA . LYS A 1 339 ? 15.052 11.740 -20.728 1.00 77.12 339 LYS A CA 1
ATOM 2584 C C . LYS A 1 339 ? 14.342 10.749 -19.806 1.00 77.12 339 LYS A C 1
ATOM 2586 O O . LYS A 1 339 ? 13.542 11.126 -18.947 1.00 77.12 339 LYS A O 1
ATOM 2591 N N . TYR A 1 340 ? 14.655 9.466 -19.976 1.00 70.56 340 TYR A N 1
ATOM 2592 C CA . TYR A 1 340 ? 14.032 8.365 -19.235 1.00 70.56 340 TYR A CA 1
ATOM 2593 C C . TYR A 1 340 ? 14.193 8.487 -17.707 1.00 70.56 340 TYR A C 1
ATOM 2595 O O . TYR A 1 340 ? 13.277 8.130 -16.970 1.00 70.56 340 TYR A O 1
ATOM 2603 N N . ALA A 1 341 ? 15.295 9.065 -17.210 1.00 70.69 341 ALA A N 1
ATOM 2604 C CA . ALA A 1 341 ? 15.474 9.302 -15.771 1.00 70.69 341 ALA A CA 1
ATOM 2605 C C . ALA A 1 341 ? 14.373 10.193 -15.181 1.00 70.69 341 ALA A C 1
ATOM 2607 O O . ALA A 1 341 ? 13.847 9.918 -14.098 1.00 70.69 341 ALA A O 1
ATOM 2608 N N . TRP A 1 342 ? 13.979 11.236 -15.914 1.00 74.94 342 TRP A N 1
ATOM 2609 C CA . TRP A 1 342 ? 12.910 12.126 -15.480 1.00 74.94 342 TRP A CA 1
ATOM 2610 C C . TRP A 1 342 ? 11.539 11.478 -15.607 1.00 74.94 342 TRP A C 1
ATOM 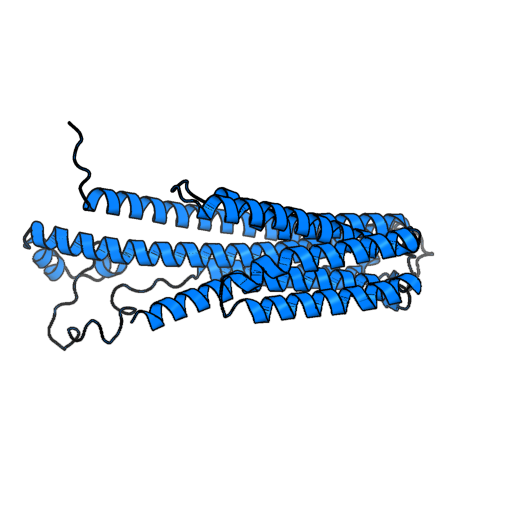2612 O O . TRP A 1 342 ? 10.720 11.642 -14.708 1.00 74.94 342 TRP A O 1
ATOM 2622 N N . GLN A 1 343 ? 11.311 10.673 -16.647 1.00 74.00 343 GLN A N 1
ATOM 2623 C CA . GLN A 1 343 ? 10.087 9.877 -16.780 1.00 74.00 343 GLN A CA 1
ATOM 2624 C C . GLN A 1 343 ? 9.913 8.927 -15.584 1.00 74.00 343 GLN A C 1
ATOM 2626 O O . GLN A 1 343 ? 8.864 8.928 -14.940 1.00 74.00 343 G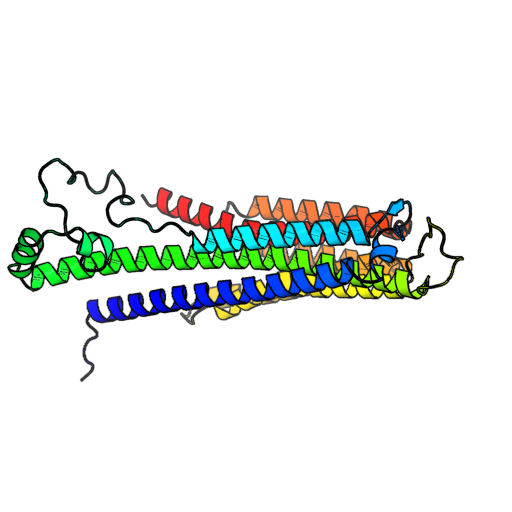LN A O 1
ATOM 2631 N N . LEU A 1 344 ? 10.963 8.184 -15.221 1.00 70.38 344 LEU A N 1
ATOM 2632 C CA . LEU A 1 344 ? 10.959 7.292 -14.061 1.00 70.38 344 LEU A CA 1
ATOM 2633 C C . LEU A 1 344 ? 10.711 8.064 -12.758 1.00 70.38 344 LEU A C 1
ATOM 2635 O O . LEU A 1 344 ? 9.894 7.647 -11.940 1.00 70.38 344 LEU A O 1
ATOM 2639 N N . THR A 1 345 ? 11.367 9.214 -12.585 1.00 76.56 345 THR A N 1
ATOM 2640 C CA . THR A 1 345 ? 11.201 10.067 -11.398 1.00 76.56 345 THR A CA 1
ATOM 2641 C C . THR A 1 345 ? 9.775 10.606 -11.286 1.00 76.56 345 THR A C 1
ATOM 2643 O O . THR A 1 345 ? 9.187 10.564 -10.208 1.00 76.56 345 THR A O 1
ATOM 2646 N N . CYS A 1 346 ? 9.171 11.047 -12.392 1.00 74.88 346 CYS A N 1
ATOM 2647 C CA . CYS A 1 346 ? 7.778 11.484 -12.427 1.00 74.88 346 CYS A CA 1
ATOM 2648 C C . CYS A 1 346 ? 6.811 10.325 -12.141 1.00 74.88 346 CYS A C 1
ATOM 2650 O O . CYS A 1 346 ? 5.907 10.478 -11.324 1.00 74.88 346 CYS A O 1
ATOM 2652 N N . ALA A 1 347 ? 7.009 9.153 -12.751 1.00 71.62 347 ALA A N 1
ATOM 2653 C CA . ALA A 1 347 ? 6.179 7.970 -12.508 1.00 71.62 347 ALA A CA 1
ATOM 2654 C C . ALA A 1 347 ? 6.257 7.504 -11.044 1.00 71.62 347 ALA A C 1
ATOM 2656 O O . ALA A 1 347 ? 5.227 7.227 -10.418 1.00 71.62 347 ALA A O 1
ATOM 2657 N N . ALA A 1 348 ? 7.465 7.468 -10.477 1.00 71.75 348 ALA A N 1
ATOM 2658 C CA . ALA A 1 348 ? 7.702 7.144 -9.076 1.00 71.75 348 ALA A CA 1
ATOM 2659 C C . ALA A 1 348 ? 7.097 8.202 -8.144 1.00 71.75 348 ALA A C 1
ATOM 2661 O O . ALA A 1 348 ? 6.426 7.845 -7.179 1.00 71.75 348 ALA A O 1
ATOM 2662 N N . GLY A 1 349 ? 7.260 9.489 -8.459 1.00 73.00 349 GLY A N 1
ATOM 2663 C CA . GLY A 1 349 ? 6.679 10.600 -7.707 1.00 73.00 349 GLY A CA 1
ATOM 2664 C C . GLY A 1 349 ? 5.150 10.579 -7.710 1.00 73.00 349 GLY A C 1
ATOM 2665 O O . GLY A 1 349 ? 4.540 10.683 -6.650 1.00 73.00 349 GLY A O 1
ATOM 2666 N N . ALA A 1 350 ? 4.518 10.360 -8.868 1.00 70.81 350 ALA A N 1
ATOM 2667 C CA . ALA A 1 350 ? 3.065 10.211 -8.984 1.00 70.81 350 ALA A CA 1
ATOM 2668 C C . ALA A 1 350 ? 2.558 9.001 -8.189 1.00 70.81 350 ALA A C 1
ATOM 2670 O O . ALA A 1 350 ? 1.610 9.116 -7.411 1.00 70.81 350 ALA A O 1
ATOM 2671 N N . SER A 1 351 ? 3.215 7.849 -8.340 1.00 69.06 351 SER A N 1
ATOM 2672 C CA . SER A 1 351 ? 2.859 6.627 -7.610 1.00 69.06 351 SER A CA 1
ATOM 2673 C C . SER A 1 351 ? 3.028 6.814 -6.098 1.00 69.06 351 SER A C 1
ATOM 2675 O O . SER A 1 351 ? 2.143 6.452 -5.325 1.00 69.06 351 SER A O 1
ATOM 2677 N N . GLY A 1 352 ? 4.124 7.448 -5.673 1.00 68.81 352 GLY A N 1
ATOM 2678 C CA . GLY A 1 352 ? 4.407 7.796 -4.282 1.00 68.81 352 GLY A CA 1
ATOM 2679 C C . GLY A 1 352 ? 3.405 8.791 -3.700 1.00 68.81 352 GLY A C 1
ATOM 2680 O O . GLY A 1 352 ? 2.949 8.608 -2.577 1.00 68.81 352 GLY A O 1
ATOM 2681 N N . ALA A 1 353 ? 2.990 9.799 -4.467 1.00 68.94 353 ALA A N 1
ATOM 2682 C CA . ALA A 1 353 ? 1.975 10.766 -4.060 1.00 68.94 353 ALA A CA 1
ATOM 2683 C C . ALA A 1 353 ? 0.599 10.118 -3.872 1.00 68.94 353 ALA A C 1
ATOM 2685 O O . ALA A 1 353 ? -0.075 10.365 -2.869 1.00 68.94 353 ALA A O 1
ATOM 2686 N N . LEU A 1 354 ? 0.196 9.247 -4.803 1.00 67.31 354 LEU A N 1
ATOM 2687 C CA . LEU A 1 354 ? -1.039 8.473 -4.682 1.00 67.31 354 LEU A CA 1
ATOM 2688 C C . LEU A 1 354 ? -0.997 7.578 -3.437 1.00 67.31 354 LEU A C 1
ATOM 2690 O O . LEU A 1 354 ? -1.965 7.546 -2.677 1.00 67.31 354 LEU A O 1
ATOM 2694 N N . LEU A 1 355 ? 0.139 6.933 -3.163 1.00 64.56 355 LEU A N 1
ATOM 2695 C CA . LEU A 1 355 ? 0.328 6.144 -1.946 1.00 64.56 355 LEU A CA 1
ATOM 2696 C C . LEU A 1 355 ? 0.273 6.990 -0.684 1.00 64.56 355 LEU A C 1
ATOM 2698 O O . LEU A 1 355 ? -0.454 6.635 0.234 1.00 64.56 355 LEU A O 1
ATOM 2702 N N . LEU A 1 356 ? 0.992 8.110 -0.636 1.00 64.94 356 LEU A N 1
ATOM 2703 C CA . LEU A 1 356 ? 0.995 8.998 0.519 1.00 64.94 356 LEU A CA 1
ATOM 2704 C C . LEU A 1 356 ? -0.419 9.519 0.794 1.00 64.94 356 LEU A C 1
ATOM 2706 O O . LEU A 1 356 ? -0.862 9.529 1.937 1.00 64.94 356 LEU A O 1
ATOM 2710 N N . SER A 1 357 ? -1.173 9.858 -0.253 1.00 65.00 357 SER A N 1
ATOM 2711 C CA . SER A 1 357 ? -2.577 10.247 -0.114 1.00 65.00 357 SER A CA 1
ATOM 2712 C C . SER A 1 357 ? -3.444 9.109 0.442 1.00 65.00 357 SER A C 1
ATOM 2714 O O . SER A 1 357 ? -4.297 9.351 1.293 1.00 65.00 357 SER A O 1
ATOM 2716 N N . SER A 1 358 ? -3.189 7.862 0.029 1.00 62.91 358 SER A N 1
ATOM 2717 C CA . SER A 1 358 ? -3.876 6.676 0.546 1.00 62.91 358 SER A CA 1
ATOM 2718 C C . SER A 1 358 ? -3.480 6.347 1.990 1.00 62.91 358 SER A C 1
ATOM 2720 O O . SER A 1 358 ? -4.335 5.925 2.762 1.00 62.91 358 SER A O 1
ATOM 2722 N N . LEU A 1 359 ? -2.213 6.554 2.361 1.00 61.53 359 LEU A N 1
ATOM 2723 C CA . LEU A 1 359 ? -1.665 6.330 3.704 1.00 61.53 359 LEU A CA 1
ATOM 2724 C C . LEU A 1 359 ? -2.138 7.382 4.704 1.00 61.53 359 LEU A C 1
ATOM 2726 O O . LEU A 1 359 ? -2.398 7.061 5.856 1.00 61.53 359 LEU A O 1
ATOM 2730 N N . LEU A 1 360 ? -2.252 8.639 4.277 1.00 63.94 360 LEU A N 1
ATOM 2731 C CA . LEU A 1 360 ? -2.671 9.733 5.149 1.00 63.94 360 LEU A CA 1
ATOM 2732 C C . LEU A 1 360 ? -4.191 9.788 5.339 1.00 63.94 360 LEU A C 1
ATOM 2734 O O . LEU A 1 360 ? -4.670 10.370 6.311 1.00 63.94 360 LEU A O 1
ATOM 2738 N N . ARG A 1 361 ? -4.964 9.188 4.427 1.00 66.94 361 ARG A N 1
ATOM 2739 C CA . ARG A 1 361 ? -6.431 9.222 4.466 1.00 66.94 361 ARG A CA 1
ATOM 2740 C C . ARG A 1 361 ? -7.028 8.647 5.764 1.00 66.94 361 ARG A C 1
ATOM 2742 O O . ARG A 1 361 ? -7.865 9.340 6.337 1.00 66.94 361 ARG A O 1
ATOM 2749 N N . PRO A 1 362 ? -6.614 7.468 6.274 1.00 56.97 362 PRO A N 1
ATOM 2750 C CA . PRO A 1 362 ? -7.083 6.960 7.565 1.00 56.97 362 PRO A CA 1
ATOM 2751 C C . PRO A 1 362 ? -6.756 7.906 8.724 1.00 56.97 362 PRO A C 1
ATOM 2753 O O . PRO A 1 362 ? -7.613 8.179 9.559 1.00 56.97 362 PRO A O 1
ATOM 2756 N N . THR A 1 363 ? -5.545 8.469 8.745 1.00 60.59 363 THR A N 1
ATOM 2757 C CA . THR A 1 363 ? -5.090 9.395 9.792 1.00 60.59 363 THR A CA 1
ATOM 2758 C C . THR A 1 363 ? -5.932 10.668 9.829 1.00 60.59 363 THR A C 1
ATOM 2760 O O . THR A 1 363 ? -6.334 11.122 10.899 1.00 60.59 363 THR A O 1
ATOM 2763 N N . PHE A 1 364 ? -6.250 11.228 8.659 1.00 65.00 364 PHE A N 1
ATOM 2764 C CA . PHE A 1 364 ? -7.131 12.389 8.563 1.00 65.00 364 PHE A CA 1
ATOM 2765 C C . PHE A 1 364 ? -8.578 12.057 8.921 1.00 65.00 364 PHE A C 1
ATOM 2767 O O . PHE A 1 364 ? -9.216 12.842 9.618 1.00 65.00 364 PHE A O 1
ATOM 2774 N N . ASP A 1 365 ? -9.087 10.892 8.511 1.00 61.03 365 ASP A N 1
ATOM 2775 C CA . ASP A 1 365 ? -10.428 10.445 8.898 1.00 61.03 365 ASP A CA 1
ATOM 2776 C C . ASP A 1 365 ? -10.531 10.238 10.424 1.00 61.03 365 ASP A C 1
ATOM 2778 O O . ASP A 1 365 ? -11.571 10.535 11.017 1.00 61.03 365 ASP A O 1
ATOM 2782 N N . LEU A 1 366 ? -9.457 9.790 11.086 1.00 58.47 366 LEU A N 1
ATOM 2783 C CA . LEU A 1 366 ? -9.375 9.694 12.548 1.00 58.47 366 LEU A CA 1
ATOM 2784 C C . LEU A 1 366 ? -9.380 11.071 13.222 1.00 58.47 366 LEU A C 1
ATOM 2786 O O . LEU A 1 366 ? -10.170 11.282 14.141 1.00 58.47 366 LEU A O 1
ATOM 2790 N N . LEU A 1 367 ? -8.557 12.011 12.748 1.00 64.44 367 LEU A N 1
ATOM 2791 C CA . LEU A 1 367 ? -8.534 13.394 13.245 1.00 64.44 367 LEU A CA 1
ATOM 2792 C C . LEU A 1 367 ? -9.895 14.079 13.076 1.00 64.44 367 LEU A C 1
ATOM 2794 O O . LEU A 1 367 ? -10.383 14.736 13.991 1.00 64.44 367 LEU A O 1
ATOM 2798 N N . GLU A 1 368 ? -10.551 13.889 11.930 1.00 69.62 368 GLU A N 1
ATOM 2799 C CA . GLU A 1 368 ? -11.881 14.445 11.685 1.00 69.62 368 GLU A CA 1
ATOM 2800 C C . GLU A 1 368 ? -12.919 13.849 12.646 1.00 69.62 368 GLU A C 1
ATOM 2802 O O . GLU A 1 368 ? -13.745 14.580 13.194 1.00 69.62 368 GLU A O 1
ATOM 2807 N N . ARG A 1 369 ? -12.863 12.536 12.905 1.00 66.56 369 ARG A N 1
ATOM 2808 C CA . ARG A 1 369 ? -13.731 11.889 13.900 1.00 66.56 369 ARG A CA 1
ATOM 2809 C C . ARG A 1 369 ? -13.480 12.423 15.307 1.00 66.56 369 ARG A C 1
ATOM 2811 O O . ARG A 1 369 ? -14.448 12.710 16.003 1.00 66.56 369 ARG A O 1
ATOM 2818 N N . GLN A 1 370 ? -12.221 12.587 15.710 1.00 68.44 370 GLN A N 1
ATOM 2819 C CA . GLN A 1 370 ? -11.870 13.160 17.012 1.00 68.44 370 GLN A CA 1
ATOM 2820 C C . GLN A 1 370 ? -12.405 14.587 17.156 1.00 68.44 370 GLN A C 1
ATOM 2822 O O . GLN A 1 370 ? -13.053 14.892 18.154 1.00 68.44 370 GLN A O 1
ATOM 2827 N N . ASN A 1 371 ? -12.241 15.422 16.129 1.00 68.31 371 ASN A N 1
ATOM 2828 C CA . ASN A 1 371 ? -12.743 16.795 16.132 1.00 68.31 371 ASN A CA 1
ATOM 2829 C C . ASN A 1 371 ? -14.275 16.862 16.202 1.00 68.31 371 ASN A C 1
ATOM 2831 O O . ASN A 1 371 ? -14.817 17.722 16.887 1.00 68.31 371 ASN A O 1
ATOM 2835 N N . ARG A 1 372 ? -14.993 15.950 15.529 1.00 68.56 372 ARG A N 1
ATOM 2836 C CA . ARG A 1 372 ? -16.463 15.881 15.619 1.00 68.56 372 ARG A CA 1
ATOM 2837 C C . ARG A 1 372 ? -16.944 15.471 17.005 1.00 68.56 372 ARG A C 1
ATOM 2839 O O . ARG A 1 372 ? -17.955 15.992 17.456 1.00 68.56 372 ARG A O 1
ATOM 2846 N N . VAL A 1 373 ? -16.244 14.544 17.657 1.00 61.62 373 VAL A N 1
ATOM 2847 C CA . VAL A 1 373 ? -16.561 14.148 19.035 1.00 61.62 373 VAL A CA 1
ATOM 2848 C C . VAL A 1 373 ? -16.299 15.313 19.987 1.00 61.62 373 VAL A C 1
ATOM 2850 O O . VAL A 1 373 ? -17.171 15.625 20.784 1.00 61.62 373 VAL A O 1
ATOM 2853 N N . ALA A 1 374 ? -15.164 16.001 19.843 1.00 64.56 374 ALA A N 1
ATOM 2854 C CA . ALA A 1 374 ? -14.825 17.164 20.660 1.00 64.56 374 ALA A CA 1
ATOM 2855 C C . ALA A 1 374 ? -15.784 18.351 20.460 1.00 64.56 374 ALA A C 1
ATOM 2857 O O . ALA A 1 374 ? -16.006 19.102 21.393 1.00 64.56 374 ALA A O 1
ATOM 2858 N N . ALA A 1 375 ? -16.352 18.525 19.261 1.00 68.31 375 ALA A N 1
ATOM 2859 C CA . ALA A 1 375 ? -17.325 19.584 18.973 1.00 68.31 375 ALA A CA 1
ATOM 2860 C C . ALA A 1 375 ? -18.768 19.242 19.391 1.00 68.31 375 ALA A C 1
ATOM 2862 O O . ALA A 1 375 ? -19.629 20.119 19.383 1.00 68.31 375 ALA A O 1
ATOM 2863 N N . ALA A 1 376 ? -19.056 17.967 19.666 1.00 64.12 376 ALA A N 1
ATOM 2864 C CA . ALA A 1 376 ? -20.352 17.514 20.173 1.00 64.12 376 ALA A CA 1
ATOM 2865 C C . ALA A 1 376 ? -20.415 17.505 21.712 1.00 64.12 376 ALA A C 1
ATOM 2867 O O . ALA A 1 376 ? -21.495 17.300 22.269 1.00 64.12 376 ALA A O 1
ATOM 2868 N N . GLN A 1 377 ? -19.263 17.681 22.362 1.00 51.91 377 GLN A N 1
ATOM 2869 C CA . GLN A 1 377 ? -19.093 17.927 23.793 1.00 51.91 377 GLN A CA 1
ATOM 2870 C C . GLN A 1 377 ? -19.089 19.433 24.041 1.00 51.91 377 GLN A C 1
ATOM 2872 O O . GLN A 1 377 ? -19.626 19.834 25.096 1.00 51.91 377 GLN A O 1
#

pLDDT: mean 71.64, std 12.88, range [35.03, 90.31]